Protein AF-0000000066909884 (afdb_homodimer)

Nearest PDB structures (foldseek):
  5tvf-assembly2_D  TM=8.881E-01  e=1.535E-19  Trypanosoma brucei brucei TREU927
  5tvm-assembly2_E  TM=8.238E-01  e=8.854E-16  Trypanosoma brucei brucei TREU927
  5tvf-assembly1_F  TM=8.239E-01  e=8.854E-16  Trypanosoma brucei brucei TREU927
  6bm7-assembly2_E  TM=8.282E-01  e=1.554E-15  Trypanosoma brucei brucei TREU927
  5tvf-assembly2_E  TM=8.281E-01  e=4.522E-15  Trypanosoma brucei brucei TREU927

pLDDT: mean 91.36, std 10.98, range [23.5, 98.69]

Sequence (668 aa):
MSHVNVNFFEGVEKLLEVWFESSRPTAESLRCIPIEEFERLTALANCQIVSRTSCEAMDAYVLSESSMFVSDRRFVLKTCGSTSLLRTIEPLLQIAGEYCNLDQVANVFYSHKNFLRPELQPEMHRHFEREVAQLDSIFENGAGYCLGRLNHDRWYLYTLNPANGPIPPNDQTMEILMSDLDANTMSCFARDVSCSASEARKLSGLDRLFQSDLIIDDKLFEPCGYSMNGIQRKSDAYVTVHITPEFGHSYVSFETNIHQTVCFEQLKNVVNCFKPKRFIFTAFVNKGSEEQRRIEYDLANTTVGGYRMLDCQYLRLPNHTLVYSYFVKSSASGMSHVNVNFFEGVEKLLEVWFESSRPTAESLRCIPIEEFERLTALANCQIVSRTSCEAMDAYVLSESSMFVSDRRFVLKTCGSTSLLRTIEPLLQIAGEYCNLDQVANVFYSHKNFLRPELQPEMHRHFEREVAQLDSIFENGAGYCLGRLNHDRWYLYTLNPANGPIPPNDQTMEILMSDLDANTMSCFARDVSCSASEARKLSGLDRLFQSDLIIDDKLFEPCGYSMNGIQRKSDAYVTVHITPEFGHSYVSFETNIHQTVCFEQLKNVVNCFKPKRFIFTAFVNKGSEEQRRIEYDLANTTVGGYRMLDCQYLRLPNHTLVYSYFVKSSASG

Organism: Trichuris trichiura (NCBI:txid36087)

InterPro domains:
  IPR001985 S-adenosylmethionine decarboxylase, eukaryotes [PIRSF001355] (4-330)
  IPR001985 S-adenosylmethionine decarboxylase, eukaryotes [TIGR00535] (9-330)
  IPR016067 S-adenosylmethionine decarboxylase, core [SSF56276] (8-328)
  IPR018166 S-adenosylmethionine decarboxylase, conserved site [PS01336] (60-70)
  IPR048283 S-adenosylmethionine decarboxylase-like [PF01536] (7-327)
  IPR048283 S-adenosylmethionine decarboxylase-like [PTHR11570] (8-329)

Radius of gyration: 27.35 Å; Cα contacts (8 Å, |Δi|>4): 1501; chains: 2; bounding box: 69×76×67 Å

Secondary structure (DSSP, 8-state):
------------EEEEEEEEE-SSTT---GGGS-HHHHHHHHHHTT--EEEEEE-SS-EEEEETTEEEEE-SSEEEEEEETTS-GGGGHHHHHHHHHHHH---EEEEEEEEEEPPS-GGGS-GGGS-HHHHHHHHHHHSSSEEEEEEE-TTS-EEEEEEESSPPSPPPTT-EEEEEEEES--HHHHHTTBTTT-SSHHHHHHHHTGGGGS-TT-EEEEEE-SSB-EEEEEE-TTSS-EEEEEEE--TTS-EEEEEE---SS-HHHHHHHHHHHH--SEEEEEEEEETT-HHHHHHHHHHHH---TTEEEEEEEEEE-SSEEEEEEEEEEPP---/------------EEEEEEEEE-SSTT---GGGS-HHHHHHHHHHTT--EEEEEE-SS-EEEEETTEEEEE-SSEEEEEEETTS-GGGGHHHHHHHHHHHH---EEEEEEEEEEPPS-GGGS-GGGS-HHHHHHHHHHHSSSEEEEEES-TTS--EEEEEESSPPSPPPTT-EEEEEEEES--HHHHHTTBTTT-SSHHHHHHHHTGGGGS-TT-EEEEEE-SSB-EEEEEE-TTSS-EEEEEEE--TTS-EEEEEE---SS-HHHHHHHHHHHH--SEEEEEEEEETT-HHHHHHHHHHHH---TTEEEEEEEEEE-SSEEEEEEEEEEPP---

Structure (mmCIF, N/CA/C/O backbone):
data_AF-0000000066909884-model_v1
#
loop_
_entity.id
_entity.type
_entity.pdbx_description
1 polymer 'S-adenosylmethionine decarboxylase proenzyme'
#
loop_
_atom_site.group_PDB
_atom_site.id
_atom_site.type_symbol
_atom_site.label_atom_id
_atom_site.label_alt_id
_atom_site.label_comp_id
_atom_site.label_asym_id
_atom_site.label_entity_id
_atom_site.label_seq_id
_atom_site.pdbx_PDB_ins_code
_atom_site.Cartn_x
_atom_site.Cartn_y
_atom_site.Cartn_z
_atom_site.occupancy
_atom_site.B_iso_or_equiv
_atom_site.auth_seq_id
_atom_site.auth_comp_id
_atom_site.auth_asym_id
_atom_site.auth_atom_id
_atom_site.pdbx_PDB_model_num
ATOM 1 N N . MET A 1 1 ? -34.781 28.875 -11.781 1 23.66 1 MET A N 1
ATOM 2 C CA . MET A 1 1 ? -33.969 28.672 -10.594 1 23.66 1 MET A CA 1
ATOM 3 C C . MET A 1 1 ? -32.469 28.719 -10.945 1 23.66 1 MET A C 1
ATOM 5 O O . MET A 1 1 ? -32 27.938 -11.773 1 23.66 1 MET A O 1
ATOM 9 N N . SER A 1 2 ? -31.875 29.859 -10.945 1 29.47 2 SER A N 1
ATOM 10 C CA . SER A 1 2 ? -30.531 30.203 -11.406 1 29.47 2 SER A CA 1
ATOM 11 C C . SER A 1 2 ? -29.5 29.234 -10.836 1 29.47 2 SER A C 1
ATOM 13 O O . SER A 1 2 ? -29.562 28.859 -9.664 1 29.47 2 SER A O 1
ATOM 15 N N . HIS A 1 3 ? -29.016 28.297 -11.57 1 34.56 3 HIS A N 1
ATOM 16 C CA . HIS A 1 3 ? -27.953 27.375 -11.219 1 34.56 3 HIS A CA 1
ATOM 17 C C . HIS A 1 3 ? -26.828 28.078 -10.469 1 34.56 3 HIS A C 1
ATOM 19 O O . HIS A 1 3 ? -26.094 28.891 -11.055 1 34.56 3 HIS A O 1
ATOM 25 N N . VAL A 1 4 ? -27.094 28.641 -9.328 1 36.88 4 VAL A N 1
ATOM 26 C CA . VAL A 1 4 ? -26 29.203 -8.539 1 36.88 4 VAL A CA 1
ATOM 27 C C . VAL A 1 4 ? -24.734 28.344 -8.711 1 36.88 4 VAL A C 1
ATOM 29 O O . VAL A 1 4 ? -24.766 27.141 -8.453 1 36.88 4 VAL A O 1
ATOM 32 N N . ASN A 1 5 ? -23.859 28.484 -9.633 1 42.28 5 ASN A N 1
ATOM 33 C CA . ASN A 1 5 ? -22.5 28 -9.867 1 42.28 5 ASN A CA 1
ATOM 34 C C . ASN A 1 5 ? -21.75 27.781 -8.555 1 42.28 5 ASN A C 1
ATOM 36 O O . ASN A 1 5 ? -21.156 28.719 -8.008 1 42.28 5 ASN A O 1
ATOM 40 N N . VAL A 1 6 ? -22.234 27.109 -7.578 1 52.31 6 VAL A N 1
ATOM 41 C CA . VAL A 1 6 ? -21.594 26.828 -6.297 1 52.31 6 VAL A CA 1
ATOM 42 C C . VAL A 1 6 ? -20.141 26.438 -6.512 1 52.31 6 VAL A C 1
ATOM 44 O O . VAL A 1 6 ? -19.844 25.484 -7.238 1 52.31 6 VAL A O 1
ATOM 47 N N . ASN A 1 7 ? -19.141 27.438 -6.488 1 72.56 7 ASN A N 1
ATOM 48 C CA . ASN A 1 7 ? -17.688 27.344 -6.629 1 72.56 7 ASN A CA 1
ATOM 49 C C . ASN A 1 7 ? -17.109 26.234 -5.75 1 72.56 7 ASN A C 1
ATOM 51 O O . ASN A 1 7 ? -17.281 26.25 -4.531 1 72.56 7 ASN A O 1
ATOM 55 N N . PHE A 1 8 ? -16.859 25.125 -6.246 1 84.31 8 PHE A N 1
ATOM 56 C CA . PHE A 1 8 ? -16.25 23.969 -5.578 1 84.31 8 PHE A CA 1
ATOM 57 C C . PHE A 1 8 ? -14.906 24.344 -4.984 1 84.31 8 PHE A C 1
ATOM 59 O O . PHE A 1 8 ? -14.078 24.969 -5.652 1 84.31 8 PHE A O 1
ATOM 66 N N . PHE A 1 9 ? -14.859 24.141 -3.635 1 86.5 9 PHE A N 1
ATOM 67 C CA . PHE A 1 9 ? -13.578 24.312 -2.967 1 86.5 9 PHE A CA 1
ATOM 68 C C . PHE A 1 9 ? -13 22.969 -2.547 1 86.5 9 PHE A C 1
ATOM 70 O O . PHE A 1 9 ? -13.633 22.219 -1.808 1 86.5 9 PHE A O 1
ATOM 77 N N . GLU A 1 10 ? -11.766 22.641 -3.066 1 88.19 10 GLU A N 1
ATOM 78 C CA . GLU A 1 10 ? -11.094 21.406 -2.676 1 88.19 10 GLU A CA 1
ATOM 79 C C . GLU A 1 10 ? -10.539 21.5 -1.261 1 88.19 10 GLU A C 1
ATOM 81 O O . GLU A 1 10 ? -9.508 22.141 -1.038 1 88.19 10 GLU A O 1
ATOM 86 N N . GLY A 1 11 ? -11.102 20.766 -0.344 1 89 11 GLY A N 1
ATOM 87 C CA . GLY A 1 11 ? -10.664 20.844 1.041 1 89 11 GLY A CA 1
ATOM 88 C C . GLY A 1 11 ? -9.461 19.969 1.337 1 89 11 GLY A C 1
ATOM 89 O O . GLY A 1 11 ? -8.758 20.188 2.32 1 89 11 GLY A O 1
ATOM 90 N N . VAL A 1 12 ? -9.188 18.953 0.489 1 92.38 12 VAL A N 1
ATOM 91 C CA . VAL A 1 12 ? -8.07 18.047 0.72 1 92.38 12 VAL A CA 1
ATOM 92 C C . VAL A 1 12 ? -6.75 18.812 0.642 1 92.38 12 VAL A C 1
ATOM 94 O O . VAL A 1 12 ? -6.535 19.594 -0.285 1 92.38 12 VAL A O 1
ATOM 97 N N . GLU A 1 13 ? -5.914 18.531 1.631 1 94.12 13 GLU A N 1
ATOM 98 C CA . GLU A 1 13 ? -4.672 19.297 1.729 1 94.12 13 GLU A CA 1
ATOM 99 C C . GLU A 1 13 ? -3.477 18.453 1.29 1 94.12 13 GLU A C 1
ATOM 101 O O . GLU A 1 13 ? -3.527 17.219 1.338 1 94.12 13 GLU A O 1
ATOM 106 N N . LYS A 1 14 ? -2.479 19.234 0.83 1 96.06 14 LYS A N 1
ATOM 107 C CA . LYS A 1 14 ? -1.139 18.672 0.662 1 96.06 14 LYS A CA 1
ATOM 108 C C . LYS A 1 14 ? -0.247 19.016 1.852 1 96.06 14 LYS A C 1
ATOM 110 O O . LYS A 1 14 ? -0.278 20.141 2.352 1 96.06 14 LYS A O 1
ATOM 115 N N . LEU A 1 15 ? 0.469 18.062 2.307 1 97.5 15 LEU A N 1
ATOM 116 C CA . LEU A 1 15 ? 1.386 18.281 3.418 1 97.5 15 LEU A CA 1
ATOM 117 C C . LEU A 1 15 ? 2.832 18.078 2.982 1 97.5 15 LEU A C 1
ATOM 119 O O . LEU A 1 15 ? 3.158 17.062 2.354 1 97.5 15 LEU A O 1
ATOM 123 N N . LEU A 1 16 ? 3.664 19.031 3.236 1 97.62 16 LEU A N 1
ATOM 124 C CA . LEU A 1 16 ? 5.109 18.938 3.053 1 97.62 16 LEU A CA 1
ATOM 125 C C . LEU A 1 16 ? 5.84 19.141 4.375 1 97.62 16 LEU A C 1
ATOM 127 O O . LEU A 1 16 ? 5.648 20.156 5.047 1 97.62 16 LEU A O 1
ATOM 131 N N . GLU A 1 17 ? 6.57 18.234 4.75 1 97.25 17 GLU A N 1
ATOM 132 C CA . GLU A 1 17 ? 7.441 18.312 5.918 1 97.25 17 GLU A CA 1
ATOM 133 C C . GLU A 1 17 ? 8.891 18.031 5.543 1 97.25 17 GLU A C 1
ATOM 135 O O . GLU A 1 17 ? 9.195 16.984 4.949 1 97.25 17 GLU A O 1
ATOM 140 N N . VAL A 1 18 ? 9.75 18.922 5.848 1 97 18 VAL A N 1
ATOM 141 C CA . VAL A 1 18 ? 11.164 18.766 5.516 1 97 18 VAL A CA 1
ATOM 142 C C . VAL A 1 18 ? 12.008 18.875 6.789 1 97 18 VAL A C 1
ATOM 144 O O . VAL A 1 18 ? 11.836 19.797 7.582 1 97 18 VAL A O 1
ATOM 147 N N . TRP A 1 19 ? 12.875 17.953 6.984 1 95.69 19 TRP A N 1
A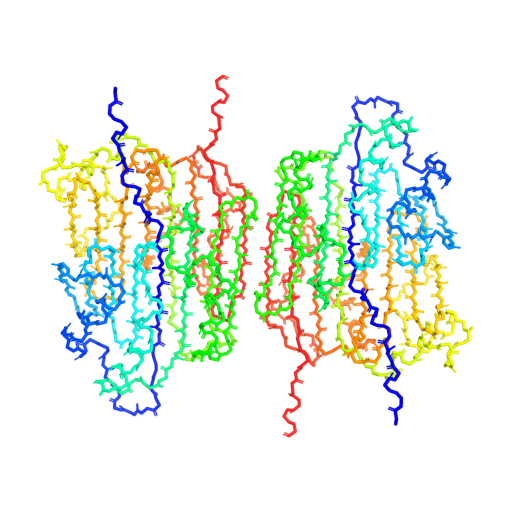TOM 148 C CA . TRP A 1 19 ? 13.852 17.953 8.07 1 95.69 19 TRP A CA 1
ATOM 149 C C . TRP A 1 19 ? 15.25 18.266 7.543 1 95.69 19 TRP A C 1
ATOM 151 O O . TRP A 1 19 ? 15.727 17.625 6.605 1 95.69 19 TRP A O 1
ATOM 161 N N . PHE A 1 20 ? 15.891 19.203 8.211 1 96 20 PHE A N 1
ATOM 162 C CA . PHE A 1 20 ? 17.172 19.688 7.73 1 96 20 PHE A CA 1
ATOM 163 C C . PHE A 1 20 ? 18.297 19.25 8.648 1 96 20 PHE A C 1
ATOM 165 O O . PHE A 1 20 ? 18.078 18.984 9.836 1 96 20 PHE A O 1
ATOM 172 N N . GLU A 1 21 ? 19.422 19.172 8.039 1 93.88 21 GLU A N 1
ATOM 173 C CA . GLU A 1 21 ? 20.688 18.984 8.719 1 93.88 21 GLU A CA 1
ATOM 174 C C . GLU A 1 21 ? 21.781 19.859 8.109 1 93.88 21 GLU A C 1
ATOM 176 O O . GLU A 1 21 ? 21.562 20.531 7.098 1 93.88 21 GLU A O 1
ATOM 181 N N . SER A 1 22 ? 22.891 19.891 8.859 1 93.69 22 SER A N 1
ATOM 182 C CA . SER A 1 22 ? 24.016 20.688 8.367 1 93.69 22 SER A CA 1
ATOM 183 C C . SER A 1 22 ? 25.297 19.875 8.32 1 93.69 22 SER A C 1
ATOM 185 O O . SER A 1 22 ? 25.562 19.078 9.219 1 93.69 22 SER A O 1
ATOM 187 N N . SER A 1 23 ? 25.969 20.141 7.266 1 88.62 23 SER A N 1
ATOM 188 C CA . SER A 1 23 ? 27.328 19.594 7.203 1 88.62 23 SER A CA 1
ATOM 189 C C . SER A 1 23 ? 28.328 20.531 7.879 1 88.62 23 SER A C 1
ATOM 191 O O . SER A 1 23 ? 29.484 20.172 8.055 1 88.62 23 SER A O 1
ATOM 193 N N . ARG A 1 24 ? 27.844 21.734 8.359 1 85.94 24 ARG A N 1
ATOM 194 C CA . ARG A 1 24 ? 28.719 22.781 8.906 1 85.94 24 ARG A CA 1
ATOM 195 C C . ARG A 1 24 ? 28.438 22.984 10.398 1 85.94 24 ARG A C 1
ATOM 197 O O . ARG A 1 24 ? 27.312 22.797 10.859 1 85.94 24 ARG A O 1
ATOM 204 N N . PRO A 1 25 ? 29.375 23.453 11.125 1 88.38 25 PRO A N 1
ATOM 205 C CA . PRO A 1 25 ? 29.203 23.719 12.555 1 88.38 25 PRO A CA 1
ATOM 206 C C . PRO A 1 25 ? 28.406 24.984 12.82 1 88.38 25 PRO A C 1
ATOM 208 O O . PRO A 1 25 ? 27.938 25.203 13.945 1 88.38 25 PRO A O 1
ATOM 211 N N . THR A 1 26 ? 28.188 25.719 11.914 1 91.94 26 THR A N 1
ATOM 212 C CA . THR A 1 26 ? 27.578 27.031 12.109 1 91.94 26 THR A CA 1
ATOM 213 C C . THR A 1 26 ? 26.078 26.984 11.766 1 91.94 26 THR A C 1
ATOM 215 O O . THR A 1 26 ? 25.5 28 11.391 1 91.94 26 THR A O 1
ATOM 218 N N . ALA A 1 27 ? 25.5 25.906 11.922 1 92.19 27 ALA A N 1
ATOM 219 C CA . ALA A 1 27 ? 24.078 25.766 11.586 1 92.19 27 ALA A CA 1
ATOM 220 C C . ALA A 1 27 ? 23.219 26.594 12.523 1 92.19 27 ALA A C 1
ATOM 222 O O . ALA A 1 27 ? 23.469 26.656 13.727 1 92.19 27 ALA A O 1
ATOM 223 N N . GLU A 1 28 ? 22.25 27.297 11.938 1 96.25 28 GLU A N 1
ATOM 224 C CA . GLU A 1 28 ? 21.297 28.094 12.703 1 96.25 28 GLU A CA 1
ATOM 225 C C . GLU A 1 28 ? 19.875 27.531 12.57 1 96.25 28 GLU A C 1
ATOM 227 O O . GLU A 1 28 ? 19.641 26.625 11.766 1 96.25 28 GLU A O 1
ATOM 232 N N . SER A 1 29 ? 19.047 28.062 13.438 1 97.25 29 SER A N 1
ATOM 233 C CA . SER A 1 29 ? 17.656 27.641 13.438 1 97.25 29 SER A CA 1
ATOM 234 C C . SER A 1 29 ? 16.938 28.125 12.172 1 97.25 29 SER A C 1
ATOM 236 O O . SER A 1 29 ? 17.188 29.234 11.688 1 97.25 29 SER A O 1
ATOM 238 N N . LEU A 1 30 ? 16 27.312 11.648 1 98.25 30 LEU A N 1
ATOM 239 C CA . LEU A 1 30 ? 15.172 27.75 10.531 1 98.25 30 LEU A CA 1
ATOM 240 C C . LEU A 1 30 ? 14.375 28.984 10.906 1 98.25 30 LEU A C 1
ATOM 242 O O . LEU A 1 30 ? 13.914 29.719 10.023 1 98.25 30 LEU A O 1
ATOM 246 N N . ARG A 1 31 ? 14.219 29.203 12.141 1 98.06 31 ARG A N 1
ATOM 247 C CA . ARG A 1 31 ? 13.422 30.328 12.625 1 98.06 31 ARG A CA 1
ATOM 248 C C . ARG A 1 31 ? 14.164 31.641 12.438 1 98.06 31 ARG A C 1
ATOM 250 O O . ARG A 1 31 ? 13.594 32.719 12.633 1 98.06 31 ARG A O 1
ATOM 257 N N . CYS A 1 32 ? 15.359 31.547 12.016 1 97.25 32 CYS A N 1
ATOM 258 C CA . CYS A 1 32 ? 16.156 32.75 11.727 1 97.25 32 CYS A CA 1
ATOM 259 C C . CYS A 1 32 ? 15.789 33.312 10.367 1 97.25 32 CYS A C 1
ATOM 261 O O . CYS A 1 32 ? 16.141 34.469 10.062 1 97.25 32 CYS A O 1
ATOM 263 N N . ILE A 1 33 ? 15.117 32.594 9.578 1 98.38 33 ILE A N 1
ATOM 264 C CA . ILE A 1 33 ? 14.719 33.062 8.258 1 98.38 33 ILE A CA 1
ATOM 265 C C . ILE A 1 33 ? 13.727 34.219 8.406 1 98.38 33 ILE A C 1
ATOM 267 O O . ILE A 1 33 ? 12.727 34.094 9.117 1 98.38 33 ILE A O 1
ATOM 271 N N . PRO A 1 34 ? 13.922 35.312 7.703 1 97.94 34 PRO A N 1
ATOM 272 C CA . PRO A 1 34 ? 13 36.438 7.801 1 97.94 34 PRO A CA 1
ATOM 273 C C . PRO A 1 34 ? 11.602 36.125 7.297 1 97.94 34 PRO A C 1
ATOM 275 O O . PRO A 1 34 ? 11.453 35.375 6.324 1 97.94 34 PRO A O 1
ATOM 278 N N . ILE A 1 35 ? 10.664 36.719 7.902 1 97.56 35 ILE A N 1
ATOM 279 C CA . ILE A 1 35 ? 9.273 36.438 7.586 1 97.56 35 ILE A CA 1
ATOM 280 C C . ILE A 1 35 ? 8.992 36.75 6.117 1 97.56 35 ILE A C 1
ATOM 282 O O . ILE A 1 35 ? 8.18 36.094 5.477 1 97.56 35 ILE A O 1
ATOM 286 N N . GLU A 1 36 ? 9.672 37.781 5.531 1 97.88 36 GLU A N 1
ATOM 287 C CA . GLU A 1 36 ? 9.492 38.156 4.133 1 97.88 36 GLU A CA 1
ATOM 288 C C . GLU A 1 36 ? 9.812 37 3.197 1 97.88 36 GLU A C 1
ATOM 290 O O . GLU A 1 36 ? 9.195 36.844 2.143 1 97.88 36 GLU A O 1
ATOM 295 N N . GLU A 1 37 ? 10.82 36.219 3.596 1 98.25 37 GLU A N 1
ATOM 296 C CA . GLU A 1 37 ? 11.172 35.031 2.797 1 98.25 37 GLU A CA 1
ATOM 297 C C . GLU A 1 37 ? 10.047 34 2.807 1 98.25 37 GLU A C 1
ATOM 299 O O . GLU A 1 37 ? 9.766 33.375 1.785 1 98.25 37 GLU A O 1
ATOM 304 N N . PHE A 1 38 ? 9.445 33.844 3.982 1 98.12 38 PHE A N 1
ATOM 305 C CA . PHE A 1 38 ? 8.336 32.906 4.078 1 98.12 38 PHE A CA 1
ATOM 306 C C . PHE A 1 38 ? 7.125 33.406 3.305 1 98.12 38 PHE A C 1
ATOM 308 O O . PHE A 1 38 ? 6.371 32.625 2.729 1 98.12 38 PHE A O 1
ATOM 315 N N . GLU A 1 39 ? 6.93 34.75 3.312 1 97.81 39 GLU A N 1
ATOM 316 C CA . GLU A 1 39 ? 5.855 35.344 2.52 1 97.81 39 GLU A CA 1
ATOM 317 C C . GLU A 1 39 ? 6.062 35.062 1.03 1 97.81 39 GLU A C 1
ATOM 319 O O . GLU A 1 39 ? 5.117 34.719 0.319 1 97.81 39 GLU A O 1
ATOM 324 N N . ARG A 1 40 ? 7.238 35.25 0.633 1 97.62 40 ARG A N 1
ATOM 325 C CA . ARG A 1 40 ? 7.555 34.969 -0.764 1 97.62 40 ARG A CA 1
ATOM 326 C C . ARG A 1 40 ? 7.363 33.5 -1.083 1 97.62 40 ARG A C 1
ATOM 328 O O . ARG A 1 40 ? 6.828 33.125 -2.139 1 97.62 40 ARG A O 1
ATOM 335 N N . LEU A 1 41 ? 7.848 32.688 -0.187 1 97.38 41 LEU A N 1
ATOM 336 C CA . LEU A 1 41 ? 7.742 31.234 -0.362 1 97.38 41 LEU A CA 1
ATOM 337 C C . LEU A 1 41 ? 6.285 30.812 -0.493 1 97.38 41 LEU A C 1
ATOM 339 O O . LEU A 1 41 ? 5.934 30.078 -1.413 1 97.38 41 LEU A O 1
ATOM 343 N N . THR A 1 42 ? 5.426 31.219 0.442 1 96.38 42 THR A N 1
ATOM 344 C CA . THR A 1 42 ? 4.02 30.828 0.441 1 96.38 42 THR A CA 1
ATOM 345 C C . THR A 1 42 ? 3.295 31.422 -0.763 1 96.38 42 THR A C 1
ATOM 347 O O . THR A 1 42 ? 2.359 30.812 -1.291 1 96.38 42 THR A O 1
ATOM 350 N N . ALA A 1 43 ? 3.744 32.594 -1.216 1 95.44 43 ALA A N 1
ATOM 351 C CA . ALA A 1 43 ? 3.164 33.188 -2.414 1 95.44 43 ALA A CA 1
ATOM 352 C C . ALA A 1 43 ? 3.381 32.312 -3.635 1 95.44 43 ALA A C 1
ATOM 354 O O . ALA A 1 43 ? 2.531 32.25 -4.527 1 95.44 43 ALA A O 1
ATOM 355 N N . LEU A 1 44 ? 4.48 31.609 -3.666 1 94.31 44 LEU A N 1
ATOM 356 C CA . LEU A 1 44 ? 4.762 30.688 -4.762 1 94.31 44 LEU A CA 1
ATOM 357 C C . LEU A 1 44 ? 3.707 29.594 -4.832 1 94.31 44 LEU A C 1
ATOM 359 O O . LEU A 1 44 ? 3.438 29.047 -5.906 1 94.31 44 LEU A O 1
ATOM 363 N N . ALA A 1 45 ? 3.125 29.234 -3.695 1 91.25 45 ALA A N 1
ATOM 364 C CA . ALA A 1 45 ? 2.088 28.219 -3.627 1 91.25 45 ALA A CA 1
ATOM 365 C C . ALA A 1 45 ? 0.696 28.828 -3.729 1 91.25 45 ALA A C 1
ATOM 367 O O . ALA A 1 45 ? -0.311 28.141 -3.545 1 91.25 45 ALA A O 1
ATOM 368 N N . ASN A 1 46 ? 0.608 30.125 -3.932 1 89.38 46 ASN A N 1
ATOM 369 C CA . ASN A 1 46 ? -0.645 30.859 -4.059 1 89.38 46 ASN A CA 1
ATOM 370 C C . ASN A 1 46 ? -1.391 30.938 -2.73 1 89.38 46 ASN A C 1
ATOM 372 O O . ASN A 1 46 ? -2.602 30.719 -2.68 1 89.38 46 ASN A O 1
ATOM 376 N N . CYS A 1 47 ? -0.63 31.078 -1.65 1 90.62 47 CYS A N 1
ATOM 377 C CA . CYS A 1 47 ? -1.222 31.297 -0.335 1 90.62 47 CYS A CA 1
ATOM 378 C C . CYS A 1 47 ? -0.571 32.469 0.365 1 90.62 47 CYS A C 1
ATOM 380 O O . CYS A 1 47 ? 0.459 32.969 -0.086 1 90.62 47 CYS A O 1
ATOM 382 N N . GLN A 1 48 ? -1.29 32.938 1.416 1 94 48 GLN A N 1
ATOM 383 C CA . GLN A 1 48 ? -0.822 34.125 2.146 1 94 48 GLN A CA 1
ATOM 384 C C . GLN A 1 48 ? -0.816 33.875 3.652 1 94 48 GLN A C 1
ATOM 386 O O . GLN A 1 48 ? -1.717 33.219 4.18 1 94 48 GLN A O 1
ATOM 391 N N . ILE A 1 49 ? 0.155 34.469 4.285 1 96.5 49 ILE A N 1
ATOM 392 C CA . ILE A 1 49 ? 0.205 34.375 5.742 1 96.5 49 ILE A CA 1
ATOM 393 C C . ILE A 1 49 ? -0.838 35.344 6.34 1 96.5 49 ILE A C 1
ATOM 395 O O . ILE A 1 49 ? -0.875 36.531 6.012 1 96.5 49 ILE A O 1
ATOM 399 N N . VAL A 1 50 ? -1.62 34.812 7.219 1 96.44 50 VAL A N 1
ATOM 400 C CA . VAL A 1 50 ? -2.717 35.562 7.828 1 96.44 50 VAL A CA 1
ATOM 401 C C . VAL A 1 50 ? -2.33 36 9.242 1 96.44 50 VAL A C 1
ATOM 403 O O . VAL A 1 50 ? -2.639 37.125 9.664 1 96.44 50 VAL A O 1
ATOM 406 N N . SER A 1 51 ? -1.733 35.094 9.961 1 97.31 51 SER A N 1
ATOM 407 C CA . SER A 1 51 ? -1.319 35.375 11.328 1 97.31 51 SER A CA 1
ATOM 408 C C . SER A 1 51 ? -0.149 34.5 11.75 1 97.31 51 SER A C 1
ATOM 410 O O . SER A 1 51 ? 0.172 33.531 11.07 1 97.31 51 SER A O 1
ATOM 412 N N . ARG A 1 52 ? 0.485 34.938 12.781 1 97.44 52 ARG A N 1
ATOM 413 C CA . ARG A 1 52 ? 1.646 34.219 13.305 1 97.44 52 ARG A CA 1
ATOM 414 C C . ARG A 1 52 ? 1.588 34.125 14.828 1 97.44 52 ARG A C 1
ATOM 416 O O . ARG A 1 52 ? 1.205 35.094 15.5 1 97.44 52 ARG A O 1
ATOM 423 N N . THR A 1 53 ? 1.876 33 15.305 1 97.44 53 THR A N 1
ATOM 424 C CA . THR A 1 53 ? 2.094 32.781 16.734 1 97.44 53 THR A CA 1
ATOM 425 C C . THR A 1 53 ? 3.396 32 16.969 1 97.44 53 THR A C 1
ATOM 427 O O . THR A 1 53 ? 3.807 31.203 16.141 1 97.44 53 THR A O 1
ATOM 430 N N . SER A 1 54 ? 4.047 32.312 18.094 1 97.31 54 SER A N 1
ATOM 431 C CA . SER A 1 54 ? 5.34 31.703 18.344 1 97.31 54 SER A CA 1
ATOM 432 C C . SER A 1 54 ? 5.449 31.234 19.797 1 97.31 54 SER A C 1
ATOM 434 O O . SER A 1 54 ? 4.766 31.766 20.672 1 97.31 54 SER A O 1
ATOM 436 N N . CYS A 1 55 ? 6.207 30.25 20.016 1 96.31 55 CYS A N 1
ATOM 437 C CA . CYS A 1 55 ? 6.691 29.859 21.328 1 96.31 55 CYS A CA 1
ATOM 438 C C . CYS A 1 55 ? 8.203 29.672 21.312 1 96.31 55 CYS A C 1
ATOM 440 O O . CYS A 1 55 ? 8.883 30.125 20.391 1 96.31 55 CYS A O 1
ATOM 442 N N . GLU A 1 56 ? 8.758 29.031 22.391 1 95.62 56 GLU A N 1
ATOM 443 C CA . GLU A 1 56 ? 10.203 28.922 22.531 1 95.62 56 GLU A CA 1
ATOM 444 C C . GLU A 1 56 ? 10.805 28.016 21.453 1 95.62 56 GLU A C 1
ATOM 446 O O . GLU A 1 56 ? 11.953 28.188 21.062 1 95.62 56 GLU A O 1
ATOM 451 N N . ALA A 1 57 ? 9.969 27.203 20.891 1 95.62 57 ALA A N 1
ATOM 452 C CA . ALA A 1 57 ? 10.562 26.141 20.094 1 95.62 57 ALA A CA 1
ATOM 453 C C . ALA A 1 57 ? 10.031 26.172 18.656 1 95.62 57 ALA A C 1
ATOM 455 O O . ALA A 1 57 ? 10.57 25.484 17.781 1 95.62 57 ALA A O 1
ATOM 456 N N . MET A 1 58 ? 9.016 27.047 18.391 1 96.75 58 MET A N 1
ATOM 457 C CA . MET A 1 58 ? 8.383 26.938 17.078 1 96.75 58 MET A CA 1
ATOM 458 C C . MET A 1 58 ? 7.648 28.219 16.719 1 96.75 58 MET A C 1
ATOM 460 O O . MET A 1 58 ? 7.168 28.938 17.594 1 96.75 58 MET A O 1
ATOM 464 N N . ASP A 1 59 ? 7.652 28.516 15.438 1 98.31 59 ASP A N 1
ATOM 465 C CA . ASP A 1 59 ? 6.773 29.531 14.852 1 98.31 59 ASP A CA 1
ATOM 466 C C . ASP A 1 59 ? 5.652 28.875 14.047 1 98.31 59 ASP A C 1
ATOM 468 O O . ASP A 1 59 ? 5.902 27.969 13.242 1 98.31 59 ASP A O 1
ATOM 472 N N . ALA A 1 60 ? 4.438 29.281 14.328 1 98.44 60 ALA A N 1
ATOM 473 C CA . ALA A 1 60 ? 3.268 28.766 13.617 1 98.44 60 ALA A CA 1
ATOM 474 C C . ALA A 1 60 ? 2.57 29.875 12.828 1 98.44 60 ALA A C 1
ATOM 476 O O . ALA A 1 60 ? 2.389 30.984 13.336 1 98.44 60 ALA A O 1
ATOM 477 N N . TYR A 1 61 ? 2.246 29.672 11.594 1 98.31 61 TYR A N 1
ATOM 478 C CA . TYR A 1 61 ? 1.6 30.641 10.719 1 98.31 61 TYR A CA 1
ATOM 479 C C . TYR A 1 61 ? 0.271 30.094 10.195 1 98.31 61 TYR A C 1
ATOM 481 O O . TYR A 1 61 ? 0.222 29.031 9.578 1 98.31 61 TYR A O 1
ATOM 489 N N . VAL A 1 62 ? -0.83 30.734 10.516 1 97.62 62 VAL A N 1
ATOM 490 C CA . VAL A 1 62 ? -2.096 30.469 9.836 1 97.62 62 VAL A CA 1
ATOM 491 C C . VAL A 1 62 ? -2.072 31.062 8.438 1 97.62 62 VAL A C 1
ATOM 493 O O . VAL A 1 62 ? -1.732 32.219 8.258 1 97.62 62 VAL A O 1
ATOM 496 N N . LEU A 1 63 ? -2.414 30.25 7.488 1 95.94 63 LEU A N 1
ATOM 497 C CA . LEU A 1 63 ? -2.408 30.703 6.102 1 95.94 63 LEU A CA 1
ATOM 498 C C . LEU A 1 63 ? -3.832 30.875 5.582 1 95.94 63 LEU A C 1
ATOM 500 O O . LEU A 1 63 ? -4.789 30.422 6.207 1 95.94 63 LEU A O 1
ATOM 504 N N . SER A 1 64 ? -4.035 31.547 4.438 1 89.75 64 SER A N 1
ATOM 505 C CA . SER A 1 64 ? -5.336 31.703 3.793 1 89.75 64 SER A CA 1
ATOM 506 C C . SER A 1 64 ? -5.93 30.344 3.41 1 89.75 64 SER A C 1
ATOM 508 O O . SER A 1 64 ? -7.152 30.188 3.352 1 89.75 64 SER A O 1
ATOM 510 N N . GLU A 1 65 ? -4.996 29.406 3.102 1 78.81 65 GLU A N 1
ATOM 511 C CA . GLU A 1 65 ? -5.395 28.047 2.721 1 78.81 65 GLU A CA 1
ATOM 512 C C . GLU A 1 65 ? -4.527 27 3.414 1 78.81 65 GLU A C 1
ATOM 514 O O . GLU A 1 65 ? -3.951 26.141 2.758 1 78.81 65 GLU A O 1
ATOM 519 N N . SER A 1 66 ? -4.547 27.219 4.754 1 86.75 66 SER A N 1
ATOM 520 C CA . SER A 1 66 ? -3.881 26.141 5.48 1 86.75 66 SER A CA 1
ATOM 521 C C . SER A 1 66 ? -2.857 26.688 6.465 1 86.75 66 SER A C 1
ATOM 523 O O . SER A 1 66 ? -3.127 27.656 7.172 1 86.75 66 SER A O 1
ATOM 525 N N . SER A 1 67 ? -1.794 25.812 6.91 1 97.31 67 SER A N 1
ATOM 526 C CA . SER A 1 67 ? -0.914 26.094 8.039 1 97.31 67 SER A CA 1
ATOM 527 C C . SER A 1 67 ? 0.55 25.891 7.664 1 97.31 67 SER A C 1
ATOM 529 O O . SER A 1 67 ? 0.859 25.125 6.742 1 97.31 67 SER A O 1
ATOM 531 N N . MET A 1 68 ? 1.416 26.625 8.344 1 98.19 68 MET A N 1
ATOM 532 C CA . MET A 1 68 ? 2.863 26.438 8.258 1 98.19 68 MET A CA 1
ATOM 533 C C . MET A 1 68 ? 3.494 26.453 9.648 1 98.19 68 MET A C 1
ATOM 535 O O . MET A 1 68 ? 3.117 27.25 10.5 1 98.19 68 MET A O 1
ATOM 539 N N . PHE A 1 69 ? 4.41 25.547 9.898 1 98.5 69 PHE A N 1
ATOM 540 C CA . PHE A 1 69 ? 5.145 25.453 11.156 1 98.5 69 PHE A CA 1
ATOM 541 C C . PHE A 1 69 ? 6.645 25.422 10.914 1 98.5 69 PHE A C 1
ATOM 543 O O . PHE A 1 69 ? 7.109 24.734 9.992 1 98.5 69 PHE A O 1
ATOM 550 N N . VAL A 1 70 ? 7.379 26.172 11.703 1 98.56 70 VAL A N 1
ATOM 551 C CA . VAL A 1 70 ? 8.828 26.234 11.555 1 98.56 70 VAL A CA 1
ATOM 552 C C . VAL A 1 70 ? 9.5 26.047 12.906 1 98.56 70 VAL A C 1
ATOM 554 O O . VAL A 1 70 ? 9.211 26.781 13.859 1 98.56 70 VAL A O 1
ATOM 557 N N . SER A 1 71 ? 10.328 25.094 13.023 1 97.25 71 SER A N 1
ATOM 558 C CA . SER A 1 71 ? 11.188 24.891 14.188 1 97.25 71 SER A CA 1
ATOM 559 C C . SER A 1 71 ? 12.664 24.922 13.805 1 97.25 71 SER A C 1
ATOM 561 O O . SER A 1 71 ? 13.023 25.453 12.75 1 97.25 71 SER A O 1
ATOM 563 N N . ASP A 1 72 ? 13.523 24.453 14.703 1 96 72 ASP A N 1
ATOM 564 C CA . ASP A 1 72 ? 14.953 24.625 14.484 1 96 72 ASP A CA 1
ATOM 565 C C . ASP A 1 72 ? 15.406 23.891 13.227 1 96 72 ASP A C 1
ATOM 567 O O . ASP A 1 72 ? 16.219 24.406 12.445 1 96 72 ASP A O 1
ATOM 571 N N . ARG A 1 73 ? 14.836 22.703 13.047 1 95.69 73 ARG A N 1
ATOM 572 C CA . ARG A 1 73 ? 15.344 21.875 11.953 1 95.69 73 ARG A CA 1
ATOM 573 C C . ARG A 1 73 ? 14.203 21.328 11.109 1 95.69 73 ARG A C 1
ATOM 575 O O . ARG A 1 73 ? 14.422 20.5 10.227 1 95.69 73 ARG A O 1
ATOM 582 N N . ARG A 1 74 ? 13.023 21.797 11.383 1 96.44 74 ARG A N 1
ATOM 583 C CA . ARG A 1 74 ? 11.852 21.203 10.742 1 96.44 74 ARG A CA 1
ATOM 584 C C . ARG A 1 74 ? 10.945 22.281 10.164 1 96.44 74 ARG A C 1
ATOM 586 O O . ARG A 1 74 ? 10.688 23.297 10.805 1 96.44 74 ARG A O 1
ATOM 593 N N . PHE A 1 75 ? 10.555 22.078 8.945 1 98 75 PHE A N 1
ATOM 594 C CA . PHE A 1 75 ? 9.609 22.922 8.227 1 98 75 PHE A CA 1
ATOM 595 C C . PHE A 1 75 ? 8.383 22.125 7.805 1 98 75 PHE A C 1
ATOM 597 O O . PHE A 1 75 ? 8.508 21.094 7.16 1 98 75 PHE A O 1
ATOM 604 N N . VAL A 1 76 ? 7.156 22.547 8.18 1 97.94 76 VAL A N 1
ATOM 605 C CA . VAL A 1 76 ? 5.914 21.891 7.797 1 97.94 76 VAL A CA 1
ATOM 606 C C . VAL A 1 76 ? 5.004 22.875 7.066 1 97.94 76 VAL A C 1
ATOM 608 O O . VAL A 1 76 ? 4.738 23.969 7.57 1 97.94 76 VAL A O 1
ATOM 611 N N . LEU A 1 77 ? 4.578 22.547 5.941 1 97.81 77 LEU A N 1
ATOM 612 C CA . LEU A 1 77 ? 3.646 23.344 5.152 1 97.81 77 LEU A CA 1
ATOM 613 C C . LEU A 1 77 ? 2.445 22.516 4.723 1 97.81 77 LEU A C 1
ATOM 615 O O . LEU A 1 77 ? 2.607 21.453 4.117 1 97.81 77 LEU A O 1
ATOM 619 N N . LYS A 1 78 ? 1.278 22.891 5.117 1 96.81 78 LYS A N 1
ATOM 620 C CA . LYS A 1 78 ? 0.018 22.25 4.746 1 96.81 78 LYS A CA 1
ATOM 621 C C . LYS A 1 78 ? -0.885 23.219 3.984 1 96.81 78 LYS A C 1
ATOM 623 O O . LYS A 1 78 ? -1.207 24.297 4.484 1 96.81 78 LYS A O 1
ATOM 628 N N . THR A 1 79 ? -1.245 22.875 2.768 1 94.25 79 THR A N 1
ATOM 629 C CA . THR A 1 79 ? -2.049 23.766 1.949 1 94.25 79 THR A CA 1
ATOM 630 C C . THR A 1 79 ? -3.195 23.016 1.28 1 94.25 79 THR A C 1
ATOM 632 O O . THR A 1 79 ? -3.129 21.797 1.118 1 94.25 79 THR A O 1
ATOM 635 N N . CYS A 1 80 ? -4.156 23.734 0.859 1 86.5 80 CYS A N 1
ATOM 636 C CA . CYS A 1 80 ? -5.301 23.109 0.21 1 86.5 80 CYS A CA 1
ATOM 637 C C . CYS A 1 80 ? -4.906 22.531 -1.143 1 86.5 80 CYS A C 1
ATOM 639 O O . CYS A 1 80 ? -3.773 22.703 -1.596 1 86.5 80 CYS A O 1
ATOM 641 N N . GLY A 1 81 ? -5.742 21.828 -1.78 1 74.69 81 GLY A N 1
ATOM 642 C CA . GLY A 1 81 ? -5.473 21.016 -2.955 1 74.69 81 GLY A CA 1
ATOM 643 C C . GLY A 1 81 ? -5.148 21.828 -4.188 1 74.69 81 GLY A C 1
ATOM 644 O O . GLY A 1 81 ? -4.391 21.391 -5.055 1 74.69 81 GLY A O 1
ATOM 645 N N . SER A 1 82 ? -5.586 23.094 -4.25 1 79.94 82 SER A N 1
ATOM 646 C CA . SER A 1 82 ? -5.426 23.875 -5.473 1 79.94 82 SER A CA 1
ATOM 647 C C . SER A 1 82 ? -4.117 24.656 -5.461 1 79.94 82 SER A C 1
ATOM 649 O O . SER A 1 82 ? -3.766 25.312 -6.449 1 79.94 82 SER A O 1
ATOM 651 N N . THR A 1 83 ? -3.449 24.469 -4.434 1 84.56 83 THR A N 1
ATOM 652 C CA . THR A 1 83 ? -2.182 25.172 -4.328 1 84.56 83 THR A CA 1
ATOM 653 C C . THR A 1 83 ? -1.062 24.391 -5.012 1 84.56 83 THR A C 1
ATOM 655 O O . THR A 1 83 ? -1.175 23.188 -5.211 1 84.56 83 THR A O 1
ATOM 658 N N . SER A 1 84 ? -0.001 25.125 -5.445 1 89.31 84 SER A N 1
ATOM 659 C CA . SER A 1 84 ? 1.181 24.531 -6.055 1 89.31 84 SER A CA 1
ATOM 660 C C . SER A 1 84 ? 2.297 24.344 -5.035 1 89.31 84 SER A C 1
ATOM 662 O O . SER A 1 84 ? 3.404 24.859 -5.215 1 89.31 84 SER A O 1
ATOM 664 N N . LEU A 1 85 ? 2.076 23.578 -4.156 1 93.62 85 LEU A N 1
ATOM 665 C CA . LEU A 1 85 ? 2.943 23.406 -2.992 1 93.62 85 LEU A CA 1
ATOM 666 C C . LEU A 1 85 ? 4.344 22.984 -3.416 1 93.62 85 LEU A C 1
ATOM 668 O O . LEU A 1 85 ? 5.336 23.422 -2.84 1 93.62 85 LEU A O 1
ATOM 672 N N . LEU A 1 86 ? 4.488 22.141 -4.48 1 95.12 86 LEU A N 1
ATOM 673 C CA . LEU A 1 86 ? 5.777 21.578 -4.852 1 95.12 86 LEU A CA 1
ATOM 674 C C . LEU A 1 86 ? 6.727 22.656 -5.359 1 95.12 86 LEU A C 1
ATOM 676 O O . LEU A 1 86 ? 7.945 22.469 -5.328 1 95.12 86 LEU A O 1
ATOM 680 N N . ARG A 1 87 ? 6.199 23.766 -5.754 1 94.81 87 ARG A N 1
ATOM 681 C CA . ARG A 1 87 ? 7.008 24.875 -6.246 1 94.81 87 ARG A CA 1
ATOM 682 C C . ARG A 1 87 ? 7.809 25.5 -5.113 1 94.81 87 ARG A C 1
ATOM 684 O O . ARG A 1 87 ? 8.766 26.25 -5.363 1 94.81 87 ARG A O 1
ATOM 691 N N . THR A 1 88 ? 7.438 25.266 -3.938 1 97 88 THR A N 1
ATOM 692 C CA . THR A 1 88 ? 8.07 25.922 -2.797 1 97 88 THR A CA 1
ATOM 693 C C . THR A 1 88 ? 9.328 25.172 -2.371 1 97 88 THR A C 1
ATOM 695 O O . THR A 1 88 ? 10.148 25.703 -1.615 1 97 88 THR A O 1
ATOM 698 N N . ILE A 1 89 ? 9.539 23.984 -2.848 1 97.94 89 ILE A N 1
ATOM 699 C CA . ILE A 1 89 ? 10.539 23.094 -2.26 1 97.94 89 ILE A CA 1
ATOM 700 C C . ILE A 1 89 ? 11.938 23.625 -2.551 1 97.94 89 ILE A C 1
ATOM 702 O O . ILE A 1 89 ? 12.727 23.844 -1.63 1 97.94 89 ILE A O 1
ATOM 706 N N . GLU A 1 90 ? 12.258 23.891 -3.773 1 97.88 90 GLU A N 1
ATOM 707 C CA . GLU A 1 90 ? 13.602 24.344 -4.121 1 97.88 90 GLU A CA 1
ATOM 708 C C . GLU A 1 90 ? 13.922 25.703 -3.494 1 97.88 90 GLU A C 1
ATOM 710 O O . GLU A 1 90 ? 14.984 25.891 -2.908 1 97.88 90 GLU A O 1
ATOM 715 N N . PRO A 1 91 ? 13 26.641 -3.58 1 98.38 91 PRO A N 1
ATOM 716 C CA . PRO A 1 91 ? 13.242 27.906 -2.883 1 98.38 91 PRO A CA 1
ATOM 717 C C . PRO A 1 91 ? 13.445 27.719 -1.381 1 98.38 91 PRO A C 1
ATOM 719 O O . PRO A 1 91 ? 14.281 28.406 -0.781 1 98.38 91 PRO A O 1
ATOM 722 N N . LEU A 1 92 ? 12.719 26.844 -0.74 1 98.69 92 LEU A N 1
ATOM 723 C CA . LEU A 1 92 ? 12.875 26.562 0.684 1 98.69 92 LEU A CA 1
ATOM 724 C C . LEU A 1 92 ? 14.281 26.062 0.993 1 98.69 92 LEU A C 1
ATOM 726 O O . LEU A 1 92 ? 14.906 26.5 1.958 1 98.69 92 LEU A O 1
ATOM 730 N N . LEU A 1 93 ? 14.719 25.094 0.169 1 98.38 93 LEU A N 1
ATOM 731 C CA . LEU A 1 93 ? 16.062 24.562 0.362 1 98.38 93 LEU A CA 1
ATOM 732 C C . LEU A 1 93 ? 17.109 25.656 0.226 1 98.38 93 LEU A C 1
ATOM 734 O O . LEU A 1 93 ? 18.094 25.688 0.979 1 98.38 93 LEU A O 1
ATOM 738 N N . GLN A 1 94 ? 16.875 26.531 -0.721 1 98.25 94 GLN A N 1
ATOM 739 C CA . GLN A 1 94 ? 17.812 27.625 -0.964 1 98.25 94 GLN A CA 1
ATOM 740 C C . GLN A 1 94 ? 17.891 28.562 0.236 1 98.25 94 GLN A C 1
ATOM 742 O O . GLN A 1 94 ? 18.969 28.891 0.713 1 98.25 94 GLN A O 1
ATOM 747 N N . ILE A 1 95 ? 16.766 29 0.741 1 98.44 95 ILE A N 1
ATOM 748 C CA . ILE A 1 95 ? 16.781 29.984 1.818 1 98.44 95 ILE A CA 1
ATOM 749 C C . ILE A 1 95 ? 17.266 29.328 3.107 1 98.44 95 ILE A C 1
ATOM 751 O O . ILE A 1 95 ? 17.891 29.984 3.947 1 98.44 95 ILE A O 1
ATOM 755 N N . ALA A 1 96 ? 16.984 28.047 3.367 1 98.25 96 ALA A N 1
ATOM 756 C CA . ALA A 1 96 ? 17.516 27.328 4.523 1 98.25 96 ALA A CA 1
ATOM 757 C C . ALA A 1 96 ? 19.047 27.312 4.504 1 98.25 96 ALA A C 1
ATOM 759 O O . ALA A 1 96 ? 19.688 27.469 5.547 1 98.25 96 ALA A O 1
ATOM 760 N N . GLY A 1 97 ? 19.594 27.078 3.332 1 97.31 97 GLY A N 1
ATOM 761 C CA . GLY A 1 97 ? 21.031 27.109 3.182 1 97.31 97 GLY A CA 1
ATOM 762 C C . GLY A 1 97 ? 21.609 28.5 3.373 1 97.31 97 GLY A C 1
ATOM 763 O O . GLY A 1 97 ? 22.609 28.672 4.082 1 97.31 97 GLY A O 1
ATOM 764 N N . GLU A 1 98 ? 20.984 29.469 2.773 1 97 98 GLU A N 1
ATOM 765 C CA . GLU A 1 98 ? 21.516 30.828 2.748 1 97 98 GLU A CA 1
ATOM 766 C C . GLU A 1 98 ? 21.422 31.484 4.125 1 97 98 GLU A C 1
ATOM 768 O O . GLU A 1 98 ? 22.375 32.125 4.582 1 97 98 GLU A O 1
ATOM 773 N N . TYR A 1 99 ? 20.297 31.297 4.832 1 97.62 99 TYR A N 1
ATOM 774 C CA . TYR A 1 99 ? 20.062 32.031 6.066 1 97.62 99 TYR A CA 1
ATOM 775 C C . TYR A 1 99 ? 20.5 31.219 7.281 1 97.62 99 TYR A C 1
ATOM 777 O O . TYR A 1 99 ? 20.828 31.781 8.328 1 97.62 99 TYR A O 1
ATOM 785 N N . CYS A 1 100 ? 20.484 29.859 7.137 1 97.88 100 CYS A N 1
ATOM 786 C CA . CYS A 1 100 ? 20.641 29.062 8.344 1 97.88 100 CYS A CA 1
ATOM 787 C C . CYS A 1 100 ? 21.797 28.078 8.211 1 97.88 100 CYS A C 1
ATOM 789 O O . CYS A 1 100 ? 22.078 27.312 9.141 1 97.88 100 CYS A O 1
ATOM 791 N N . ASN A 1 101 ? 22.484 28 7.121 1 97.31 101 ASN A N 1
ATOM 792 C CA . ASN A 1 101 ? 23.547 27.047 6.836 1 97.31 101 ASN A CA 1
ATOM 793 C C . ASN A 1 101 ? 23.062 25.609 6.941 1 97.31 101 ASN A C 1
ATOM 795 O O . ASN A 1 101 ? 23.781 24.734 7.461 1 97.31 101 ASN A O 1
ATOM 799 N N . LEU A 1 102 ? 21.859 25.391 6.605 1 96.75 102 LEU A N 1
ATOM 800 C CA . LEU A 1 102 ? 21.281 24.047 6.512 1 96.75 102 LEU A CA 1
ATOM 801 C C . LEU A 1 102 ? 21.297 23.547 5.07 1 96.75 102 LEU A C 1
ATOM 803 O O . LEU A 1 102 ? 20.344 23.781 4.32 1 96.75 102 LEU A O 1
ATOM 807 N N . ASP A 1 103 ? 22.312 22.766 4.781 1 94.75 103 ASP A N 1
ATOM 808 C CA . ASP A 1 103 ? 22.594 22.453 3.387 1 94.75 103 ASP A CA 1
ATOM 809 C C . ASP A 1 103 ? 22.25 21 3.076 1 94.75 103 ASP A C 1
ATOM 811 O O . ASP A 1 103 ? 22.469 20.531 1.961 1 94.75 103 ASP A O 1
ATOM 815 N N . GLN A 1 104 ? 21.734 20.281 4.059 1 94.88 104 GLN A N 1
ATOM 816 C CA . GLN A 1 104 ? 21.391 18.891 3.857 1 94.88 104 GLN A CA 1
ATOM 817 C C . GLN A 1 104 ? 19.953 18.609 4.293 1 94.88 104 GLN A C 1
ATOM 819 O O . GLN A 1 104 ? 19.438 19.25 5.223 1 94.88 104 GLN A O 1
ATOM 824 N N . VAL A 1 105 ? 19.312 17.734 3.557 1 95.62 105 VAL A N 1
ATOM 825 C CA . VAL A 1 105 ? 17.969 17.297 3.902 1 95.62 105 VAL A CA 1
ATOM 826 C C . VAL A 1 105 ? 18.031 15.922 4.57 1 95.62 105 VAL A C 1
ATOM 828 O O . VAL A 1 105 ? 18.547 14.969 3.99 1 95.62 105 VAL A O 1
ATOM 831 N N . ALA A 1 106 ? 17.562 15.898 5.793 1 94 106 ALA A N 1
ATOM 832 C CA . ALA A 1 106 ? 17.547 14.641 6.535 1 94 106 ALA A CA 1
ATOM 833 C C . ALA A 1 106 ? 16.391 13.75 6.098 1 94 106 ALA A C 1
ATOM 835 O O . ALA A 1 106 ? 16.531 12.523 6.023 1 94 106 ALA A O 1
ATOM 836 N N . ASN A 1 107 ? 15.281 14.336 5.895 1 94.44 107 ASN A N 1
ATOM 837 C CA . ASN A 1 107 ? 14.109 13.586 5.465 1 94.44 107 ASN A CA 1
ATOM 838 C C . ASN A 1 107 ? 13.039 14.508 4.883 1 94.44 107 ASN A C 1
ATOM 840 O O . ASN A 1 107 ? 13.047 15.719 5.145 1 94.44 107 ASN A O 1
ATOM 844 N N . VAL A 1 108 ? 12.203 13.945 4.102 1 96.31 108 VAL A N 1
ATOM 845 C CA . VAL A 1 108 ? 11.062 14.633 3.516 1 96.31 108 VAL A CA 1
ATOM 846 C C . VAL A 1 108 ? 9.812 13.766 3.641 1 96.31 108 VAL A C 1
ATOM 848 O O . VAL A 1 108 ? 9.867 12.547 3.441 1 96.31 108 VAL A O 1
ATOM 851 N N . PHE A 1 109 ? 8.734 14.367 4.059 1 96.62 109 PHE A N 1
ATOM 852 C CA . PHE A 1 109 ? 7.414 13.742 4 1 96.62 109 PHE A CA 1
ATOM 853 C C . PHE A 1 109 ? 6.445 14.602 3.199 1 96.62 109 PHE A C 1
ATOM 855 O O . PHE A 1 109 ? 6.199 15.758 3.547 1 96.62 109 PHE A O 1
ATOM 862 N N . TYR A 1 110 ? 6.062 14.133 2.125 1 97.75 110 TYR A N 1
ATOM 863 C CA . TYR A 1 110 ? 5.02 14.742 1.309 1 97.75 110 TYR A CA 1
ATOM 864 C C . TYR A 1 110 ? 3.826 13.805 1.161 1 97.75 110 TYR A C 1
ATOM 866 O O . TYR A 1 110 ? 3.977 12.656 0.737 1 97.75 110 TYR A O 1
ATOM 874 N N . SER A 1 111 ? 2.646 14.266 1.504 1 97.75 111 SER A N 1
ATOM 875 C CA . SER A 1 111 ? 1.508 13.352 1.493 1 97.75 111 SER A CA 1
ATOM 876 C C . SER A 1 111 ? 0.206 14.094 1.211 1 97.75 111 SER A C 1
ATOM 878 O O . SER A 1 111 ? 0.111 15.305 1.438 1 97.75 111 SER A O 1
ATOM 880 N N . HIS A 1 112 ? -0.703 13.391 0.666 1 96.88 112 HIS A N 1
ATOM 881 C CA . HIS A 1 112 ? -2.07 13.891 0.553 1 96.88 112 HIS A CA 1
ATOM 882 C C . HIS A 1 112 ? -3.045 12.758 0.242 1 96.88 112 HIS A C 1
ATOM 884 O O . HIS A 1 112 ? -2.641 11.703 -0.259 1 96.88 112 HIS A O 1
ATOM 890 N N . LYS A 1 113 ? -4.285 13.031 0.6 1 96.12 113 LYS A N 1
ATOM 891 C CA . LYS A 1 113 ? -5.387 12.18 0.168 1 96.12 113 LYS A CA 1
ATOM 892 C C . LYS A 1 113 ? -5.738 12.43 -1.296 1 96.12 113 LYS A C 1
ATOM 894 O O . LYS A 1 113 ? -5.414 13.492 -1.843 1 96.12 113 LYS A O 1
ATOM 899 N N . ASN A 1 114 ? -6.32 11.383 -1.95 1 93.75 114 ASN A N 1
ATOM 900 C CA . ASN A 1 114 ? -6.805 11.648 -3.299 1 93.75 114 ASN A CA 1
ATOM 901 C C . ASN A 1 114 ? -7.797 12.812 -3.318 1 93.75 114 ASN A C 1
ATOM 903 O O . ASN A 1 114 ? -8.586 12.969 -2.387 1 93.75 114 ASN A O 1
ATOM 907 N N . PHE A 1 115 ? -7.777 13.516 -4.375 1 92.5 115 PHE A N 1
ATOM 908 C CA . PHE A 1 115 ? -8.609 14.711 -4.488 1 92.5 115 PHE A CA 1
ATOM 909 C C . PHE A 1 115 ? -10.023 14.344 -4.926 1 92.5 115 PHE A C 1
ATOM 911 O O . PHE A 1 115 ? -10.219 13.367 -5.645 1 92.5 115 PHE A O 1
ATOM 918 N N . LEU A 1 116 ? -10.914 15.188 -4.508 1 89.06 116 LEU A N 1
ATOM 919 C CA . LEU A 1 116 ? -12.289 15.008 -4.961 1 89.06 116 LEU A CA 1
ATOM 920 C C . LEU A 1 116 ? -12.422 15.352 -6.441 1 89.06 116 LEU A C 1
ATOM 922 O O . LEU A 1 116 ? -13.133 14.664 -7.18 1 89.06 116 LEU A O 1
ATOM 926 N N . ARG A 1 117 ? -11.727 16.438 -6.797 1 90.25 117 ARG A N 1
ATOM 927 C CA . ARG A 1 117 ? -11.727 16.875 -8.188 1 90.25 117 ARG A CA 1
ATOM 928 C C . ARG A 1 117 ? -10.297 17.062 -8.703 1 90.25 117 ARG A C 1
ATOM 930 O O . ARG A 1 117 ? -9.852 18.203 -8.898 1 90.25 117 ARG A O 1
ATOM 937 N N . PRO A 1 118 ? -9.711 15.945 -9.102 1 88.5 118 PRO A N 1
ATOM 938 C CA . PRO A 1 118 ? -8.312 16.031 -9.539 1 88.5 118 PRO A CA 1
ATOM 939 C C . PRO A 1 118 ? -8.133 16.891 -10.789 1 88.5 118 PRO A C 1
ATOM 941 O O . PRO A 1 118 ? -7.086 17.5 -10.977 1 88.5 118 PRO A O 1
ATOM 944 N N . GLU A 1 119 ? -9.156 17.016 -11.57 1 88.38 119 GLU A N 1
ATOM 945 C CA . GLU A 1 119 ? -9.062 17.766 -12.82 1 88.38 119 GLU A CA 1
ATOM 946 C C . GLU A 1 119 ? -8.961 19.266 -12.562 1 88.38 119 GLU A C 1
ATOM 948 O O . GLU A 1 119 ? -8.555 20.016 -13.445 1 88.38 119 GLU A O 1
ATOM 953 N N . LEU A 1 120 ? -9.375 19.703 -11.305 1 86.94 120 LEU A N 1
ATOM 954 C CA . LEU A 1 120 ? -9.328 21.125 -10.969 1 86.94 120 LEU A CA 1
ATOM 955 C C . LEU A 1 120 ? -7.996 21.484 -10.32 1 86.94 120 LEU A C 1
ATOM 957 O O . LEU A 1 120 ? -7.723 22.656 -10.07 1 86.94 120 LEU A O 1
ATOM 961 N N . GLN A 1 121 ? -7.125 20.438 -10.109 1 87 121 GLN A N 1
ATOM 962 C CA . GLN A 1 121 ? -5.812 20.703 -9.531 1 87 121 GLN A CA 1
ATOM 963 C C . GLN A 1 121 ? -4.82 21.156 -10.594 1 87 121 GLN A C 1
ATOM 965 O O . GLN A 1 121 ? -5.004 20.875 -11.781 1 87 121 GLN A O 1
ATOM 970 N N . PRO A 1 122 ? -3.762 21.969 -10.148 1 87.06 122 PRO A N 1
ATOM 971 C CA . PRO A 1 122 ? -2.66 22.172 -11.094 1 87.06 122 PRO A CA 1
ATOM 972 C C . PRO A 1 122 ? -2.152 20.875 -11.703 1 87.06 122 PRO A C 1
ATOM 974 O O . PRO A 1 122 ? -2.158 19.828 -11.039 1 87.06 122 PRO A O 1
ATOM 977 N N . GLU A 1 123 ? -1.711 20.922 -12.93 1 86.19 123 GLU A N 1
ATOM 978 C CA . GLU A 1 123 ? -1.367 19.75 -13.719 1 86.19 123 GLU A CA 1
ATOM 979 C C . GLU A 1 123 ? -0.406 18.844 -12.961 1 86.19 123 GLU A C 1
ATOM 981 O O . GLU A 1 123 ? -0.589 17.625 -12.938 1 86.19 123 GLU A O 1
ATOM 986 N N . MET A 1 124 ? 0.498 19.484 -12.32 1 88.19 124 MET A N 1
ATOM 987 C CA . MET A 1 124 ? 1.538 18.734 -11.609 1 88.19 124 MET A CA 1
ATOM 988 C C . MET A 1 124 ? 0.935 17.859 -10.523 1 88.19 124 MET A C 1
ATOM 990 O O . MET A 1 124 ? 1.532 16.859 -10.125 1 88.19 124 MET A O 1
ATOM 994 N N . HIS A 1 125 ? -0.231 18.188 -10.023 1 88.38 125 HIS A N 1
ATOM 995 C CA . HIS A 1 125 ? -0.776 17.531 -8.844 1 88.38 125 HIS A CA 1
ATOM 996 C C . HIS A 1 125 ? -1.944 16.625 -9.211 1 88.38 125 HIS A C 1
ATOM 998 O O . HIS A 1 125 ? -2.59 16.047 -8.336 1 88.38 125 HIS A O 1
ATOM 1004 N N . ARG A 1 126 ? -2.195 16.453 -10.492 1 87.88 126 ARG A N 1
ATOM 1005 C CA . ARG A 1 126 ? -3.354 15.672 -10.914 1 87.88 126 ARG A CA 1
ATOM 1006 C C . ARG A 1 126 ? -3.096 14.18 -10.758 1 87.88 126 ARG A C 1
ATOM 1008 O O . ARG A 1 126 ? -4.035 13.391 -10.617 1 87.88 126 ARG A O 1
ATOM 1015 N N . HIS A 1 127 ? -1.772 13.867 -10.852 1 89.31 127 HIS A N 1
ATOM 1016 C CA . HIS A 1 127 ? -1.365 12.477 -10.672 1 89.31 127 HIS A CA 1
ATOM 1017 C C . HIS A 1 127 ? -0.182 12.367 -9.711 1 89.31 127 HIS A C 1
ATOM 1019 O O . HIS A 1 127 ? 0.847 13.016 -9.914 1 89.31 127 HIS A O 1
ATOM 1025 N N . PHE A 1 128 ? -0.392 11.453 -8.844 1 93.94 128 PHE A N 1
ATOM 1026 C CA . PHE A 1 128 ? 0.645 11.367 -7.824 1 93.94 128 PHE A CA 1
ATOM 1027 C C . PHE A 1 128 ? 1.962 10.891 -8.43 1 93.94 128 PHE A C 1
ATOM 1029 O O . PHE A 1 128 ? 3.037 11.289 -7.973 1 93.94 128 PHE A O 1
ATOM 1036 N N . GLU A 1 129 ? 1.939 10.141 -9.43 1 92.06 129 GLU A N 1
ATOM 1037 C CA . GLU A 1 129 ? 3.16 9.656 -10.07 1 92.06 129 GLU A CA 1
ATOM 1038 C C . GLU A 1 129 ? 3.996 10.812 -10.609 1 92.06 129 GLU A C 1
ATOM 1040 O O . GLU A 1 129 ? 5.227 10.758 -10.594 1 92.06 129 GLU A O 1
ATOM 1045 N N . ARG A 1 130 ? 3.346 11.758 -11.055 1 93.31 130 ARG A N 1
ATOM 1046 C CA . ARG A 1 130 ? 4.051 12.945 -11.531 1 93.31 130 ARG A CA 1
ATOM 1047 C C . ARG A 1 130 ? 4.707 13.695 -10.375 1 93.31 130 ARG A C 1
ATOM 1049 O O . ARG A 1 130 ? 5.816 14.211 -10.516 1 93.31 130 ARG A O 1
ATOM 1056 N N . GLU A 1 131 ? 4.004 13.781 -9.328 1 96.31 131 GLU A N 1
ATOM 1057 C CA . GLU A 1 131 ? 4.578 14.414 -8.141 1 96.31 131 GLU A CA 1
ATOM 1058 C C . GLU A 1 131 ? 5.836 13.68 -7.68 1 96.31 131 GLU A C 1
ATOM 1060 O O . GLU A 1 131 ? 6.844 14.312 -7.352 1 96.31 131 GLU A O 1
ATOM 1065 N N . VAL A 1 132 ? 5.746 12.398 -7.711 1 96.69 132 VAL A N 1
ATOM 1066 C CA . VAL A 1 132 ? 6.879 11.57 -7.309 1 96.69 132 VAL A CA 1
ATOM 1067 C C . VAL A 1 132 ? 8.07 11.844 -8.227 1 96.69 132 VAL A C 1
ATOM 1069 O O . VAL A 1 132 ? 9.203 12 -7.762 1 96.69 132 VAL A O 1
ATOM 1072 N N . ALA A 1 133 ? 7.801 11.891 -9.461 1 95.62 133 ALA A N 1
ATOM 1073 C CA . ALA A 1 133 ? 8.867 12.141 -10.43 1 95.62 133 ALA A CA 1
ATOM 1074 C C . ALA A 1 133 ? 9.539 13.484 -10.164 1 95.62 133 ALA A C 1
ATOM 1076 O O . ALA A 1 133 ? 10.766 13.602 -10.219 1 95.62 133 ALA A O 1
ATOM 1077 N N . GLN A 1 134 ? 8.727 14.438 -9.898 1 95.94 134 GLN A N 1
ATOM 1078 C CA . GLN A 1 134 ? 9.273 15.758 -9.594 1 95.94 134 GLN A CA 1
ATOM 1079 C C . GLN A 1 134 ? 10.109 15.719 -8.312 1 95.94 134 GLN A C 1
ATOM 1081 O O . GLN A 1 134 ? 11.203 16.281 -8.266 1 95.94 134 GLN A O 1
ATOM 1086 N N . LEU A 1 135 ? 9.617 15.141 -7.344 1 97.75 135 LEU A N 1
ATOM 1087 C CA . LEU A 1 135 ? 10.328 15.039 -6.07 1 97.75 135 LEU A CA 1
ATOM 1088 C C . LEU A 1 135 ? 11.633 14.258 -6.234 1 97.75 135 LEU A C 1
ATOM 1090 O O . LEU A 1 135 ? 12.656 14.625 -5.652 1 97.75 135 LEU A O 1
ATOM 1094 N N . ASP A 1 136 ? 11.625 13.266 -7.086 1 96.31 136 ASP A N 1
ATOM 1095 C CA . ASP A 1 136 ? 12.812 12.461 -7.363 1 96.31 136 ASP A CA 1
ATOM 1096 C C . ASP A 1 136 ? 13.891 13.297 -8.055 1 96.31 136 ASP A C 1
ATOM 1098 O O . ASP A 1 136 ? 15.078 12.977 -7.984 1 96.31 136 ASP A O 1
ATOM 1102 N N . SER A 1 137 ? 13.422 14.203 -8.773 1 97 137 SER A N 1
ATOM 1103 C CA . SER A 1 137 ? 14.383 15.07 -9.445 1 97 137 SER A CA 1
ATOM 1104 C C . SER A 1 137 ? 15.102 15.977 -8.453 1 97 137 SER A C 1
ATOM 1106 O O . SER A 1 137 ? 16.156 16.516 -8.758 1 97 137 SER A O 1
ATOM 1108 N N . ILE A 1 138 ? 14.57 16.172 -7.285 1 97.06 138 ILE A N 1
ATOM 1109 C CA . ILE A 1 138 ? 15.117 17.078 -6.277 1 97.06 138 ILE A CA 1
ATOM 1110 C C . ILE A 1 138 ? 15.859 16.266 -5.211 1 97.06 138 ILE A C 1
ATOM 1112 O O . ILE A 1 138 ? 16.922 16.672 -4.746 1 97.06 138 ILE A O 1
ATOM 1116 N N . PHE A 1 139 ? 15.258 15.125 -4.867 1 96.38 139 PHE A N 1
ATOM 1117 C CA . PHE A 1 139 ? 15.781 14.352 -3.75 1 96.38 139 PHE A CA 1
ATOM 1118 C C . PHE A 1 139 ? 16.281 12.992 -4.227 1 96.38 139 PHE A C 1
ATOM 1120 O O . PHE A 1 139 ? 15.68 12.367 -5.098 1 96.38 139 PHE A O 1
ATOM 1127 N N . GLU A 1 140 ? 17.312 12.547 -3.543 1 92.62 140 GLU A N 1
ATOM 1128 C CA . GLU A 1 140 ? 17.812 11.203 -3.797 1 92.62 140 GLU A CA 1
ATOM 1129 C C . GLU A 1 140 ? 17.156 10.18 -2.875 1 92.62 140 GLU A C 1
ATOM 1131 O O . GLU A 1 140 ? 16.703 10.523 -1.778 1 92.62 140 GLU A O 1
ATOM 1136 N N . ASN A 1 141 ? 17.031 8.969 -3.332 1 90.88 141 ASN A N 1
ATOM 1137 C CA . ASN A 1 141 ? 16.562 7.836 -2.539 1 90.88 141 ASN A CA 1
ATOM 1138 C C . ASN A 1 141 ? 15.109 8.016 -2.1 1 90.88 141 ASN A C 1
ATOM 1140 O O . ASN A 1 141 ? 14.758 7.707 -0.961 1 90.88 141 ASN A O 1
ATOM 1144 N N . GLY A 1 142 ? 14.398 8.617 -2.934 1 94.44 142 GLY A N 1
ATOM 1145 C CA . GLY A 1 142 ? 12.984 8.82 -2.645 1 94.44 142 GLY A CA 1
ATOM 1146 C C . GLY A 1 142 ? 12.148 7.574 -2.844 1 94.44 142 GLY A C 1
ATOM 1147 O O . GLY A 1 142 ? 12.523 6.684 -3.607 1 94.44 142 GLY A O 1
ATOM 1148 N N . ALA A 1 143 ? 11.055 7.508 -2.113 1 95.12 143 ALA A N 1
ATOM 1149 C CA . ALA A 1 143 ? 10.078 6.426 -2.232 1 95.12 143 ALA A CA 1
ATOM 1150 C C . ALA A 1 143 ? 8.656 6.965 -2.197 1 95.12 143 ALA A C 1
ATOM 1152 O O . ALA A 1 143 ? 8.281 7.688 -1.271 1 95.12 143 ALA A O 1
ATOM 1153 N N . GLY A 1 144 ? 7.902 6.648 -3.225 1 96.69 144 GLY A N 1
ATOM 1154 C CA . GLY A 1 144 ? 6.488 6.992 -3.271 1 96.69 144 GLY A CA 1
ATOM 1155 C C . GLY A 1 144 ? 5.578 5.809 -3.027 1 96.69 144 GLY A C 1
ATOM 1156 O O . GLY A 1 144 ? 5.828 4.711 -3.527 1 96.69 144 GLY A O 1
ATOM 1157 N N . TYR A 1 145 ? 4.508 6.031 -2.244 1 96.94 145 TYR A N 1
ATOM 1158 C CA . TYR A 1 145 ? 3.584 4.957 -1.892 1 96.94 145 TYR A CA 1
ATOM 1159 C C . TYR A 1 145 ? 2.139 5.391 -2.109 1 96.94 145 TYR A C 1
ATOM 1161 O O . TYR A 1 145 ? 1.808 6.566 -1.963 1 96.94 145 TYR A O 1
ATOM 1169 N N . CYS A 1 146 ? 1.35 4.473 -2.461 1 95.94 146 CYS A N 1
ATOM 1170 C CA . CYS A 1 146 ? -0.103 4.602 -2.451 1 95.94 146 CYS A CA 1
ATOM 1171 C C . CYS A 1 146 ? -0.729 3.627 -1.461 1 95.94 146 CYS A C 1
ATOM 1173 O O . CYS A 1 146 ? -0.586 2.41 -1.604 1 95.94 146 CYS A O 1
ATOM 1175 N N . LEU A 1 147 ? -1.377 4.168 -0.5 1 96.94 147 LEU A N 1
ATOM 1176 C CA . LEU A 1 147 ? -2.027 3.33 0.502 1 96.94 147 LEU A CA 1
ATOM 1177 C C . LEU A 1 147 ? -3.545 3.412 0.379 1 96.94 147 LEU A C 1
ATOM 1179 O O . LEU A 1 147 ? -4.09 4.473 0.061 1 96.94 147 LEU A O 1
ATOM 1183 N N . GLY A 1 148 ? -4.168 2.271 0.728 1 95.19 148 GLY A N 1
ATOM 1184 C CA . GLY A 1 148 ? -5.617 2.199 0.614 1 95.19 148 GLY A CA 1
ATOM 1185 C C . GLY A 1 148 ? -6.082 1.484 -0.64 1 95.19 148 GLY A C 1
ATOM 1186 O O . GLY A 1 148 ? -5.27 1.136 -1.499 1 95.19 148 GLY A O 1
ATOM 1187 N N . ARG A 1 149 ? -7.387 1.362 -0.739 1 92.25 149 ARG A N 1
ATOM 1188 C CA . ARG A 1 149 ? -7.984 0.677 -1.88 1 92.25 149 ARG A CA 1
ATOM 1189 C C . ARG A 1 149 ? -8.055 1.596 -3.096 1 92.25 149 ARG A C 1
ATOM 1191 O O . ARG A 1 149 ? -8.484 2.748 -2.984 1 92.25 149 ARG A O 1
ATOM 1198 N N . LEU A 1 150 ? -7.668 1.054 -4.176 1 90.19 150 LEU A N 1
ATOM 1199 C CA . LEU A 1 150 ? -7.641 1.826 -5.414 1 90.19 150 LEU A CA 1
ATOM 1200 C C . LEU A 1 150 ? -9.055 2.232 -5.828 1 90.19 150 LEU A C 1
ATOM 1202 O O . LEU A 1 150 ? -9.227 3.211 -6.559 1 90.19 150 LEU A O 1
ATOM 1206 N N . ASN A 1 151 ? -9.992 1.49 -5.41 1 88.94 151 ASN A N 1
ATOM 1207 C CA . ASN A 1 151 ? -11.359 1.808 -5.797 1 88.94 151 ASN A CA 1
ATOM 1208 C C . ASN A 1 151 ? -12.094 2.566 -4.695 1 88.94 151 ASN A C 1
ATOM 1210 O O . ASN A 1 151 ? -13.32 2.674 -4.719 1 88.94 151 ASN A O 1
ATOM 1214 N N . HIS A 1 152 ? -11.414 3.049 -3.639 1 86.69 152 HIS A N 1
ATOM 1215 C CA . HIS A 1 152 ? -11.914 3.93 -2.588 1 86.69 152 HIS A CA 1
ATOM 1216 C C . HIS A 1 152 ? -10.938 5.07 -2.316 1 86.69 152 HIS A C 1
ATOM 1218 O O . HIS A 1 152 ? -10.242 5.527 -3.227 1 86.69 152 HIS A O 1
ATOM 1224 N N . ASP A 1 153 ? -11.094 5.641 -1.053 1 89.88 153 ASP A N 1
ATOM 1225 C CA . ASP A 1 153 ? -10.18 6.715 -0.67 1 89.88 153 ASP A CA 1
ATOM 1226 C C . ASP A 1 153 ? -8.758 6.188 -0.491 1 89.88 153 ASP A C 1
ATOM 1228 O O . ASP A 1 153 ? -8.562 5.105 0.064 1 89.88 153 ASP A O 1
ATOM 1232 N N . ARG A 1 154 ? -7.863 6.988 -1.031 1 93.12 154 ARG A N 1
ATOM 1233 C CA . ARG A 1 154 ? -6.445 6.648 -0.999 1 93.12 154 ARG A CA 1
ATOM 1234 C C . ARG A 1 154 ? -5.637 7.75 -0.323 1 93.12 154 ARG A C 1
ATOM 1236 O O . ARG A 1 154 ? -6.102 8.883 -0.2 1 93.12 154 ARG A O 1
ATOM 1243 N N . TRP A 1 155 ? -4.543 7.301 0.134 1 97.75 155 TRP A N 1
ATOM 1244 C CA . TRP A 1 155 ? -3.59 8.203 0.765 1 97.75 155 TRP A CA 1
ATOM 1245 C C . TRP A 1 155 ? -2.189 8.008 0.195 1 97.75 155 TRP A C 1
ATOM 1247 O O . TRP A 1 155 ? -1.71 6.875 0.094 1 97.75 155 TRP A O 1
ATOM 1257 N N . TYR A 1 156 ? -1.559 9.117 -0.212 1 97.44 156 TYR A N 1
ATOM 1258 C CA . TYR A 1 156 ? -0.273 9.07 -0.899 1 97.44 156 TYR A CA 1
ATOM 1259 C C . TYR A 1 156 ? 0.844 9.594 -0.004 1 97.44 156 TYR A C 1
ATOM 1261 O O . TYR A 1 156 ? 0.655 10.562 0.729 1 97.44 156 TYR A O 1
ATOM 1269 N N . LEU A 1 157 ? 1.996 8.93 -0.109 1 98 157 LEU A N 1
ATOM 1270 C CA . LEU A 1 157 ? 3.15 9.344 0.679 1 98 157 LEU A CA 1
ATOM 1271 C C . LEU A 1 157 ? 4.422 9.312 -0.162 1 98 157 LEU A C 1
ATOM 1273 O O . LEU A 1 157 ? 4.656 8.359 -0.91 1 98 157 LEU A O 1
ATOM 1277 N N . TYR A 1 158 ? 5.156 10.367 -0.12 1 97.75 158 TYR A N 1
ATOM 1278 C CA . TYR A 1 158 ? 6.543 10.391 -0.579 1 97.75 158 TYR A CA 1
ATOM 1279 C C . TYR A 1 158 ? 7.496 10.641 0.582 1 97.75 158 TYR A C 1
ATOM 1281 O O . TYR A 1 158 ? 7.289 11.555 1.383 1 97.75 158 TYR A O 1
ATOM 1289 N N . THR A 1 159 ? 8.539 9.844 0.718 1 96.75 159 THR A N 1
ATOM 1290 C CA . THR A 1 159 ? 9.539 10.016 1.766 1 96.75 159 THR A CA 1
ATOM 1291 C C . THR A 1 159 ? 10.906 9.539 1.292 1 96.75 159 THR A C 1
ATOM 1293 O O . THR A 1 159 ? 11.031 8.977 0.202 1 96.75 159 THR A O 1
ATOM 1296 N N . LEU A 1 160 ? 11.883 9.891 2.057 1 94 160 LEU A N 1
ATOM 1297 C CA . LEU A 1 160 ? 13.219 9.422 1.704 1 94 160 LEU A CA 1
ATOM 1298 C C . LEU A 1 160 ? 13.523 8.078 2.365 1 94 160 LEU A C 1
ATOM 1300 O O . LEU A 1 160 ? 13.148 7.855 3.52 1 94 160 LEU A O 1
ATOM 1304 N N . ASN A 1 161 ? 14.141 7.176 1.658 1 86.38 161 ASN A N 1
ATOM 1305 C CA . ASN A 1 161 ? 14.516 5.848 2.127 1 86.38 161 ASN A CA 1
ATOM 1306 C C . ASN A 1 161 ? 15.852 5.402 1.532 1 86.38 161 ASN A C 1
ATOM 1308 O O . ASN A 1 161 ? 15.945 5.152 0.329 1 86.38 161 ASN A O 1
ATOM 1312 N N . PRO A 1 162 ? 16.969 5.195 2.311 1 80.38 162 PRO A N 1
ATOM 1313 C CA . PRO A 1 162 ? 16.984 5.543 3.734 1 80.38 162 PRO A CA 1
ATOM 1314 C C . PRO A 1 162 ? 17.016 7.051 3.971 1 80.38 162 PRO A C 1
ATOM 1316 O O . PRO A 1 162 ? 17.391 7.812 3.072 1 80.38 162 PRO A O 1
ATOM 1319 N N . ALA A 1 163 ? 16.484 7.449 5.09 1 79.38 163 ALA A N 1
ATOM 1320 C CA . ALA A 1 163 ? 16.609 8.836 5.543 1 79.38 163 ALA A CA 1
ATOM 1321 C C . ALA A 1 163 ? 17.938 9.047 6.285 1 79.38 163 ALA A C 1
ATOM 1323 O O . ALA A 1 163 ? 18.531 8.086 6.793 1 79.38 163 ALA A O 1
ATOM 1324 N N . ASN A 1 164 ? 18.312 10.25 6.145 1 77.81 164 ASN A N 1
ATOM 1325 C CA . ASN A 1 164 ? 19.547 10.625 6.836 1 77.81 164 ASN A CA 1
ATOM 1326 C C . ASN A 1 164 ? 19.25 11.273 8.188 1 77.81 164 ASN A C 1
ATOM 1328 O O . ASN A 1 164 ? 18.109 11.625 8.469 1 77.81 164 ASN A O 1
ATOM 1332 N N . GLY A 1 165 ? 20.281 11.234 9.039 1 71.56 165 GLY A N 1
ATOM 1333 C CA . GLY A 1 165 ? 20.25 12.055 10.242 1 71.56 165 GLY A CA 1
ATOM 1334 C C . GLY A 1 165 ? 19.641 11.344 11.43 1 71.56 165 GLY A C 1
ATOM 1335 O O . GLY A 1 165 ? 19.156 10.211 11.305 1 71.56 165 GLY A O 1
ATOM 1336 N N . PRO A 1 166 ? 19.719 12.07 12.508 1 72.25 166 PRO A N 1
ATOM 1337 C CA . PRO A 1 166 ? 19.188 11.477 13.742 1 72.25 166 PRO A CA 1
ATOM 1338 C C . PRO A 1 166 ? 17.656 11.414 13.766 1 72.25 166 PRO A C 1
ATOM 1340 O O . PRO A 1 166 ? 17 12.25 13.141 1 72.25 166 PRO A O 1
ATOM 1343 N N . ILE A 1 167 ? 17.141 10.43 14.383 1 71.88 167 ILE A N 1
ATOM 1344 C CA . ILE A 1 167 ? 15.703 10.234 14.57 1 71.88 167 ILE A CA 1
ATOM 1345 C C . ILE A 1 167 ? 15.281 10.789 15.93 1 71.88 167 ILE A C 1
ATOM 1347 O O . ILE A 1 167 ? 15.805 10.375 16.969 1 71.88 167 ILE A O 1
ATOM 1351 N N . PRO A 1 168 ? 14.336 11.805 15.875 1 77.06 168 PRO A N 1
ATOM 1352 C CA . PRO A 1 168 ? 13.852 12.227 17.188 1 77.06 168 PRO A CA 1
ATOM 1353 C C . PRO A 1 168 ? 13.211 11.086 17.969 1 77.06 168 PRO A C 1
ATOM 1355 O O . PRO A 1 168 ? 12.5 10.258 17.406 1 77.06 168 PRO A O 1
ATOM 1358 N N . PRO A 1 169 ? 13.602 11.023 19.266 1 77.06 169 PRO A N 1
ATOM 1359 C CA . PRO A 1 169 ? 12.969 9.984 20.078 1 77.06 169 PRO A CA 1
ATOM 1360 C C . PRO A 1 169 ? 11.453 10.172 20.203 1 77.06 169 PRO A C 1
ATOM 1362 O O . PRO A 1 169 ? 10.969 11.305 20.234 1 77.06 169 PRO A O 1
ATOM 1365 N N . ASN A 1 170 ? 10.664 9.25 20.156 1 80.06 170 ASN A N 1
ATOM 1366 C CA . ASN A 1 170 ? 9.219 9.219 20.344 1 80.06 170 ASN A CA 1
ATOM 1367 C C . ASN A 1 170 ? 8.492 10.062 19.297 1 80.06 170 ASN A C 1
ATOM 1369 O O . ASN A 1 170 ? 7.492 10.719 19.609 1 80.06 170 ASN A O 1
ATOM 1373 N N . ASP A 1 171 ? 9.148 10.25 18.266 1 86.38 171 ASP A N 1
ATOM 1374 C CA . ASP A 1 171 ? 8.5 10.977 17.172 1 86.38 171 ASP A CA 1
ATOM 1375 C C . ASP A 1 171 ? 7.199 10.297 16.75 1 86.38 171 ASP A C 1
ATOM 1377 O O . ASP A 1 171 ? 7.16 9.078 16.562 1 86.38 171 ASP A O 1
ATOM 1381 N N . GLN A 1 172 ? 6.148 11.094 16.781 1 91.31 172 GLN A N 1
ATOM 1382 C CA . GLN A 1 172 ? 4.84 10.594 16.375 1 91.31 172 GLN A CA 1
ATOM 1383 C C . GLN A 1 172 ? 4.016 11.695 15.719 1 91.31 172 GLN A C 1
ATOM 1385 O O . GLN A 1 172 ? 4.074 12.852 16.125 1 91.31 172 GLN A O 1
ATOM 1390 N N . THR A 1 173 ? 3.342 11.438 14.719 1 94.5 173 THR A N 1
ATOM 1391 C CA . THR A 1 173 ? 2.381 12.336 14.086 1 94.5 173 THR A CA 1
ATOM 1392 C C . THR A 1 173 ? 1.144 11.57 13.633 1 94.5 173 THR A C 1
ATOM 1394 O O . THR A 1 173 ? 1.257 10.547 12.953 1 94.5 173 THR A O 1
ATOM 1397 N N . MET A 1 174 ? 0.011 11.992 14.055 1 95.75 174 MET A N 1
ATOM 1398 C CA . MET A 1 174 ? -1.223 11.367 13.594 1 95.75 174 MET A CA 1
ATOM 1399 C C . MET A 1 174 ? -2.053 12.344 12.766 1 95.75 174 MET A C 1
ATOM 1401 O O . MET A 1 174 ? -1.998 13.555 12.992 1 95.75 174 MET A O 1
ATOM 1405 N N . GLU A 1 175 ? -2.756 11.867 11.906 1 97.25 175 GLU A N 1
ATOM 1406 C CA . GLU A 1 175 ? -3.646 12.641 11.047 1 97.25 175 GLU A CA 1
ATOM 1407 C C . GLU A 1 175 ? -4.98 11.922 10.844 1 97.25 175 GLU A C 1
ATOM 1409 O O . GLU A 1 175 ? -5.02 10.695 10.719 1 97.25 175 GLU A O 1
ATOM 1414 N N . ILE A 1 176 ? -6.047 12.672 10.922 1 97.81 176 ILE A N 1
ATOM 1415 C CA . ILE A 1 176 ? -7.391 12.188 10.625 1 97.81 176 ILE A CA 1
ATOM 1416 C C . ILE A 1 176 ? -8.008 13.0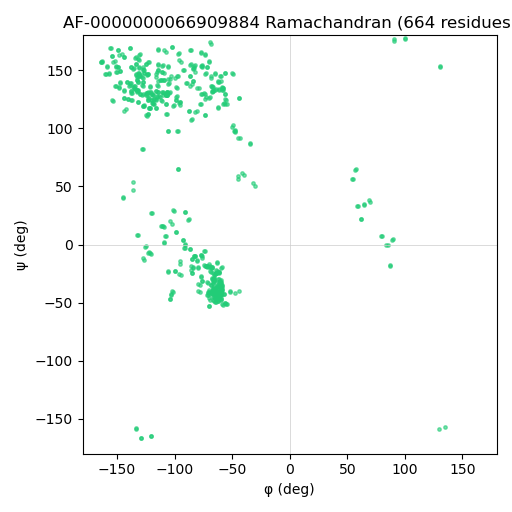39 9.516 1 97.81 176 ILE A C 1
ATOM 1418 O O . ILE A 1 176 ? -8.188 14.25 9.672 1 97.81 176 ILE A O 1
ATOM 1422 N N . LEU A 1 177 ? -8.305 12.422 8.422 1 98.19 177 LEU A N 1
ATOM 1423 C CA . LEU A 1 177 ? -8.938 13.078 7.277 1 98.19 177 LEU A CA 1
ATOM 1424 C C . LEU A 1 177 ? -10.391 12.656 7.148 1 98.19 177 LEU A C 1
ATOM 1426 O O . LEU A 1 177 ? -10.688 11.508 6.816 1 98.19 177 LEU A O 1
ATOM 1430 N N . MET A 1 178 ? -11.289 13.562 7.375 1 97.94 178 MET A N 1
ATOM 1431 C CA . MET A 1 178 ? -12.703 13.227 7.543 1 97.94 178 MET A CA 1
ATOM 1432 C C . MET A 1 178 ? -13.539 13.812 6.41 1 97.94 178 MET A C 1
ATOM 1434 O O . MET A 1 178 ? -13.328 14.961 6.008 1 97.94 178 MET A O 1
ATOM 1438 N N . SER A 1 179 ? -14.445 13.008 5.91 1 96.69 179 SER A N 1
ATOM 1439 C CA . SER A 1 179 ? -15.32 13.453 4.828 1 96.69 179 SER A CA 1
ATOM 1440 C C . SER A 1 179 ? -16.797 13.227 5.18 1 96.69 179 SER A C 1
ATOM 1442 O O . SER A 1 179 ? -17.125 12.289 5.902 1 96.69 179 SER A O 1
ATOM 1444 N N . ASP A 1 180 ? -17.641 14.102 4.59 1 96.06 180 ASP A N 1
ATOM 1445 C CA . ASP A 1 180 ? -19.094 13.992 4.762 1 96.06 180 ASP A CA 1
ATOM 1446 C C . ASP A 1 180 ? -19.469 14.055 6.238 1 96.06 180 ASP A C 1
ATOM 1448 O O . ASP A 1 180 ? -20.094 13.125 6.762 1 96.06 180 ASP A O 1
ATOM 1452 N N . LEU A 1 181 ? -19.172 15.234 6.766 1 97.06 181 LEU A N 1
ATOM 1453 C CA . LEU A 1 181 ? -19.312 15.422 8.203 1 97.06 181 LEU A CA 1
ATOM 1454 C C . LEU A 1 181 ? -20.734 15.836 8.555 1 97.06 181 LEU A C 1
ATOM 1456 O O . LEU A 1 181 ? -21.562 16.094 7.668 1 97.06 181 LEU A O 1
ATOM 1460 N N . ASP A 1 182 ? -21.031 15.781 9.797 1 96 182 ASP A N 1
ATOM 1461 C CA . ASP A 1 182 ? -22.344 16.141 10.328 1 96 182 ASP A CA 1
ATOM 1462 C C . ASP A 1 182 ? -22.703 17.578 9.977 1 96 182 ASP A C 1
ATOM 1464 O O . ASP A 1 182 ? -21.938 18.5 10.242 1 96 182 ASP A O 1
ATOM 1468 N N . ALA A 1 183 ? -23.859 17.766 9.547 1 95.38 183 ALA A N 1
ATOM 1469 C CA . ALA A 1 183 ? -24.297 19.062 9.031 1 95.38 183 ALA A CA 1
ATOM 1470 C C . ALA A 1 183 ? -24.391 20.094 10.156 1 95.38 183 ALA A C 1
ATOM 1472 O O . ALA A 1 183 ? -24.047 21.266 9.969 1 95.38 183 ALA A O 1
ATOM 1473 N N . ASN A 1 184 ? -24.891 19.641 11.273 1 95.25 184 ASN A N 1
ATOM 1474 C CA . ASN A 1 184 ? -25.031 20.562 12.398 1 95.25 184 ASN A CA 1
ATOM 1475 C C . ASN A 1 184 ? -23.672 21.047 12.891 1 95.25 184 ASN A C 1
ATOM 1477 O O . ASN A 1 184 ? -23.484 22.234 13.172 1 95.25 184 ASN A O 1
ATOM 1481 N N . THR A 1 185 ? -22.75 20.219 12.945 1 96.25 185 THR A N 1
ATOM 1482 C CA . THR A 1 185 ? -21.406 20.594 13.367 1 96.25 185 THR A CA 1
ATOM 1483 C C . THR A 1 185 ? -20.766 21.516 12.344 1 96.25 185 THR A C 1
ATOM 1485 O O . THR A 1 185 ? -20.141 22.516 12.711 1 96.25 185 THR A O 1
ATOM 1488 N N . MET A 1 186 ? -20.969 21.25 11.07 1 96.5 186 MET A N 1
ATOM 1489 C CA . MET A 1 186 ? -20.375 22.047 10.008 1 96.5 186 MET A CA 1
ATOM 1490 C C . MET A 1 186 ? -20.953 23.453 10 1 96.5 186 MET A C 1
ATOM 1492 O O . MET A 1 186 ? -20.234 24.422 9.719 1 96.5 186 MET A O 1
ATOM 1496 N N . SER A 1 187 ? -22.203 23.531 10.367 1 95.94 187 SER A N 1
ATOM 1497 C CA . SER A 1 187 ? -22.859 24.828 10.344 1 95.94 187 SER A CA 1
ATOM 1498 C C . SER A 1 187 ? -22.203 25.797 11.328 1 95.94 187 SER A C 1
ATOM 1500 O O . SER A 1 187 ? -22.25 27.016 11.133 1 95.94 187 SER A O 1
ATOM 1502 N N . CYS A 1 188 ? -21.547 25.281 12.359 1 96.56 188 CYS A N 1
ATOM 1503 C CA . CYS A 1 188 ? -20.875 26.109 13.367 1 96.56 188 CYS A CA 1
ATOM 1504 C C . CYS A 1 188 ? -19.75 26.922 12.75 1 96.56 188 CYS A C 1
ATOM 1506 O O . CYS A 1 188 ? -19.297 27.906 13.344 1 96.56 188 CYS A O 1
ATOM 1508 N N . PHE A 1 189 ? -19.312 26.594 11.547 1 96.69 189 PHE A N 1
ATOM 1509 C CA . PHE A 1 189 ? -18.141 27.219 10.969 1 96.69 189 PHE A CA 1
ATOM 1510 C C . PHE A 1 189 ? -18.531 28.125 9.805 1 96.69 189 PHE A C 1
ATOM 1512 O O . PHE A 1 189 ? -17.703 28.438 8.945 1 96.69 189 PHE A O 1
ATOM 1519 N N . ALA A 1 190 ? -19.781 28.406 9.789 1 94 190 ALA A N 1
ATOM 1520 C CA . ALA A 1 190 ? -20.297 29.438 8.891 1 94 190 ALA A CA 1
ATOM 1521 C C . ALA A 1 190 ? -20.453 30.766 9.617 1 94 190 ALA A C 1
ATOM 1523 O O . ALA A 1 190 ? -20.859 30.812 10.773 1 94 190 ALA A O 1
ATOM 1524 N N . ARG A 1 191 ? -20.203 31.859 8.891 1 92.62 191 ARG A N 1
ATOM 1525 C CA . ARG A 1 191 ? -20.219 33.188 9.5 1 92.62 191 ARG A CA 1
ATOM 1526 C C . ARG A 1 191 ? -21.641 33.562 9.945 1 92.62 191 ARG A C 1
ATOM 1528 O O . ARG A 1 191 ? -21.812 34.344 10.875 1 92.62 191 ARG A O 1
ATOM 1535 N N . ASP A 1 192 ? -22.547 32.969 9.312 1 92.25 192 ASP A N 1
ATOM 1536 C CA . ASP A 1 192 ? -23.922 33.281 9.68 1 92.25 192 ASP A CA 1
ATOM 1537 C C . ASP A 1 192 ? -24.281 32.656 11.031 1 92.25 192 ASP A C 1
ATOM 1539 O O . ASP A 1 192 ? -25.25 33.062 11.672 1 92.25 192 ASP A O 1
ATOM 1543 N N . VAL A 1 193 ? -23.516 31.703 11.414 1 93.81 193 VAL A N 1
ATOM 1544 C CA . VAL A 1 193 ? -23.797 31 12.664 1 93.81 193 VAL A CA 1
ATOM 1545 C C . VAL A 1 193 ? -22.828 31.469 13.75 1 93.81 193 VAL A C 1
ATOM 1547 O O . VAL A 1 193 ? -23.25 31.766 14.875 1 93.81 193 VAL A O 1
ATOM 1550 N N . SER A 1 194 ? -21.578 31.531 13.422 1 94.81 194 SER A N 1
ATOM 1551 C CA . SER A 1 194 ? -20.562 32 14.367 1 94.81 194 SER A CA 1
ATOM 1552 C C . SER A 1 194 ? -19.984 33.344 13.938 1 94.81 194 SER A C 1
ATOM 1554 O O . SER A 1 194 ? -19.625 33.531 12.773 1 94.81 194 SER A O 1
ATOM 1556 N N . CYS A 1 195 ? -19.734 34.219 14.914 1 93.06 195 CYS A N 1
ATOM 1557 C CA . CYS A 1 195 ? -19.234 35.531 14.602 1 93.06 195 CYS A CA 1
ATOM 1558 C C . CYS A 1 195 ? -17.703 35.594 14.703 1 93.06 195 CYS A C 1
ATOM 1560 O O . CYS A 1 195 ? -17.078 36.531 14.234 1 93.06 195 CYS A O 1
ATOM 1562 N N . SER A 1 196 ? -17.203 34.594 15.359 1 95.5 196 SER A N 1
ATOM 1563 C CA . SER A 1 196 ? -15.75 34.531 15.523 1 95.5 196 SER A CA 1
ATOM 1564 C C . SER A 1 196 ? -15.227 33.125 15.516 1 95.5 196 SER A C 1
ATOM 1566 O O . SER A 1 196 ? -16 32.156 15.672 1 95.5 196 SER A O 1
ATOM 1568 N N . ALA A 1 197 ? -13.953 33.031 15.328 1 96.31 197 ALA A N 1
ATOM 1569 C CA . ALA A 1 197 ? -13.312 31.703 15.359 1 96.31 197 ALA A CA 1
ATOM 1570 C C . ALA A 1 197 ? -13.469 31.062 16.734 1 96.31 197 ALA A C 1
ATOM 1572 O O . ALA A 1 197 ? -13.711 29.859 16.828 1 96.31 197 ALA A O 1
ATOM 1573 N N . SER A 1 198 ? -13.305 31.844 17.75 1 95.62 198 SER A N 1
ATOM 1574 C CA . SER A 1 198 ? -13.445 31.344 19.109 1 95.62 198 SER A CA 1
ATOM 1575 C C . SER A 1 198 ? -14.852 30.812 19.359 1 95.62 198 SER A C 1
ATOM 1577 O O . SER A 1 198 ? -15.023 29.766 20 1 95.62 198 SER A O 1
ATOM 1579 N N . GLU A 1 199 ? -15.789 31.5 18.891 1 96.75 199 GLU A N 1
ATOM 1580 C CA . GLU A 1 199 ? -17.172 31.062 19.047 1 96.75 199 GLU A CA 1
ATOM 1581 C C . GLU A 1 199 ? -17.422 29.766 18.281 1 96.75 199 GLU A C 1
ATOM 1583 O O . GLU A 1 199 ? -18.094 28.859 18.797 1 96.75 199 GLU A O 1
ATOM 1588 N N . ALA A 1 200 ? -16.922 29.688 17.109 1 96.88 200 ALA A N 1
ATOM 1589 C CA . ALA A 1 200 ? -17.078 28.469 16.312 1 96.88 200 ALA A CA 1
ATOM 1590 C C . ALA A 1 200 ? -16.453 27.266 17.031 1 96.88 200 ALA A C 1
ATOM 1592 O O . ALA A 1 200 ? -17.031 26.188 17.047 1 96.88 200 ALA A O 1
ATOM 1593 N N . ARG A 1 201 ? -15.281 27.484 17.609 1 95.56 201 ARG A N 1
ATOM 1594 C CA . ARG A 1 201 ? -14.609 26.422 18.359 1 95.56 201 ARG A CA 1
ATOM 1595 C C . ARG A 1 201 ? -15.469 25.938 19.531 1 95.56 201 ARG A C 1
ATOM 1597 O O . ARG A 1 201 ? -15.586 24.734 19.75 1 95.56 201 ARG A O 1
ATOM 1604 N N . LYS A 1 202 ? -16.047 26.828 20.172 1 95.25 202 LYS A N 1
ATOM 1605 C CA . LYS A 1 202 ? -16.875 26.5 21.328 1 95.25 202 LYS A CA 1
ATOM 1606 C C . LYS A 1 202 ? -18.156 25.781 20.906 1 95.25 202 LYS A C 1
ATOM 1608 O O . LYS A 1 202 ? -18.516 24.75 21.484 1 95.25 202 LYS A O 1
ATOM 1613 N N . LEU A 1 203 ? -18.812 26.297 19.891 1 96.12 203 LEU A N 1
ATOM 1614 C CA . LEU A 1 203 ? -20.094 25.766 19.453 1 96.12 203 LEU A CA 1
ATOM 1615 C C . LEU A 1 203 ? -19.938 24.359 18.891 1 96.12 203 LEU A C 1
ATOM 1617 O O . LEU A 1 203 ? -20.812 23.516 19.047 1 96.12 203 LEU A O 1
ATOM 1621 N N . SER A 1 204 ? -18.875 24.109 18.203 1 96 204 SER A N 1
ATOM 1622 C CA . SER A 1 204 ? -18.656 22.828 17.547 1 96 204 SER A CA 1
ATOM 1623 C C . SER A 1 204 ? -18.156 21.781 18.531 1 96 204 SER A C 1
ATOM 1625 O O . SER A 1 204 ? -18.172 20.578 18.234 1 96 204 SER A O 1
ATOM 1627 N N . GLY A 1 205 ? -17.609 22.234 19.703 1 94.94 205 GLY A N 1
ATOM 1628 C CA . GLY A 1 205 ? -17 21.312 20.656 1 94.94 205 GLY A CA 1
ATOM 1629 C C . GLY A 1 205 ? -15.523 21.078 20.391 1 94.94 205 GLY A C 1
ATOM 1630 O O . GLY A 1 205 ? -14.883 20.312 21.109 1 94.94 205 GLY A O 1
ATOM 1631 N N . LEU A 1 206 ? -14.984 21.734 19.469 1 94.5 206 LEU A N 1
ATOM 1632 C CA . LEU A 1 206 ? -13.57 21.594 19.109 1 94.5 206 LEU A CA 1
ATOM 1633 C C . LEU A 1 206 ? -12.68 21.953 20.297 1 94.5 206 LEU A C 1
ATOM 1635 O O . LEU A 1 206 ? -11.602 21.375 20.469 1 94.5 206 LEU A O 1
ATOM 1639 N N . ASP A 1 207 ? -13.109 22.844 21.094 1 91.31 207 ASP A N 1
ATOM 1640 C CA . ASP A 1 207 ? -12.344 23.297 22.25 1 91.31 207 ASP A CA 1
ATOM 1641 C C . ASP A 1 207 ? -12.086 22.172 23.234 1 91.31 207 ASP A C 1
ATOM 1643 O O . ASP A 1 207 ? -11.117 22.203 24 1 91.31 207 ASP A O 1
ATOM 1647 N N . ARG A 1 208 ? -12.875 21.188 23.219 1 91.38 208 ARG A N 1
ATOM 1648 C CA . ARG A 1 208 ? -12.781 20.094 24.172 1 91.38 208 ARG A CA 1
ATOM 1649 C C . ARG A 1 208 ? -11.727 19.078 23.75 1 91.38 208 ARG A C 1
ATOM 1651 O O . ARG A 1 208 ? -11.336 18.219 24.547 1 91.38 208 ARG A O 1
ATOM 1658 N N . LEU A 1 209 ? -11.219 19.219 22.547 1 91.25 209 LEU A N 1
ATOM 1659 C CA . LEU A 1 209 ? -10.281 18.234 22.016 1 91.25 209 LEU A CA 1
ATOM 1660 C C . LEU A 1 209 ? -8.867 18.516 22.5 1 91.25 209 LEU A C 1
ATOM 1662 O O . LEU A 1 209 ? -7.977 17.672 22.359 1 91.25 209 LEU A O 1
ATOM 1666 N N . PHE A 1 210 ? -8.617 19.609 23.109 1 85.94 210 PHE A N 1
ATOM 1667 C CA . PHE A 1 210 ? -7.25 20.031 23.375 1 85.94 210 PHE A CA 1
ATOM 1668 C C . PHE A 1 210 ? -7.047 20.297 24.859 1 85.94 210 PHE A C 1
ATOM 1670 O O . PHE A 1 210 ? -8.008 20.578 25.578 1 85.94 210 PHE A O 1
ATOM 1677 N N . GLN A 1 211 ? -5.766 20.156 25.125 1 78.62 211 GLN A N 1
ATOM 1678 C CA . GLN A 1 211 ? -5.406 20.516 26.5 1 78.62 211 GLN A CA 1
ATOM 1679 C C . GLN A 1 211 ? -5.43 22.031 26.688 1 78.62 211 GLN A C 1
ATOM 1681 O O . GLN A 1 211 ? -5.289 22.781 25.719 1 78.62 211 GLN A O 1
ATOM 1686 N N . SER A 1 212 ? -5.457 22.359 27.906 1 76.44 212 SER A N 1
ATOM 1687 C CA . SER A 1 212 ? -5.641 23.766 28.219 1 76.44 212 SER A CA 1
ATOM 1688 C C . SER A 1 212 ? -4.355 24.562 28.016 1 76.44 212 SER A C 1
ATOM 1690 O O . SER A 1 212 ? -4.383 25.781 27.891 1 76.44 212 SER A O 1
ATOM 1692 N N . ASP A 1 213 ? -3.299 23.969 27.797 1 83 213 ASP A N 1
ATOM 1693 C CA . ASP A 1 213 ? -2.051 24.719 27.781 1 83 213 ASP A CA 1
ATOM 1694 C C . ASP A 1 213 ? -1.582 24.969 26.359 1 83 213 ASP A C 1
ATOM 1696 O O . ASP A 1 213 ? -0.464 25.453 26.141 1 83 213 ASP A O 1
ATOM 1700 N N . LEU A 1 214 ? -2.395 24.844 25.375 1 91.62 214 LEU A N 1
ATOM 1701 C CA . LEU A 1 214 ? -2.023 25.125 24 1 91.62 214 LEU A CA 1
ATOM 1702 C C . LEU A 1 214 ? -2.174 26.609 23.688 1 91.62 214 LEU A C 1
ATOM 1704 O O . LEU A 1 214 ? -3.121 27.25 24.141 1 91.62 214 LEU A O 1
ATOM 1708 N N . ILE A 1 215 ? -1.216 27.156 22.984 1 95.62 215 ILE A N 1
ATOM 1709 C CA . ILE A 1 215 ? -1.379 28.469 22.359 1 95.62 215 ILE A CA 1
ATOM 1710 C C . ILE A 1 215 ? -2.123 28.328 21.031 1 95.62 215 ILE A C 1
ATOM 1712 O O . ILE A 1 215 ? -1.604 27.719 20.078 1 95.62 215 ILE A O 1
ATOM 1716 N N . ILE A 1 216 ? -3.334 28.906 21.016 1 95.88 216 ILE A N 1
ATOM 1717 C CA . ILE A 1 216 ? -4.191 28.688 19.859 1 95.88 216 ILE A CA 1
ATOM 1718 C C . ILE A 1 216 ? -4.246 29.953 19 1 95.88 216 ILE A C 1
ATOM 1720 O O . ILE A 1 216 ? -4.363 31.062 19.531 1 95.88 216 ILE A O 1
ATOM 1724 N N . ASP A 1 217 ? -4.062 29.844 17.75 1 97.25 217 ASP A N 1
ATOM 1725 C CA . ASP A 1 217 ? -4.312 30.844 16.703 1 97.25 217 ASP A CA 1
ATOM 1726 C C . ASP A 1 217 ? -5.254 30.297 15.633 1 97.25 217 ASP A C 1
ATOM 1728 O O . ASP A 1 217 ? -4.906 29.359 14.914 1 97.25 217 ASP A O 1
ATOM 1732 N N . ASP A 1 218 ? -6.492 30.859 15.617 1 96.31 218 ASP A N 1
ATOM 1733 C CA . ASP A 1 218 ? -7.453 30.328 14.656 1 96.31 218 ASP A CA 1
ATOM 1734 C C . ASP A 1 218 ? -8.125 31.453 13.867 1 96.31 218 ASP A C 1
ATOM 1736 O O . ASP A 1 218 ? -8.039 32.625 14.25 1 96.31 218 ASP A O 1
ATOM 1740 N N . LYS A 1 219 ? -8.648 31.094 12.75 1 96.19 219 LYS A N 1
ATOM 1741 C CA . LYS A 1 219 ? -9.32 32.031 11.844 1 96.19 219 LYS A CA 1
ATOM 1742 C C . LYS A 1 219 ? -10.594 31.406 11.281 1 96.19 219 LYS A C 1
ATOM 1744 O O . LYS A 1 219 ? -10.609 30.25 10.891 1 96.19 219 LYS A O 1
ATOM 1749 N N . LEU A 1 220 ? -11.664 32.156 11.328 1 95.94 220 LEU A N 1
ATOM 1750 C CA . LEU A 1 220 ? -12.914 31.828 10.656 1 95.94 220 LEU A CA 1
ATOM 1751 C C . LEU A 1 220 ? -13.031 32.594 9.336 1 95.94 220 LEU A C 1
ATOM 1753 O O . LEU A 1 220 ? -13.016 33.812 9.32 1 95.94 220 LEU A O 1
ATOM 1757 N N . PHE A 1 221 ? -13.211 31.922 8.281 1 92.12 221 PHE A N 1
ATOM 1758 C CA . PHE A 1 221 ? -13.188 32.531 6.953 1 92.12 221 PHE A CA 1
ATOM 1759 C C . PHE A 1 221 ? -14.602 32.844 6.48 1 92.12 221 PHE A C 1
ATOM 1761 O O . PHE A 1 221 ? -15.578 32.375 7.066 1 92.12 221 PHE A O 1
ATOM 1768 N N . GLU A 1 222 ? -14.617 33.688 5.465 1 88.5 222 GLU A N 1
ATOM 1769 C CA . GLU A 1 222 ? -15.875 34.062 4.832 1 88.5 222 GLU A CA 1
ATOM 1770 C C . GLU A 1 222 ? -16.047 33.344 3.48 1 88.5 222 GLU A C 1
ATOM 1772 O O . GLU A 1 222 ? -15.086 33.281 2.701 1 88.5 222 GLU A O 1
ATOM 1777 N N . PRO A 1 223 ? -17.297 32.938 3.174 1 87.56 223 PRO A N 1
ATOM 1778 C CA . PRO A 1 223 ? -18.5 32.875 3.996 1 87.56 223 PRO A CA 1
ATOM 1779 C C . PRO A 1 223 ? -18.469 31.734 5.012 1 87.56 223 PRO A C 1
ATOM 1781 O O . PRO A 1 223 ? -19.266 31.719 5.949 1 87.56 223 PRO A O 1
ATOM 1784 N N . CYS A 1 224 ? -17.531 30.766 4.695 1 89.38 224 CYS A N 1
ATOM 1785 C CA . CYS A 1 224 ? -17.359 29.641 5.609 1 89.38 224 CYS A CA 1
ATOM 1786 C C . CYS A 1 224 ? -15.938 29.094 5.52 1 89.38 224 CYS A C 1
ATOM 1788 O O . CYS A 1 224 ? -15.227 29.359 4.551 1 89.38 224 CYS A O 1
ATOM 1790 N N . GLY A 1 225 ? -15.516 28.391 6.59 1 93.19 225 GLY A N 1
ATOM 1791 C CA . GLY A 1 225 ? -14.195 27.797 6.672 1 93.19 225 GLY A CA 1
ATOM 1792 C C . GLY A 1 225 ? -13.469 28.125 7.961 1 93.19 225 GLY A C 1
ATOM 1793 O O . GLY A 1 225 ? -13.727 29.172 8.57 1 93.19 225 GLY A O 1
ATOM 1794 N N . TYR A 1 226 ? -12.648 27.312 8.312 1 95.38 226 TYR A N 1
ATOM 1795 C CA . TYR A 1 226 ? -11.977 27.484 9.602 1 95.38 226 TYR A CA 1
ATOM 1796 C C . TYR A 1 226 ? -10.594 26.859 9.578 1 95.38 226 TYR A C 1
ATOM 1798 O O . TYR A 1 226 ? -10.398 25.766 9.016 1 95.38 226 TYR A O 1
ATOM 1806 N N . SER A 1 227 ? -9.578 27.516 10.102 1 96.19 227 SER A N 1
ATOM 1807 C CA . SER A 1 227 ? -8.227 27.016 10.289 1 96.19 227 SER A CA 1
ATOM 1808 C C . SER A 1 227 ? -7.711 27.312 11.695 1 96.19 227 SER A C 1
ATOM 1810 O O . SER A 1 227 ? -7.957 28.406 12.227 1 96.19 227 SER A O 1
ATOM 1812 N N . MET A 1 228 ? -7.004 26.344 12.203 1 96.62 228 MET A N 1
ATOM 1813 C CA . MET A 1 228 ? -6.512 26.531 13.57 1 96.62 228 MET A CA 1
ATOM 1814 C C . MET A 1 228 ? -5.125 25.922 13.734 1 96.62 228 MET A C 1
ATOM 1816 O O . MET A 1 228 ? -4.891 24.781 13.32 1 96.62 228 MET A O 1
ATOM 1820 N N . ASN A 1 229 ? -4.258 26.656 14.328 1 97.38 229 ASN A N 1
ATOM 1821 C CA . ASN A 1 229 ? -2.986 26.156 14.836 1 97.38 229 ASN A CA 1
ATOM 1822 C C . ASN A 1 229 ? -2.947 26.156 16.359 1 97.38 229 ASN A C 1
ATOM 1824 O O . ASN A 1 229 ? -3.395 27.125 16.984 1 97.38 229 ASN A O 1
ATOM 1828 N N . GLY A 1 230 ? -2.562 25.094 16.922 1 96.5 230 GLY A N 1
ATOM 1829 C CA . GLY A 1 230 ? -2.203 25.016 18.328 1 96.5 230 GLY A CA 1
ATOM 1830 C C . GLY A 1 230 ? -0.77 24.578 18.547 1 96.5 230 GLY A C 1
ATOM 1831 O O . GLY A 1 230 ? -0.315 23.594 17.953 1 96.5 230 GLY A O 1
ATOM 1832 N N . ILE A 1 231 ? -0.002 25.328 19.375 1 96.5 231 ILE A N 1
ATOM 1833 C CA . ILE A 1 231 ? 1.373 24.938 19.656 1 96.5 231 ILE A CA 1
ATOM 1834 C C . ILE A 1 231 ? 1.594 24.859 21.156 1 96.5 231 ILE A C 1
ATOM 1836 O O . ILE A 1 231 ? 0.977 25.594 21.922 1 96.5 231 ILE A O 1
ATOM 1840 N N . GLN A 1 232 ? 2.459 23.938 21.547 1 92.69 232 GLN A N 1
ATOM 1841 C CA . GLN A 1 232 ? 2.826 23.797 22.953 1 92.69 232 GLN A CA 1
ATOM 1842 C C . GLN A 1 232 ? 3.98 24.734 23.312 1 92.69 232 GLN A C 1
ATOM 1844 O O . GLN A 1 232 ? 4.914 24.906 22.516 1 92.69 232 GLN A O 1
ATOM 1849 N N . ARG A 1 233 ? 4.074 25.297 24.469 1 90 233 ARG A N 1
ATOM 1850 C CA . ARG A 1 233 ? 4.977 26.359 24.875 1 90 233 ARG A CA 1
ATOM 1851 C C . ARG A 1 233 ? 6.426 25.891 24.844 1 90 233 ARG A C 1
ATOM 1853 O O . ARG A 1 233 ? 7.328 26.656 24.484 1 90 233 ARG A O 1
ATOM 1860 N N . LYS A 1 234 ? 6.719 24.672 25.234 1 88.94 234 LYS A N 1
ATOM 1861 C CA . LYS A 1 234 ? 8.117 24.312 25.453 1 88.94 234 LYS A CA 1
ATOM 1862 C C . LYS A 1 234 ? 8.523 23.156 24.547 1 88.94 234 LYS A C 1
ATOM 1864 O O . LYS A 1 234 ? 9.406 22.359 24.891 1 88.94 234 LYS A O 1
ATOM 1869 N N . SER A 1 235 ? 7.844 23.062 23.422 1 90.19 235 SER A N 1
ATOM 1870 C CA . SER A 1 235 ? 8.188 21.984 22.5 1 90.19 235 SER A CA 1
ATOM 1871 C C . SER A 1 235 ? 7.797 22.344 21.078 1 90.19 235 SER A C 1
ATOM 1873 O O . SER A 1 235 ? 7.18 23.375 20.828 1 90.19 235 SER A O 1
ATOM 1875 N N . ASP A 1 236 ? 8.258 21.547 20.188 1 92.56 236 ASP A N 1
ATOM 1876 C CA . ASP A 1 236 ? 7.871 21.734 18.797 1 92.56 236 ASP A CA 1
ATOM 1877 C C . ASP A 1 236 ? 6.621 20.922 18.453 1 92.56 236 ASP A C 1
ATOM 1879 O O . ASP A 1 236 ? 6.449 20.5 17.312 1 92.56 236 ASP A O 1
ATOM 1883 N N . ALA A 1 237 ? 5.82 20.703 19.453 1 92.81 237 ALA A N 1
ATOM 1884 C CA . ALA A 1 237 ? 4.559 19.984 19.266 1 92.81 237 ALA A CA 1
ATOM 1885 C C . ALA A 1 237 ? 3.457 20.938 18.797 1 92.81 237 ALA A C 1
ATOM 1887 O O . ALA A 1 237 ? 3.391 22.078 19.25 1 92.81 237 ALA A O 1
ATOM 1888 N N . TYR A 1 238 ? 2.676 20.469 17.922 1 95.62 238 TYR A N 1
ATOM 1889 C CA . TYR A 1 238 ? 1.604 21.297 17.375 1 95.62 238 TYR A CA 1
ATOM 1890 C C . TYR A 1 238 ? 0.358 20.453 17.094 1 95.62 238 TYR A C 1
ATOM 1892 O O . TYR A 1 238 ? 0.409 19.234 17.125 1 95.62 238 TYR A O 1
ATOM 1900 N N . VAL A 1 239 ? -0.747 21.094 16.969 1 95.75 239 VAL A N 1
ATOM 1901 C CA . VAL A 1 239 ? -1.991 20.562 16.438 1 95.75 239 VAL A CA 1
ATOM 1902 C C . VAL A 1 239 ? -2.574 21.531 15.406 1 95.75 239 VAL A C 1
ATOM 1904 O O . VAL A 1 239 ? -2.451 22.75 15.562 1 95.75 239 VAL A O 1
ATOM 1907 N N . THR A 1 240 ? -3.102 21.062 14.336 1 97.19 240 THR A N 1
ATOM 1908 C CA . THR A 1 240 ? -3.758 21.922 13.352 1 97.19 240 THR A CA 1
ATOM 1909 C C . THR A 1 240 ? -5.043 21.266 12.844 1 97.19 240 THR A C 1
ATOM 1911 O O . THR A 1 240 ? -5.117 20.047 12.711 1 97.19 240 THR A O 1
ATOM 1914 N N . VAL A 1 241 ? -6.043 22.062 12.695 1 97.31 241 VAL A N 1
ATOM 1915 C CA . VAL A 1 241 ? -7.352 21.641 12.203 1 97.31 241 VAL A CA 1
ATOM 1916 C C . VAL A 1 241 ? -7.785 22.531 11.047 1 97.31 241 VAL A C 1
ATOM 1918 O O . VAL A 1 241 ? -7.73 23.766 11.148 1 97.31 241 VAL A O 1
ATOM 1921 N N . HIS A 1 242 ? -8.164 22 9.992 1 97.06 242 HIS A N 1
ATOM 1922 C CA . HIS A 1 242 ? -8.719 22.719 8.852 1 97.06 242 HIS A CA 1
ATOM 1923 C C . HIS A 1 242 ? -10.094 22.188 8.477 1 97.06 242 HIS A C 1
ATOM 1925 O O . HIS A 1 242 ? -10.289 20.969 8.359 1 97.06 242 HIS A O 1
ATOM 1931 N N . ILE A 1 243 ? -11.078 23.109 8.32 1 96.62 243 ILE A N 1
ATOM 1932 C CA . ILE A 1 243 ? -12.461 22.703 8.117 1 96.62 243 ILE A CA 1
ATOM 1933 C C . ILE A 1 243 ? -13.016 23.375 6.867 1 96.62 243 ILE A C 1
ATOM 1935 O O . ILE A 1 243 ? -13.016 24.594 6.758 1 96.62 243 ILE A O 1
ATOM 1939 N N . THR A 1 244 ? -13.422 22.594 5.934 1 94.69 244 THR A N 1
ATOM 1940 C CA . THR A 1 244 ? -14.227 22.984 4.785 1 94.69 244 THR A CA 1
ATOM 1941 C C . THR A 1 244 ? -15.664 22.5 4.941 1 94.69 244 THR A C 1
ATOM 1943 O O . THR A 1 244 ? -15.984 21.375 4.562 1 94.69 244 THR A O 1
ATOM 1946 N N . PRO A 1 245 ? -16.547 23.375 5.402 1 93.81 245 PRO A N 1
ATOM 1947 C CA . PRO A 1 245 ? -17.891 22.938 5.777 1 93.81 245 PRO A CA 1
ATOM 1948 C C . PRO A 1 245 ? -18.875 22.969 4.602 1 93.81 245 PRO A C 1
ATOM 1950 O O . PRO A 1 245 ? -20.078 22.953 4.809 1 93.81 245 PRO A O 1
ATOM 1953 N N . GLU A 1 246 ? -18.422 22.953 3.389 1 87.31 246 GLU A N 1
ATOM 1954 C CA . GLU A 1 246 ? -19.281 23.047 2.217 1 87.31 246 GLU A CA 1
ATOM 1955 C C . GLU A 1 246 ? -20.281 21.906 2.166 1 87.31 246 GLU A C 1
ATOM 1957 O O . GLU A 1 246 ? -19.922 20.75 2.418 1 87.31 246 GLU A O 1
ATOM 1962 N N . PHE A 1 247 ? -21.422 22.281 1.767 1 80.75 247 PHE A N 1
ATOM 1963 C CA . PHE A 1 247 ? -22.516 21.312 1.694 1 80.75 247 PHE A CA 1
ATOM 1964 C C . PHE A 1 247 ? -22.234 20.281 0.602 1 80.75 247 PHE A C 1
ATOM 1966 O O . PHE A 1 247 ? -21.875 20.641 -0.519 1 80.75 247 PHE A O 1
ATOM 1973 N N . GLY A 1 248 ? -22.375 19.094 0.932 1 84.06 248 GLY A N 1
ATOM 1974 C CA . GLY A 1 248 ? -22.219 18 -0.015 1 84.06 248 GLY A CA 1
ATOM 1975 C C . GLY A 1 248 ? -20.797 17.516 -0.147 1 84.06 248 GLY A C 1
ATOM 1976 O O . GLY A 1 248 ? -20.547 16.438 -0.701 1 84.06 248 GLY A O 1
ATOM 1977 N N . HIS A 1 249 ? -19.812 18.359 0.285 1 90.06 249 HIS A N 1
ATOM 1978 C CA . HIS A 1 249 ? -18.438 17.906 0.202 1 90.06 249 HIS A CA 1
ATOM 1979 C C . HIS A 1 249 ? -17.609 18.422 1.379 1 90.06 249 HIS A C 1
ATOM 1981 O O . HIS A 1 249 ? -16.516 18.953 1.19 1 90.06 249 HIS A O 1
ATOM 1987 N N . SER A 1 250 ? -18.219 18.391 2.551 1 94.88 250 SER A N 1
ATOM 1988 C CA . SER A 1 250 ? -17.531 18.828 3.756 1 94.88 250 SER A CA 1
ATOM 1989 C C . SER A 1 250 ? -16.281 17.984 4.016 1 94.88 250 SER A C 1
ATOM 1991 O O . SER A 1 250 ? -16.281 16.781 3.738 1 94.88 250 SER A O 1
ATOM 1993 N N . TYR A 1 251 ? -15.273 18.625 4.531 1 95.94 251 TYR A N 1
ATOM 1994 C CA . TYR A 1 251 ? -13.984 18 4.781 1 95.94 251 TYR A CA 1
ATOM 1995 C C . TYR A 1 251 ? -13.305 18.609 5.996 1 95.94 251 TYR A C 1
ATOM 1997 O O . TYR A 1 251 ? -13.336 19.828 6.188 1 95.94 251 TYR A O 1
ATOM 2005 N N . VAL A 1 252 ? -12.758 17.781 6.855 1 97.31 252 VAL A N 1
ATOM 2006 C CA . VAL A 1 252 ? -11.984 18.234 8 1 97.31 252 VAL A CA 1
ATOM 2007 C C . VAL A 1 252 ? -10.68 17.453 8.094 1 97.31 252 VAL A C 1
ATOM 2009 O O . VAL A 1 252 ? -10.688 16.219 7.988 1 97.31 252 VAL A O 1
ATOM 2012 N N . SER A 1 253 ? -9.617 18.156 8.25 1 97.69 253 SER A N 1
ATOM 2013 C CA . SER A 1 253 ? -8.328 17.531 8.539 1 97.69 253 SER A CA 1
ATOM 2014 C C . SER A 1 253 ? -7.848 17.891 9.945 1 97.69 253 SER A C 1
ATOM 2016 O O . SER A 1 253 ? -7.914 19.047 10.359 1 97.69 253 SER A O 1
ATOM 2018 N N . PHE A 1 254 ? -7.516 16.938 10.703 1 97.25 254 PHE A N 1
ATOM 2019 C CA . PHE A 1 254 ? -6.922 17.062 12.031 1 97.25 254 PHE A CA 1
ATOM 2020 C C . PHE A 1 254 ? -5.535 16.422 12.062 1 97.25 254 PHE A C 1
ATOM 2022 O O . PHE A 1 254 ? -5.367 15.266 11.664 1 97.25 254 PHE A O 1
ATOM 2029 N N . GLU A 1 255 ? -4.523 17.109 12.531 1 96.81 255 GLU A N 1
ATOM 2030 C CA . GLU A 1 255 ? -3.158 16.594 12.594 1 96.81 255 GLU A CA 1
ATOM 2031 C C . GLU A 1 255 ? -2.459 17.047 13.875 1 96.81 255 GLU A C 1
ATOM 2033 O O . GLU A 1 255 ? -2.596 18.203 14.281 1 96.81 255 GLU A O 1
ATOM 2038 N N . THR A 1 256 ? -1.698 16.188 14.484 1 95.81 256 THR A N 1
ATOM 2039 C CA . THR A 1 256 ? -0.962 16.594 15.68 1 95.81 256 THR A CA 1
ATOM 2040 C C . THR A 1 256 ? 0.242 15.68 15.898 1 95.81 256 THR A C 1
ATOM 2042 O O . THR A 1 256 ? 0.229 14.516 15.5 1 95.81 256 THR A O 1
ATOM 2045 N N . ASN A 1 257 ? 1.299 16.25 16.453 1 93.12 257 ASN A N 1
ATOM 2046 C CA . ASN A 1 257 ? 2.412 15.438 16.938 1 93.12 257 ASN A CA 1
ATOM 2047 C C . ASN A 1 257 ? 2.506 15.477 18.453 1 93.12 257 ASN A C 1
ATOM 2049 O O . ASN A 1 257 ? 3.535 15.117 19.031 1 93.12 257 ASN A O 1
ATOM 2053 N N . ILE A 1 258 ? 1.446 15.922 19.078 1 88 258 ILE A N 1
ATOM 2054 C CA . ILE A 1 258 ? 1.421 16 20.531 1 88 258 ILE A CA 1
ATOM 2055 C C . ILE A 1 258 ? 1.282 14.602 21.125 1 88 258 ILE A C 1
ATOM 2057 O O . ILE A 1 258 ? 0.391 13.844 20.734 1 88 258 ILE A O 1
ATOM 2061 N N . HIS A 1 259 ? 2.17 14.117 22.047 1 73.12 259 HIS A N 1
ATOM 2062 C CA . HIS A 1 259 ? 2.295 12.766 22.578 1 73.12 259 HIS A CA 1
ATOM 2063 C C . HIS A 1 259 ? 1.353 12.555 23.766 1 73.12 259 HIS A C 1
ATOM 2065 O O . HIS A 1 259 ? 1.067 11.422 24.141 1 73.12 259 HIS A O 1
ATOM 2071 N N . GLN A 1 260 ? 0.859 13.469 24.391 1 59.62 260 GLN A N 1
ATOM 2072 C CA . GLN A 1 260 ? 0.329 13.297 25.734 1 59.62 260 GLN A CA 1
ATOM 2073 C C . GLN A 1 260 ? -0.825 12.297 25.75 1 59.62 260 GLN A C 1
ATOM 2075 O O . GLN A 1 260 ? -1.031 11.602 26.75 1 59.62 260 GLN A O 1
ATOM 2080 N N . THR A 1 261 ? -1.553 12.289 24.641 1 58.06 261 THR A N 1
ATOM 2081 C CA . THR A 1 261 ? -2.678 11.359 24.688 1 58.06 261 THR A CA 1
ATOM 2082 C C . THR A 1 261 ? -2.434 10.172 23.766 1 58.06 261 THR A C 1
ATOM 2084 O O . THR A 1 261 ? -1.683 10.273 22.797 1 58.06 261 THR A O 1
ATOM 2087 N N . VAL A 1 262 ? -3.004 9.031 24.25 1 68.94 262 VAL A N 1
ATOM 2088 C CA . VAL A 1 262 ? -3.031 7.812 23.453 1 68.94 262 VAL A CA 1
ATOM 2089 C C . VAL A 1 262 ? -3.67 8.102 22.094 1 68.94 262 VAL A C 1
ATOM 2091 O O . VAL A 1 262 ? -4.758 8.68 22.031 1 68.94 262 VAL A O 1
ATOM 2094 N N . CYS A 1 263 ? -2.969 7.883 21.031 1 82.56 263 CYS A N 1
ATOM 2095 C CA . CYS A 1 263 ? -3.354 8.172 19.656 1 82.56 263 CYS A CA 1
ATOM 2096 C C . CYS A 1 263 ? -4.789 7.742 19.391 1 82.56 263 CYS A C 1
ATOM 2098 O O . CYS A 1 263 ? -5.59 8.516 18.875 1 82.56 263 CYS A O 1
ATOM 2100 N N . PHE A 1 264 ? -5.188 6.68 19.875 1 86.44 264 PHE A N 1
ATOM 2101 C CA . PHE A 1 264 ? -6.488 6.113 19.531 1 86.44 264 PHE A CA 1
ATOM 2102 C C . PHE A 1 264 ? -7.602 6.812 20.312 1 86.44 264 PHE A C 1
ATOM 2104 O O . PHE A 1 264 ? -8.711 6.977 19.797 1 86.44 264 PHE A O 1
ATOM 2111 N N . GLU A 1 265 ? -7.305 7.211 21.516 1 87.81 265 GLU A N 1
ATOM 2112 C CA . GLU A 1 265 ? -8.281 7.992 22.266 1 87.81 265 GLU A CA 1
ATOM 2113 C C . GLU A 1 265 ? -8.562 9.328 21.594 1 87.81 265 GLU A C 1
ATOM 2115 O O . GLU A 1 265 ? -9.711 9.773 21.531 1 87.81 265 GLU A O 1
ATOM 2120 N N . GLN A 1 266 ? -7.5 9.953 21.203 1 91.75 266 GLN A N 1
ATOM 2121 C CA . GLN A 1 266 ? -7.66 11.211 20.484 1 91.75 266 GLN A CA 1
ATOM 2122 C C . GLN A 1 266 ? -8.469 11.008 19.203 1 91.75 266 GLN A C 1
ATOM 2124 O O . GLN A 1 266 ? -9.273 11.859 18.828 1 91.75 266 GLN A O 1
ATOM 2129 N N . LEU A 1 267 ? -8.211 9.914 18.562 1 94.56 267 LEU A N 1
ATOM 2130 C CA . LEU A 1 267 ? -8.977 9.57 17.359 1 94.56 267 LEU A CA 1
ATOM 2131 C C . LEU A 1 267 ? -10.469 9.523 17.672 1 94.56 267 LEU A C 1
ATOM 2133 O O . LEU A 1 267 ? -11.273 10.148 16.969 1 94.56 267 LEU A O 1
ATOM 2137 N N . LYS A 1 268 ? -10.852 8.844 18.672 1 94 268 LYS A N 1
ATOM 2138 C CA . LYS A 1 268 ? -12.258 8.711 19.047 1 94 268 LYS A CA 1
ATOM 2139 C C . LYS A 1 268 ? -12.875 10.062 19.359 1 94 268 LYS A C 1
ATOM 2141 O O . LYS A 1 268 ? -14 10.352 18.969 1 94 268 LYS A O 1
ATOM 2146 N N . ASN A 1 269 ? -12.141 10.852 20.078 1 94.5 269 ASN A N 1
ATOM 2147 C CA . ASN A 1 269 ? -12.625 12.172 20.453 1 94.5 269 ASN A CA 1
ATOM 2148 C C . ASN A 1 269 ? -12.898 13.039 19.219 1 94.5 269 ASN A C 1
ATOM 2150 O O . ASN A 1 269 ? -13.93 13.703 19.141 1 94.5 269 ASN A O 1
ATOM 2154 N N . VAL A 1 270 ? -11.977 13.031 18.344 1 96.69 270 VAL A N 1
ATOM 2155 C CA . VAL A 1 270 ? -12.094 13.852 17.141 1 96.69 270 VAL A CA 1
ATOM 2156 C C . VAL A 1 270 ? -13.281 13.375 16.297 1 96.69 270 VAL A C 1
ATOM 2158 O O . VAL A 1 270 ? -14.086 14.18 15.844 1 96.69 270 VAL A O 1
ATOM 2161 N N . VAL A 1 271 ? -13.391 12.086 16.156 1 97.12 271 VAL A N 1
ATOM 2162 C CA . VAL A 1 271 ? -14.461 11.508 15.336 1 97.12 271 VAL A CA 1
ATOM 2163 C C . VAL A 1 271 ? -15.812 11.781 15.992 1 97.12 271 VAL A C 1
ATOM 2165 O O . VAL A 1 271 ? -16.812 12 15.305 1 97.12 271 VAL A O 1
ATOM 2168 N N . ASN A 1 272 ? -15.844 11.711 17.266 1 96.06 272 ASN A N 1
ATOM 2169 C CA . ASN A 1 272 ? -17.078 12 17.984 1 96.06 272 ASN A CA 1
ATOM 2170 C C . ASN A 1 272 ? -17.484 13.461 17.828 1 96.06 272 ASN A C 1
ATOM 2172 O O . ASN A 1 272 ? -18.672 13.773 17.844 1 96.06 272 ASN A O 1
ATOM 2176 N N . CYS A 1 273 ? -16.578 14.289 17.703 1 96.88 273 CYS A N 1
ATOM 2177 C CA . CYS A 1 273 ? -16.828 15.711 17.547 1 96.88 273 CYS A CA 1
ATOM 2178 C C . CYS A 1 273 ? -17.422 16.016 16.188 1 96.88 273 CYS A C 1
ATOM 2180 O O . CYS A 1 273 ? -18.406 16.75 16.078 1 96.88 273 CYS A O 1
ATOM 2182 N N . PHE A 1 274 ? -16.906 15.414 15.133 1 97.69 274 PHE A N 1
ATOM 2183 C CA . PHE A 1 274 ? -17.25 15.844 13.781 1 97.69 274 PHE A CA 1
ATOM 2184 C C . PHE A 1 274 ? -18.188 14.852 13.117 1 97.69 274 PHE A C 1
ATOM 2186 O O . PHE A 1 274 ? 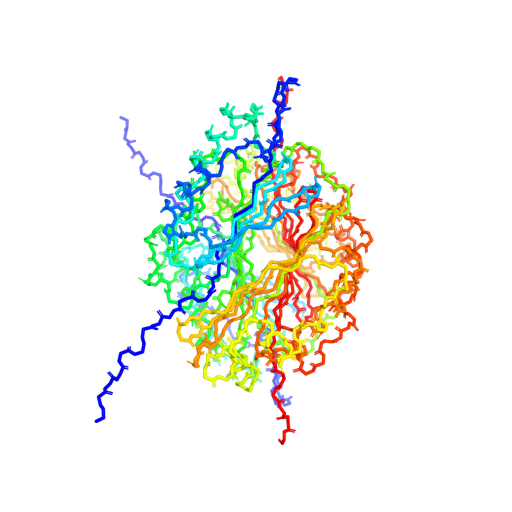-18.859 15.18 12.133 1 97.69 274 PHE A O 1
ATOM 2193 N N . LYS A 1 275 ? -18.219 13.617 13.555 1 97.19 275 LYS A N 1
ATOM 2194 C CA . LYS A 1 275 ? -19.141 12.562 13.141 1 97.19 275 LYS A CA 1
ATOM 2195 C C . LYS A 1 275 ? -19.125 12.375 11.625 1 97.19 275 LYS A C 1
ATOM 2197 O O . LYS A 1 275 ? -20.172 12.414 10.984 1 97.19 275 LYS A O 1
ATOM 2202 N N . PRO A 1 276 ? -17.953 12.117 11.055 1 97.88 276 PRO A N 1
ATOM 2203 C CA . PRO A 1 276 ? -17.859 11.938 9.609 1 97.88 276 PRO A CA 1
ATOM 2204 C C . PRO A 1 276 ? -18.516 10.641 9.133 1 97.88 276 PRO A C 1
ATOM 2206 O O . PRO A 1 276 ? -18.672 9.703 9.914 1 97.88 276 PRO A O 1
ATOM 2209 N N . LYS A 1 277 ? -18.906 10.562 7.875 1 97 277 LYS A N 1
ATOM 2210 C CA . LYS A 1 277 ? -19.375 9.297 7.309 1 97 277 LYS A CA 1
ATOM 2211 C C . LYS A 1 277 ? -18.203 8.359 7.008 1 97 277 LYS A C 1
ATOM 2213 O O . LYS A 1 277 ? -18.359 7.141 7.016 1 97 277 LYS A O 1
ATOM 2218 N N . ARG A 1 278 ? -17.125 8.93 6.691 1 96.44 278 ARG A N 1
ATOM 2219 C CA . ARG A 1 278 ? -15.914 8.156 6.449 1 96.44 278 ARG A CA 1
ATOM 2220 C C . ARG A 1 278 ? -14.664 8.953 6.82 1 96.44 278 ARG A C 1
ATOM 2222 O O . ARG A 1 278 ? -14.672 10.18 6.773 1 96.44 278 ARG A O 1
ATOM 2229 N N . PHE A 1 279 ? -13.617 8.242 7.172 1 97.81 279 PHE A N 1
ATOM 2230 C CA . PHE A 1 279 ? -12.383 8.945 7.484 1 97.81 279 PHE A CA 1
ATOM 2231 C C . PHE A 1 279 ? -11.18 8.023 7.355 1 97.81 279 PHE A C 1
ATOM 2233 O O . PHE A 1 279 ? -11.32 6.797 7.422 1 97.81 279 PHE A O 1
ATOM 2240 N N . ILE A 1 280 ? -10.047 8.641 7.074 1 97.94 280 ILE A N 1
ATOM 2241 C CA . ILE A 1 280 ? -8.742 7.992 7.051 1 97.94 280 ILE A CA 1
ATOM 2242 C C . ILE A 1 280 ? -7.953 8.375 8.305 1 97.94 280 ILE A C 1
ATOM 2244 O O . ILE A 1 280 ? -7.941 9.539 8.703 1 97.94 280 ILE A O 1
ATOM 2248 N N . PHE A 1 281 ? -7.422 7.363 8.945 1 97.69 281 PHE A N 1
ATOM 2249 C CA . PHE A 1 281 ? -6.5 7.57 10.055 1 97.69 281 PHE A CA 1
ATOM 2250 C C . PHE A 1 281 ? -5.09 7.137 9.68 1 97.69 281 PHE A C 1
ATOM 2252 O O . PHE A 1 281 ? -4.883 6.008 9.227 1 97.69 281 PHE A O 1
ATOM 2259 N N . THR A 1 282 ? -4.102 8.039 9.797 1 97.56 282 THR A N 1
ATOM 2260 C CA . THR A 1 282 ? -2.695 7.699 9.617 1 97.56 282 THR A CA 1
ATOM 2261 C C . THR A 1 282 ? -1.881 8.078 10.852 1 97.56 282 THR A C 1
ATOM 2263 O O . THR A 1 282 ? -2.172 9.086 11.508 1 97.56 282 THR A O 1
ATOM 2266 N N . ALA A 1 283 ? -0.895 7.332 11.148 1 95.94 283 ALA A N 1
ATOM 2267 C CA . ALA A 1 283 ? 0.017 7.633 12.25 1 95.94 283 ALA A CA 1
ATOM 2268 C C . ALA A 1 283 ? 1.447 7.23 11.906 1 95.94 283 ALA A C 1
ATOM 2270 O O . ALA A 1 283 ? 1.695 6.102 11.477 1 95.94 283 ALA A O 1
ATOM 2271 N N . PHE A 1 284 ? 2.35 8.156 12.023 1 95.25 284 PHE A N 1
ATOM 2272 C CA . PHE A 1 284 ? 3.783 7.898 11.992 1 95.25 284 PHE A CA 1
ATOM 2273 C C . PHE A 1 284 ? 4.34 7.75 13.406 1 95.25 284 PHE A C 1
ATOM 2275 O O . PHE A 1 284 ? 4.215 8.664 14.227 1 95.25 284 PHE A O 1
ATOM 2282 N N . VAL A 1 285 ? 4.934 6.648 13.641 1 93.88 285 VAL A N 1
ATOM 2283 C CA . VAL A 1 285 ? 5.508 6.422 14.969 1 93.88 285 VAL A CA 1
ATOM 2284 C C . VAL A 1 285 ? 6.883 5.766 14.828 1 93.88 285 VAL A C 1
ATOM 2286 O O . VAL A 1 285 ? 7.152 5.082 13.836 1 93.88 285 VAL A O 1
ATOM 2289 N N . ASN A 1 286 ? 7.758 6.012 15.836 1 91.75 286 ASN A N 1
ATOM 2290 C CA . ASN A 1 286 ? 9.062 5.367 15.797 1 91.75 286 ASN A CA 1
ATOM 2291 C C . ASN A 1 286 ? 8.938 3.848 15.742 1 91.75 286 ASN A C 1
ATOM 2293 O O . ASN A 1 286 ? 8.164 3.258 16.5 1 91.75 286 ASN A O 1
ATOM 2297 N N . LYS A 1 287 ? 9.688 3.348 14.844 1 88.06 287 LYS A N 1
ATOM 2298 C CA . LYS A 1 287 ? 9.68 1.899 14.664 1 88.06 287 LYS A CA 1
ATOM 2299 C C . LYS A 1 287 ? 10.031 1.181 15.969 1 88.06 287 LYS A C 1
ATOM 2301 O O . LYS A 1 287 ? 11.023 1.51 16.609 1 88.06 287 LYS A O 1
ATOM 2306 N N . GLY A 1 288 ? 9.258 0.228 16.375 1 86.25 288 GLY A N 1
ATOM 2307 C CA . GLY A 1 288 ? 9.508 -0.583 17.547 1 86.25 288 GLY A CA 1
ATOM 2308 C C . GLY A 1 288 ? 9.133 0.113 18.844 1 86.25 288 GLY A C 1
ATOM 2309 O O . GLY A 1 288 ? 9.352 -0.425 19.938 1 86.25 288 GLY A O 1
ATOM 2310 N N . SER A 1 289 ? 8.516 1.252 18.75 1 89.5 289 SER A N 1
ATOM 2311 C CA . SER A 1 289 ? 8.164 2.016 19.953 1 89.5 289 SER A CA 1
ATOM 2312 C C . SER A 1 289 ? 6.941 1.423 20.641 1 89.5 289 SER A C 1
ATOM 2314 O O . SER A 1 289 ? 6.23 0.599 20.062 1 89.5 289 SER A O 1
ATOM 2316 N N . GLU A 1 290 ? 6.766 1.866 21.875 1 89.38 290 GLU A N 1
ATOM 2317 C CA . GLU A 1 290 ? 5.57 1.482 22.609 1 89.38 290 GLU A CA 1
ATOM 2318 C C . GLU A 1 290 ? 4.305 2.012 21.953 1 89.38 290 GLU A C 1
ATOM 2320 O O . GLU A 1 290 ? 3.275 1.335 21.922 1 89.38 290 GLU A O 1
ATOM 2325 N N . GLU A 1 291 ? 4.445 3.154 21.453 1 89.88 291 GLU A N 1
ATOM 2326 C CA . GLU A 1 291 ? 3.291 3.748 20.797 1 89.88 291 GLU A CA 1
ATOM 2327 C C . GLU A 1 291 ? 2.887 2.936 19.562 1 89.88 291 GLU A C 1
ATOM 2329 O O . GLU A 1 291 ? 1.696 2.771 19.281 1 89.88 291 GLU A O 1
ATOM 2334 N N . GLN A 1 292 ? 3.859 2.508 18.844 1 90.44 292 GLN A N 1
ATOM 2335 C CA . GLN A 1 292 ? 3.561 1.637 17.719 1 90.44 292 GLN A CA 1
ATOM 2336 C C . GLN A 1 292 ? 2.752 0.421 18.156 1 90.44 292 GLN A C 1
ATOM 2338 O O . GLN A 1 292 ? 1.718 0.108 17.562 1 90.44 292 GLN A O 1
ATOM 2343 N N . ARG A 1 293 ? 3.236 -0.247 19.172 1 90.94 293 ARG A N 1
ATOM 2344 C CA . ARG A 1 293 ? 2.578 -1.448 19.688 1 90.94 293 ARG A CA 1
ATOM 2345 C C . ARG A 1 293 ? 1.161 -1.14 20.156 1 90.94 293 ARG A C 1
ATOM 2347 O O . ARG A 1 293 ? 0.239 -1.922 19.922 1 90.94 293 ARG A O 1
ATOM 2354 N N . ARG A 1 294 ? 1.014 -0.044 20.766 1 92.12 294 ARG A N 1
ATOM 2355 C CA . ARG A 1 294 ? -0.291 0.358 21.281 1 92.12 294 ARG A CA 1
ATOM 2356 C C . ARG A 1 294 ? -1.278 0.604 20.141 1 92.12 294 ARG A C 1
ATOM 2358 O O . ARG A 1 294 ? -2.42 0.141 20.188 1 92.12 294 ARG A O 1
ATOM 2365 N N . ILE A 1 295 ? -0.864 1.334 19.188 1 92.06 295 ILE A N 1
ATOM 2366 C CA . ILE A 1 295 ? -1.734 1.645 18.062 1 92.06 295 ILE A CA 1
ATOM 2367 C C . ILE A 1 295 ? -2.156 0.353 17.359 1 92.06 295 ILE A C 1
ATOM 2369 O O . ILE A 1 295 ? -3.338 0.158 17.062 1 92.06 295 ILE A O 1
ATOM 2373 N N . GLU A 1 296 ? -1.186 -0.496 17.125 1 88.75 296 GLU A N 1
ATOM 2374 C CA . GLU A 1 296 ? -1.474 -1.765 16.453 1 88.75 296 GLU A CA 1
ATOM 2375 C C . GLU A 1 296 ? -2.438 -2.613 17.281 1 88.75 296 GLU A C 1
ATOM 2377 O O . GLU A 1 296 ? -3.357 -3.225 16.734 1 88.75 296 GLU A O 1
ATOM 2382 N N . TYR A 1 297 ? -2.225 -2.613 18.547 1 90.38 297 TYR A N 1
ATOM 2383 C CA . TYR A 1 297 ? -3.115 -3.34 19.438 1 90.38 297 TYR A CA 1
ATOM 2384 C C . TYR A 1 297 ? -4.531 -2.775 19.375 1 90.38 297 TYR A C 1
ATOM 2386 O O . TYR A 1 297 ? -5.5 -3.527 19.266 1 90.38 297 TYR A O 1
ATOM 2394 N N . ASP A 1 298 ? -4.66 -1.513 19.484 1 91.75 298 ASP A N 1
ATOM 2395 C CA . ASP A 1 298 ? -5.965 -0.863 19.5 1 91.75 298 ASP A CA 1
ATOM 2396 C C . ASP A 1 298 ? -6.707 -1.084 18.172 1 91.75 298 ASP A C 1
ATOM 2398 O O . ASP A 1 298 ? -7.91 -1.354 18.172 1 91.75 298 ASP A O 1
ATOM 2402 N N . LEU A 1 299 ? -6.008 -0.983 17.125 1 89.81 299 LEU A N 1
ATOM 2403 C CA . LEU A 1 299 ? -6.637 -1.163 15.82 1 89.81 299 LEU A CA 1
ATOM 2404 C C . LEU A 1 299 ? -7.129 -2.596 15.648 1 89.81 299 LEU A C 1
ATOM 2406 O O . LEU A 1 299 ? -8.109 -2.838 14.938 1 89.81 299 LEU A O 1
ATOM 2410 N N . ALA A 1 300 ? -6.461 -3.486 16.297 1 86 300 ALA A N 1
ATOM 2411 C CA . ALA A 1 300 ? -6.812 -4.895 16.156 1 86 300 ALA A CA 1
ATOM 2412 C C . ALA A 1 300 ? -7.938 -5.273 17.109 1 86 300 ALA A C 1
ATOM 2414 O O . ALA A 1 300 ? -8.727 -6.184 16.828 1 86 300 ALA A O 1
ATOM 2415 N N . ASN A 1 301 ? -8.07 -4.504 18.219 1 87.88 301 ASN A N 1
ATOM 2416 C CA . ASN A 1 301 ? -8.898 -5.043 19.297 1 87.88 301 ASN A CA 1
ATOM 2417 C C . ASN A 1 301 ? -9.977 -4.047 19.719 1 87.88 301 ASN A C 1
ATOM 2419 O O . ASN A 1 301 ? -10.836 -4.371 20.531 1 87.88 301 ASN A O 1
ATOM 2423 N N . THR A 1 302 ? -9.805 -2.867 19.266 1 85.19 302 THR A N 1
ATOM 2424 C CA . THR A 1 302 ? -10.75 -1.839 19.688 1 85.19 302 THR A CA 1
ATOM 2425 C C . THR A 1 302 ? -11.57 -1.33 18.516 1 85.19 302 THR A C 1
ATOM 2427 O O . THR A 1 302 ? -11.055 -1.164 17.406 1 85.19 302 THR A O 1
ATOM 2430 N N . THR A 1 303 ? -12.812 -1.098 18.75 1 87.38 303 THR A N 1
ATOM 2431 C CA . THR A 1 303 ? -13.688 -0.551 17.719 1 87.38 303 THR A CA 1
ATOM 2432 C C . THR A 1 303 ? -13.875 0.95 17.906 1 87.38 303 THR A C 1
ATOM 2434 O O . THR A 1 303 ? -13.773 1.456 19.031 1 87.38 303 THR A O 1
ATOM 2437 N N . VAL A 1 304 ? -13.961 1.71 16.828 1 91.62 304 VAL A N 1
ATOM 2438 C CA . VAL A 1 304 ? -14.438 3.09 16.859 1 91.62 304 VAL A CA 1
ATOM 2439 C C . VAL A 1 304 ? -15.961 3.113 16.781 1 91.62 304 VAL A C 1
ATOM 2441 O O . VAL A 1 304 ? -16.547 2.719 15.758 1 91.62 304 VAL A O 1
ATOM 2444 N N . GLY A 1 305 ? -16.625 3.43 17.844 1 90.31 305 GLY A N 1
ATOM 2445 C CA . GLY A 1 305 ? -18.078 3.355 17.938 1 90.31 305 GLY A CA 1
ATOM 2446 C C . GLY A 1 305 ? -18.781 3.918 16.719 1 90.31 305 GLY A C 1
ATOM 2447 O O . GLY A 1 305 ? -18.5 5.043 16.297 1 90.31 305 GLY A O 1
ATOM 2448 N N . GLY A 1 306 ? -19.672 3.08 16.141 1 94.12 306 GLY A N 1
ATOM 2449 C CA . GLY A 1 306 ? -20.484 3.521 15.016 1 94.12 306 GLY A CA 1
ATOM 2450 C C . GLY A 1 306 ? -19.781 3.4 13.68 1 94.12 306 GLY A C 1
ATOM 2451 O O . GLY A 1 306 ? -20.344 3.77 12.648 1 94.12 306 GLY A O 1
ATOM 2452 N N . TYR A 1 307 ? -18.531 2.912 13.727 1 96.19 307 TYR A N 1
ATOM 2453 C CA . TYR A 1 307 ? -17.781 2.83 12.477 1 96.19 307 TYR A CA 1
ATOM 2454 C C . TYR A 1 307 ? -17.219 1.427 12.266 1 96.19 307 TYR A C 1
ATOM 2456 O O . TYR A 1 307 ? -16.984 0.696 13.234 1 96.19 307 TYR A O 1
ATOM 2464 N N . ARG A 1 308 ? -17.078 1.054 11.062 1 93.12 308 ARG A N 1
ATOM 2465 C CA . ARG A 1 308 ? -16.406 -0.175 10.656 1 93.12 308 ARG A CA 1
ATOM 2466 C C . ARG A 1 308 ? -15.086 0.129 9.969 1 93.12 308 ARG A C 1
ATOM 2468 O O . ARG A 1 308 ? -15.023 0.988 9.086 1 93.12 308 ARG A O 1
ATOM 2475 N N . MET A 1 309 ? -14.086 -0.533 10.422 1 93.44 309 MET A N 1
ATOM 2476 C CA . MET A 1 309 ? -12.797 -0.415 9.75 1 93.44 309 MET A CA 1
ATOM 2477 C C . MET A 1 309 ? -12.766 -1.256 8.477 1 93.44 309 MET A C 1
ATOM 2479 O O . MET A 1 309 ? -12.891 -2.48 8.531 1 93.44 309 MET A O 1
ATOM 2483 N N . LEU A 1 310 ? -12.539 -0.634 7.363 1 91.69 310 LEU A N 1
ATOM 2484 C CA . LEU A 1 310 ? -12.602 -1.343 6.09 1 91.69 310 LEU A CA 1
ATOM 2485 C C . LEU A 1 310 ? -11.203 -1.712 5.602 1 91.69 310 LEU A C 1
ATOM 2487 O O . LEU A 1 310 ? -11.047 -2.6 4.762 1 91.69 310 LEU A O 1
ATOM 2491 N N . ASP A 1 311 ? -10.297 -0.995 6.09 1 93.12 311 ASP A N 1
ATOM 2492 C CA . ASP A 1 311 ? -8.938 -1.23 5.621 1 93.12 311 ASP A CA 1
ATOM 2493 C C . ASP A 1 311 ? -7.914 -0.89 6.707 1 93.12 311 ASP A C 1
ATOM 2495 O O . ASP A 1 311 ? -8.141 0.014 7.512 1 93.12 311 ASP A O 1
ATOM 2499 N N . CYS A 1 312 ? -6.809 -1.604 6.688 1 95 312 CYS A N 1
ATOM 2500 C CA . CYS A 1 312 ? -5.699 -1.369 7.605 1 95 312 CYS A CA 1
ATOM 2501 C C . CYS A 1 312 ? -4.383 -1.846 6.996 1 95 312 CYS A C 1
ATOM 2503 O O . CYS A 1 312 ? -4.254 -3.012 6.621 1 95 312 CYS A O 1
ATOM 2505 N N . GLN A 1 313 ? -3.42 -0.959 6.91 1 96.62 313 GLN A N 1
ATOM 2506 C CA . GLN A 1 313 ? -2.113 -1.251 6.328 1 96.62 313 GLN A CA 1
ATOM 2507 C C . GLN A 1 313 ? -0.988 -0.724 7.215 1 96.62 313 GLN A C 1
ATOM 2509 O O . GLN A 1 313 ? -1.137 0.313 7.867 1 96.62 313 GLN A O 1
ATOM 2514 N N . TYR A 1 314 ? 0.08 -1.452 7.203 1 95.88 314 TYR A N 1
ATOM 2515 C CA . TYR A 1 314 ? 1.299 -1.018 7.879 1 95.88 314 TYR A CA 1
ATOM 2516 C C . TYR A 1 314 ? 2.461 -0.928 6.895 1 95.88 314 TYR A C 1
ATOM 2518 O O . TYR A 1 314 ? 2.652 -1.82 6.066 1 95.88 314 TYR A O 1
ATOM 2526 N N . LEU A 1 315 ? 3.125 0.15 6.945 1 96.44 315 LEU A N 1
ATOM 2527 C CA . LEU A 1 315 ? 4.32 0.356 6.137 1 96.44 315 LEU A CA 1
ATOM 2528 C C . LEU A 1 315 ? 5.555 0.513 7.02 1 96.44 315 LEU A C 1
ATOM 2530 O O . LEU A 1 315 ? 5.598 1.39 7.887 1 96.44 315 LEU A O 1
ATOM 2534 N N . ARG A 1 316 ? 6.535 -0.313 6.773 1 92.62 316 ARG A N 1
ATOM 2535 C CA . ARG A 1 316 ? 7.793 -0.2 7.504 1 92.62 316 ARG A CA 1
ATOM 2536 C C . ARG A 1 316 ? 8.734 0.778 6.812 1 92.62 316 ARG A C 1
ATOM 2538 O O . ARG A 1 316 ? 9.188 0.529 5.695 1 92.62 316 ARG A O 1
ATOM 2545 N N . LEU A 1 317 ? 8.992 1.814 7.465 1 91.62 317 LEU A N 1
ATOM 2546 C CA . LEU A 1 317 ? 9.984 2.791 7.027 1 91.62 317 LEU A CA 1
ATOM 2547 C C . LEU A 1 317 ? 11.281 2.635 7.809 1 91.62 317 LEU A C 1
ATOM 2549 O O . LEU A 1 317 ? 11.352 1.846 8.75 1 91.62 317 LEU A O 1
ATOM 2553 N N . PRO A 1 318 ? 12.336 3.326 7.379 1 85.88 318 PRO A N 1
ATOM 2554 C CA . PRO A 1 318 ? 13.625 3.129 8.047 1 85.88 318 PRO A CA 1
ATOM 2555 C C . PRO A 1 318 ? 13.562 3.42 9.547 1 85.88 318 PRO A C 1
ATOM 2557 O O . PRO A 1 318 ? 14.086 2.646 10.352 1 85.88 318 PRO A O 1
ATOM 2560 N N . ASN A 1 319 ? 12.859 4.52 9.891 1 88.88 319 ASN A N 1
ATOM 2561 C CA . ASN A 1 319 ? 12.875 4.93 11.289 1 88.88 319 ASN A CA 1
ATOM 2562 C C . ASN A 1 319 ? 11.469 4.961 11.883 1 88.88 319 ASN A C 1
ATOM 2564 O O . ASN A 1 319 ? 11.305 5.137 13.086 1 88.88 319 ASN A O 1
ATOM 2568 N N . HIS A 1 320 ? 10.547 4.762 11 1 92.56 320 HIS A N 1
ATOM 2569 C CA . HIS A 1 320 ? 9.164 4.891 11.43 1 92.56 320 HIS A CA 1
ATOM 2570 C C . HIS A 1 320 ? 8.312 3.727 10.922 1 92.56 320 HIS A C 1
ATOM 2572 O O . HIS A 1 320 ? 8.75 2.971 10.055 1 92.56 320 HIS A O 1
ATOM 2578 N N . THR A 1 321 ? 7.301 3.516 11.617 1 93.69 321 THR A N 1
ATOM 2579 C CA . THR A 1 321 ? 6.191 2.746 11.07 1 93.69 321 THR A CA 1
ATOM 2580 C C . THR A 1 321 ? 5.008 3.656 10.742 1 93.69 321 THR A C 1
ATOM 2582 O O . THR A 1 321 ? 4.645 4.516 11.547 1 93.69 321 THR A O 1
ATOM 2585 N N . LEU A 1 322 ? 4.555 3.51 9.57 1 97.06 322 LEU A N 1
ATOM 2586 C CA . LEU A 1 322 ? 3.326 4.199 9.195 1 97.06 322 LEU A CA 1
ATOM 2587 C C . LEU A 1 322 ? 2.127 3.262 9.281 1 97.06 322 LEU A C 1
ATOM 2589 O O . LEU A 1 322 ? 2.146 2.168 8.719 1 97.06 322 LEU A O 1
ATOM 2593 N N . VAL A 1 323 ? 1.149 3.721 10 1 96.12 323 VAL A N 1
ATOM 2594 C CA . VAL A 1 323 ? -0.12 3.006 10.094 1 96.12 323 VAL A CA 1
ATOM 2595 C C . VAL A 1 323 ? -1.193 3.756 9.305 1 96.12 323 VAL A C 1
ATOM 2597 O O . VAL A 1 323 ? -1.345 4.969 9.453 1 96.12 323 VAL A O 1
ATOM 2600 N N . TYR A 1 324 ? -1.839 3.021 8.477 1 97.38 324 TYR A N 1
ATOM 2601 C CA . TYR A 1 324 ? -2.971 3.537 7.715 1 97.38 324 TYR A CA 1
ATOM 2602 C C . TYR A 1 324 ? -4.234 2.732 8 1 97.38 324 TYR A C 1
ATOM 2604 O O . TYR A 1 324 ? -4.211 1.5 7.973 1 97.38 324 TYR A O 1
ATOM 2612 N N . SER A 1 325 ? -5.34 3.43 8.195 1 96.75 325 SER A N 1
ATOM 2613 C CA . SER A 1 325 ? -6.625 2.748 8.32 1 96.75 325 SER A CA 1
ATOM 2614 C C . SER A 1 325 ? -7.758 3.598 7.75 1 96.75 325 SER A C 1
ATOM 2616 O O . SER A 1 325 ? -7.66 4.828 7.707 1 96.75 325 SER A O 1
ATOM 2618 N N . TYR A 1 326 ? -8.75 2.941 7.242 1 96.5 326 TYR A N 1
ATOM 2619 C CA . TYR A 1 326 ? -9.914 3.572 6.625 1 96.5 326 TYR A CA 1
ATOM 2620 C C . TYR A 1 326 ? -11.203 3.096 7.281 1 96.5 326 TYR A C 1
ATOM 2622 O O . TYR A 1 326 ? -11.438 1.892 7.41 1 96.5 326 TYR A O 1
ATOM 2630 N N . PHE A 1 327 ? -12.039 4.055 7.688 1 96.44 327 PHE A N 1
ATOM 2631 C CA . PHE A 1 327 ? -13.266 3.754 8.414 1 96.44 327 PHE A CA 1
ATOM 2632 C C . PHE A 1 327 ? -14.477 4.324 7.688 1 96.44 327 PHE A C 1
ATOM 2634 O O . PHE A 1 327 ? -14.391 5.387 7.066 1 96.44 327 PHE A O 1
ATOM 2641 N N . VAL A 1 328 ? -15.594 3.592 7.812 1 95.25 328 VAL A N 1
ATOM 2642 C CA . VAL A 1 328 ? -16.875 4.062 7.281 1 95.25 328 VAL A CA 1
ATOM 2643 C C . VAL A 1 328 ? -17.953 3.896 8.336 1 95.25 328 VAL A C 1
ATOM 2645 O O . VAL A 1 328 ? -17.938 2.947 9.125 1 95.25 328 VAL A O 1
ATOM 2648 N N . LYS A 1 329 ? -18.859 4.84 8.336 1 95.56 329 LYS A N 1
ATOM 2649 C CA . LYS A 1 329 ? -19.969 4.77 9.273 1 95.56 329 LYS A CA 1
ATOM 2650 C C . LYS A 1 329 ? -20.812 3.518 9.039 1 95.56 329 LYS A C 1
ATOM 2652 O O . LYS A 1 329 ? -21.109 3.164 7.898 1 95.56 329 LYS A O 1
ATOM 2657 N N . SER A 1 330 ? -21.141 2.809 10.141 1 90.31 330 SER A N 1
ATOM 2658 C CA . SER A 1 330 ? -21.938 1.582 10.062 1 90.31 330 SER A C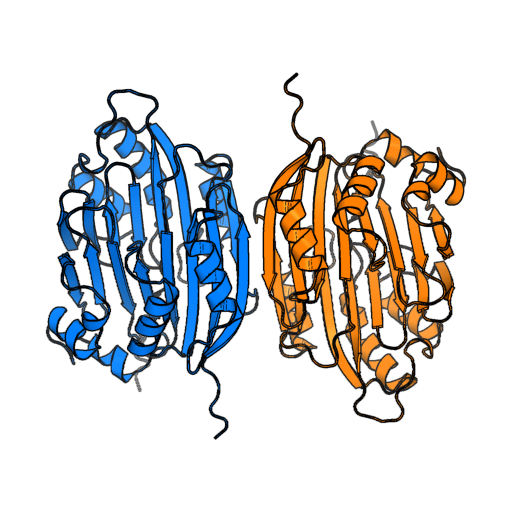A 1
ATOM 2659 C C . SER A 1 330 ? -23.375 1.879 9.68 1 90.31 330 SER A C 1
ATOM 2661 O O . SER A 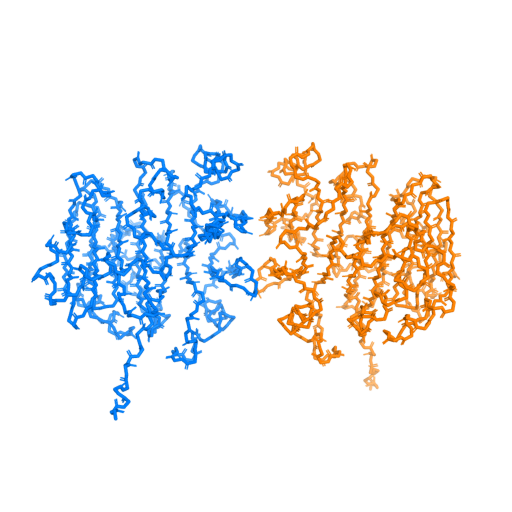1 330 ? -23.953 2.881 10.117 1 90.31 330 SER A O 1
ATOM 2663 N N . SER A 1 331 ? -24 1.306 8.664 1 76.25 331 SER A N 1
ATOM 2664 C CA . SER A 1 331 ? -25.406 1.464 8.344 1 76.25 331 SER A CA 1
ATOM 2665 C C . SER A 1 331 ? -26.297 0.938 9.469 1 76.25 331 SER A C 1
ATOM 2667 O O . SER A 1 331 ? -25.984 -0.091 10.078 1 76.25 331 SER A O 1
ATOM 2669 N N . ALA A 1 332 ? -27.234 1.788 10.234 1 50.56 332 ALA A N 1
ATOM 2670 C CA . ALA A 1 332 ? -28.25 1.339 11.172 1 50.56 332 ALA A CA 1
ATOM 2671 C C . ALA A 1 332 ? -29.078 0.195 10.586 1 50.56 332 ALA A C 1
ATOM 2673 O O . ALA A 1 332 ? -29.516 0.268 9.438 1 50.56 332 ALA A O 1
ATOM 2674 N N . SER A 1 333 ? -28.797 -1.108 10.898 1 40.62 333 SER A N 1
ATOM 2675 C CA . SER A 1 333 ? -29.984 -1.941 10.82 1 40.62 333 SER A CA 1
ATOM 2676 C C . SER A 1 333 ? -31.188 -1.262 11.484 1 40.62 333 SER A C 1
ATOM 2678 O O . SER A 1 333 ? -31.25 -1.18 12.719 1 40.62 333 SER A O 1
ATOM 2680 N N . GLY A 1 334 ? -31.625 -0.104 11.141 1 25.53 334 GLY A N 1
ATOM 2681 C CA . GLY A 1 334 ? -33.062 -0.052 11.398 1 25.53 334 GLY A CA 1
ATOM 2682 C C . GLY A 1 334 ? -33.844 -1.149 10.695 1 25.53 334 GLY A C 1
ATOM 2683 O O . GLY A 1 334 ? -33.375 -1.676 9.672 1 25.53 334 GLY A O 1
ATOM 2684 N N . MET B 1 1 ? 25.375 -5.887 -39.281 1 23.5 1 MET B N 1
ATOM 2685 C CA . MET B 1 1 ? 25.031 -6.672 -38.094 1 23.5 1 MET B CA 1
ATOM 2686 C C . MET B 1 1 ? 23.531 -6.699 -37.875 1 23.5 1 MET B C 1
ATOM 2688 O O . MET B 1 1 ? 22.906 -5.652 -37.719 1 23.5 1 MET B O 1
ATOM 2692 N N . SER B 1 2 ? 22.828 -7.609 -38.469 1 29.81 2 SER B N 1
ATOM 2693 C CA . SER B 1 2 ? 21.375 -7.754 -38.594 1 29.81 2 SER B CA 1
ATOM 2694 C C . SER B 1 2 ? 20.703 -7.633 -37.219 1 29.81 2 SER B C 1
ATOM 2696 O O . SER B 1 2 ? 21.203 -8.164 -36.219 1 29.81 2 SER B O 1
ATOM 2698 N N . HIS B 1 3 ? 20.125 -6.531 -36.875 1 34.56 3 HIS B N 1
ATOM 2699 C CA . HIS B 1 3 ? 19.328 -6.285 -35.688 1 34.56 3 HIS B CA 1
ATOM 2700 C C . HIS B 1 3 ? 18.422 -7.48 -35.344 1 34.56 3 HIS B C 1
ATOM 2702 O O . HIS B 1 3 ? 17.469 -7.754 -36.062 1 34.56 3 HIS B O 1
ATOM 2708 N N . VAL B 1 4 ? 18.984 -8.633 -35.094 1 37.16 4 VAL B N 1
ATOM 2709 C CA . VAL B 1 4 ? 18.156 -9.742 -34.656 1 37.16 4 VAL B CA 1
ATOM 2710 C C . VAL B 1 4 ? 17.016 -9.227 -33.781 1 37.16 4 VAL B C 1
ATOM 2712 O O . VAL B 1 4 ? 17.266 -8.578 -32.75 1 37.16 4 VAL B O 1
ATOM 2715 N N . ASN B 1 5 ? 15.875 -8.805 -34.188 1 42.28 5 ASN B N 1
ATOM 2716 C CA . ASN B 1 5 ? 14.586 -8.508 -33.562 1 42.28 5 ASN B CA 1
ATOM 2717 C C . ASN B 1 5 ? 14.32 -9.406 -32.375 1 42.28 5 ASN B C 1
ATOM 2719 O O . ASN B 1 5 ? 13.828 -10.531 -32.5 1 42.28 5 ASN B O 1
ATOM 2723 N N . VAL B 1 6 ? 15.141 -9.547 -31.422 1 52.47 6 VAL B N 1
ATOM 2724 C CA . VAL B 1 6 ? 14.984 -10.375 -30.219 1 52.47 6 VAL B CA 1
ATOM 2725 C C . VAL B 1 6 ? 13.586 -10.172 -29.641 1 52.47 6 VAL B C 1
ATOM 2727 O O . VAL B 1 6 ? 13.203 -9.047 -29.312 1 52.47 6 VAL B O 1
ATOM 2730 N N . ASN B 1 7 ? 12.531 -11.023 -30.047 1 72.38 7 ASN B N 1
ATOM 2731 C CA . ASN B 1 7 ? 11.133 -11.07 -29.625 1 72.38 7 ASN B CA 1
ATOM 2732 C C . ASN B 1 7 ? 11.008 -11.055 -28.094 1 72.38 7 ASN B C 1
ATOM 2734 O O . ASN B 1 7 ? 11.539 -11.93 -27.422 1 72.38 7 ASN B O 1
ATOM 2738 N N . PHE B 1 8 ? 10.773 -9.977 -27.516 1 84.19 8 PHE B N 1
ATOM 2739 C CA . PHE B 1 8 ? 10.562 -9.781 -26.078 1 84.19 8 PHE B CA 1
ATOM 2740 C C . PHE B 1 8 ? 9.414 -10.656 -25.594 1 84.19 8 PHE B C 1
ATOM 2742 O O . PHE B 1 8 ? 8.344 -10.688 -26.203 1 84.19 8 PHE B O 1
ATOM 2749 N N . PHE B 1 9 ? 9.805 -11.516 -24.594 1 86.44 9 PHE B N 1
ATOM 2750 C CA . PHE B 1 9 ? 8.773 -12.289 -23.922 1 86.44 9 PHE B CA 1
ATOM 2751 C C . PHE B 1 9 ? 8.539 -11.781 -22.516 1 86.44 9 PHE B C 1
ATOM 2753 O O . PHE B 1 9 ? 9.469 -11.727 -21.703 1 86.44 9 PHE B O 1
ATOM 2760 N N . GLU B 1 10 ? 7.262 -11.344 -22.203 1 87.94 10 GLU B N 1
ATOM 2761 C CA . GLU B 1 10 ? 6.918 -10.898 -20.859 1 87.94 10 GLU B CA 1
ATOM 2762 C C . GLU B 1 10 ? 6.809 -12.078 -19.906 1 87.94 10 GLU B C 1
ATOM 2764 O O . GLU B 1 10 ? 5.816 -12.805 -19.922 1 87.94 10 GLU B O 1
ATOM 2769 N N . GLY B 1 11 ? 7.73 -12.18 -18.969 1 88.94 11 GLY B N 1
ATOM 2770 C CA . GLY B 1 11 ? 7.73 -13.297 -18.047 1 88.94 11 GLY B CA 1
ATOM 2771 C C . GLY B 1 11 ? 6.801 -13.094 -16.859 1 88.94 11 GLY B C 1
ATOM 2772 O O . GLY B 1 11 ? 6.391 -14.055 -16.219 1 88.94 11 GLY B O 1
ATOM 2773 N N . VAL B 1 12 ? 6.418 -11.836 -16.562 1 92.25 12 VAL B N 1
ATOM 2774 C CA . VAL B 1 12 ? 5.559 -11.547 -15.414 1 92.25 12 VAL B CA 1
ATOM 2775 C C . VAL B 1 12 ? 4.184 -12.172 -15.625 1 92.25 12 VAL B C 1
ATOM 2777 O O . VAL B 1 12 ? 3.596 -12.047 -16.703 1 92.25 12 VAL B O 1
ATOM 2780 N N . GLU B 1 13 ? 3.738 -12.836 -14.562 1 94.12 13 GLU B N 1
ATOM 2781 C CA . GLU B 1 13 ? 2.492 -13.586 -14.68 1 94.12 13 GLU B CA 1
ATOM 2782 C C . GLU B 1 13 ? 1.348 -12.875 -13.969 1 94.12 13 GLU B C 1
ATOM 2784 O O . GLU B 1 13 ? 1.576 -12.086 -13.047 1 94.12 13 GLU B O 1
ATOM 2789 N N . LYS B 1 14 ? 0.153 -13.188 -14.531 1 96 14 LYS B N 1
ATOM 2790 C CA . LYS B 1 14 ? -1.088 -12.883 -13.828 1 96 14 LYS B CA 1
ATOM 2791 C C . LYS B 1 14 ? -1.62 -14.109 -13.086 1 96 14 LYS B C 1
ATOM 2793 O O . LYS B 1 14 ? -1.611 -15.211 -13.625 1 96 14 LYS B O 1
ATOM 2798 N N . LEU B 1 15 ? -2.012 -13.906 -11.883 1 97.44 15 LEU B N 1
ATOM 2799 C CA . LEU B 1 15 ? -2.568 -15.008 -11.102 1 97.44 15 LEU B CA 1
ATOM 2800 C C . LEU B 1 15 ? -4.035 -14.75 -10.773 1 97.44 15 LEU B C 1
ATOM 2802 O O . LEU B 1 15 ? -4.395 -13.664 -10.305 1 97.44 15 LEU B O 1
ATOM 2806 N N . LEU B 1 16 ? -4.875 -15.688 -11.07 1 97.56 16 LEU B N 1
ATOM 2807 C CA . LEU B 1 16 ? -6.277 -15.688 -10.672 1 97.56 16 LEU B CA 1
ATOM 2808 C C . LEU B 1 16 ? -6.598 -16.891 -9.797 1 97.56 16 LEU B C 1
ATOM 2810 O O . LEU B 1 16 ? -6.355 -18.031 -10.195 1 97.56 16 LEU B O 1
ATOM 2814 N N . GLU B 1 17 ? -7.043 -16.672 -8.68 1 97.31 17 GLU B N 1
ATOM 2815 C CA . GLU B 1 17 ? -7.523 -17.703 -7.77 1 97.31 17 GLU B CA 1
ATOM 2816 C C . GLU B 1 17 ? -8.969 -17.438 -7.352 1 97.31 17 GLU B C 1
ATOM 2818 O O . GLU B 1 17 ? -9.289 -16.359 -6.855 1 97.31 17 GLU B O 1
ATOM 2823 N N . VAL B 1 18 ? -9.812 -18.391 -7.566 1 97 18 VAL B N 1
ATOM 2824 C CA . VAL B 1 18 ? -11.219 -18.234 -7.223 1 97 18 VAL B CA 1
ATOM 2825 C C . VAL B 1 18 ? -11.641 -19.344 -6.27 1 97 18 VAL B C 1
ATOM 2827 O O . VAL B 1 18 ? -11.375 -20.531 -6.527 1 97 18 VAL B O 1
ATOM 2830 N N . TRP B 1 19 ? -12.281 -19 -5.203 1 95.75 19 TRP B N 1
ATOM 2831 C CA . TRP B 1 19 ? -12.875 -19.938 -4.258 1 95.75 19 TRP B CA 1
ATOM 2832 C C . TRP B 1 19 ? -14.391 -19.953 -4.391 1 95.75 19 TRP B C 1
ATOM 2834 O O . TRP B 1 19 ? -15.039 -18.906 -4.348 1 95.75 19 TRP B O 1
ATOM 2844 N N . PHE B 1 20 ? -14.922 -21.156 -4.477 1 96 20 PHE B N 1
ATOM 2845 C CA . PHE B 1 20 ? -16.344 -21.297 -4.738 1 96 20 PHE B CA 1
ATOM 2846 C C . PHE B 1 20 ? -17.078 -21.828 -3.512 1 96 20 PHE B C 1
ATOM 2848 O O . PHE B 1 20 ? -16.469 -22.484 -2.664 1 96 20 PHE B O 1
ATOM 2855 N N . GLU B 1 21 ? -18.312 -21.484 -3.488 1 93.88 21 GLU B N 1
ATOM 2856 C CA . GLU B 1 21 ? -19.281 -22.031 -2.545 1 93.88 21 GLU B CA 1
ATOM 2857 C C . GLU B 1 21 ? -20.609 -22.312 -3.225 1 93.88 21 GLU B C 1
ATOM 2859 O O . GLU B 1 21 ? -20.797 -21.984 -4.402 1 93.88 21 GLU B O 1
ATOM 2864 N N . SER B 1 22 ? -21.438 -23.031 -2.461 1 93.75 22 SER B N 1
ATOM 2865 C CA . SER B 1 22 ? -22.75 -23.359 -3.012 1 93.75 22 SER B CA 1
ATOM 2866 C C . SER B 1 22 ? -23.859 -22.953 -2.051 1 93.75 22 SER B C 1
ATOM 2868 O O . SER B 1 22 ? -23.734 -23.125 -0.835 1 93.75 22 SER B O 1
ATOM 2870 N N . SER B 1 23 ? -24.844 -22.453 -2.68 1 88.56 23 SER B N 1
ATOM 2871 C CA . SER B 1 23 ? -26.062 -22.234 -1.91 1 88.56 23 SER B CA 1
ATOM 2872 C C . SER B 1 23 ? -26.938 -23.484 -1.875 1 88.56 23 SER B C 1
ATOM 2874 O O . SER B 1 23 ? -27.922 -23.531 -1.152 1 88.56 23 SER B O 1
ATOM 2876 N N . ARG B 1 24 ? -26.5 -24.578 -2.621 1 85.88 24 ARG B N 1
ATOM 2877 C CA . ARG B 1 24 ? -27.297 -25.797 -2.777 1 85.88 24 ARG B CA 1
ATOM 2878 C C . ARG B 1 24 ? -26.609 -26.984 -2.115 1 85.88 24 ARG B C 1
ATOM 2880 O O . ARG B 1 24 ? -25.375 -27.047 -2.043 1 85.88 24 ARG B O 1
ATOM 2887 N N . PRO B 1 25 ? -27.344 -27.969 -1.729 1 88.31 25 PRO B N 1
ATOM 2888 C CA . PRO B 1 25 ? -26.781 -29.172 -1.116 1 88.31 25 PRO B CA 1
ATOM 2889 C C . PRO B 1 25 ? -26.125 -30.109 -2.137 1 88.31 25 PRO B C 1
ATOM 2891 O O . PRO B 1 25 ? -25.359 -31 -1.763 1 88.31 25 PRO B O 1
ATOM 2894 N N . THR B 1 26 ? -26.297 -29.875 -3.283 1 91.75 26 THR B N 1
ATOM 2895 C CA . THR B 1 26 ? -25.844 -30.797 -4.32 1 91.75 26 THR B CA 1
ATOM 2896 C C . THR B 1 26 ? -24.547 -30.312 -4.953 1 91.75 26 THR B C 1
ATOM 2898 O O . THR B 1 26 ? -24.266 -30.609 -6.117 1 91.75 26 THR B O 1
ATOM 2901 N N . ALA B 1 27 ? -23.797 -29.641 -4.23 1 92 27 ALA B N 1
ATOM 2902 C CA . ALA B 1 27 ? -22.547 -29.109 -4.758 1 92 27 ALA B CA 1
ATOM 2903 C C . ALA B 1 27 ? -21.562 -30.234 -5.07 1 92 27 ALA B C 1
ATOM 2905 O O . ALA B 1 27 ? -21.438 -31.203 -4.309 1 92 27 ALA B O 1
ATOM 2906 N N . GLU B 1 28 ? -20.922 -30.125 -6.227 1 96.12 28 GLU B N 1
ATOM 2907 C CA . GLU B 1 28 ? -19.891 -31.078 -6.645 1 96.12 28 GLU B CA 1
ATOM 2908 C C . GLU B 1 28 ? -18.531 -30.422 -6.742 1 96.12 28 GLU B C 1
ATOM 2910 O O . GLU B 1 28 ? -18.406 -29.203 -6.633 1 96.12 28 GLU B O 1
ATOM 2915 N N . SER B 1 29 ? -17.547 -31.297 -6.859 1 97.25 29 SER B N 1
ATOM 2916 C CA . SER B 1 29 ? -16.172 -30.828 -6.984 1 97.25 29 SER B CA 1
ATOM 2917 C C . SER B 1 29 ? -15.945 -30.125 -8.32 1 97.25 29 SER B C 1
ATOM 2919 O O . SER B 1 29 ? -16.5 -30.531 -9.344 1 97.25 29 SER B O 1
ATOM 2921 N N . LEU B 1 30 ? -15.117 -29.062 -8.32 1 98.25 30 LEU B N 1
ATOM 2922 C CA . LEU B 1 30 ? -14.734 -28.422 -9.57 1 98.25 30 LEU B CA 1
ATOM 2923 C C . LEU B 1 30 ? -14.039 -29.406 -10.5 1 98.25 30 LEU B C 1
ATOM 2925 O O . LEU B 1 30 ? -13.977 -29.188 -11.711 1 98.25 30 LEU B O 1
ATOM 2929 N N . ARG B 1 31 ? -13.555 -30.453 -9.953 1 98.06 31 ARG B N 1
ATOM 2930 C CA . ARG B 1 31 ? -12.82 -31.438 -10.727 1 98.06 31 ARG B CA 1
ATOM 2931 C C . ARG B 1 31 ? -13.766 -32.281 -11.586 1 98.06 31 ARG B C 1
ATOM 2933 O O . ARG B 1 31 ? -13.312 -33.062 -12.438 1 98.06 31 ARG B O 1
ATOM 2940 N N . CYS B 1 32 ? -15 -32.062 -11.406 1 97.19 32 CYS B N 1
ATOM 2941 C CA . CYS B 1 32 ? -16 -32.75 -12.211 1 97.19 32 CYS B CA 1
ATOM 2942 C C . CYS B 1 32 ? -16.156 -32.062 -13.578 1 97.19 32 CYS B C 1
ATOM 2944 O O . CYS B 1 32 ? -16.734 -32.656 -14.492 1 97.19 32 CYS B O 1
ATOM 2946 N N . ILE B 1 33 ? -15.648 -30.922 -13.727 1 98.31 33 ILE B N 1
ATOM 2947 C CA . ILE B 1 33 ? -15.734 -30.219 -15 1 98.31 33 ILE B CA 1
ATOM 2948 C C . ILE B 1 33 ? -14.914 -30.953 -16.062 1 98.31 33 ILE B C 1
ATOM 2950 O O . ILE B 1 33 ? -13.734 -31.25 -15.836 1 98.31 33 ILE B O 1
ATOM 2954 N N . PRO B 1 34 ? -15.461 -31.188 -17.219 1 97.88 34 PRO B N 1
ATOM 2955 C CA . PRO B 1 34 ? -14.719 -31.891 -18.281 1 97.88 34 PRO B CA 1
ATOM 2956 C C . PRO B 1 34 ? -13.508 -31.094 -18.766 1 97.88 34 PRO B C 1
ATOM 2958 O O . PRO B 1 34 ? -13.555 -29.875 -18.844 1 97.88 34 PRO B O 1
ATOM 2961 N N . ILE B 1 35 ? -12.539 -31.828 -19.125 1 97.56 35 ILE B N 1
ATOM 2962 C CA . ILE B 1 35 ? -11.273 -31.203 -19.531 1 97.56 35 ILE B CA 1
ATOM 2963 C C . ILE B 1 35 ? -11.5 -30.297 -20.734 1 97.56 35 ILE B C 1
ATOM 2965 O O . ILE B 1 35 ? -10.836 -29.266 -20.875 1 97.56 35 ILE B O 1
ATOM 2969 N N . GLU B 1 36 ? -12.461 -30.641 -21.641 1 97.81 36 GLU B N 1
ATOM 2970 C CA . GLU B 1 36 ? -12.766 -29.828 -22.812 1 97.81 36 GLU B CA 1
ATOM 2971 C C . GLU B 1 36 ? -13.188 -28.422 -22.438 1 97.81 36 GLU B C 1
ATOM 2973 O O . GLU B 1 36 ? -12.898 -27.453 -23.156 1 97.81 36 GLU B O 1
ATOM 2978 N N . GLU B 1 37 ? -13.898 -28.328 -21.312 1 98.25 37 GLU B N 1
ATOM 2979 C CA . GLU B 1 37 ? -14.312 -27.016 -20.828 1 98.25 37 GLU B CA 1
ATOM 2980 C C . GLU B 1 37 ? -13.102 -26.188 -20.406 1 98.25 37 GLU B C 1
ATOM 2982 O O . GLU B 1 37 ? -13.062 -24.969 -20.641 1 98.25 37 GLU B O 1
ATOM 2987 N N . PHE B 1 38 ? -12.156 -26.859 -19.75 1 98.12 38 PHE B N 1
ATOM 2988 C CA . PHE B 1 38 ? -10.945 -26.156 -19.344 1 98.12 38 PHE B CA 1
ATOM 2989 C C . PHE B 1 38 ? -10.109 -25.766 -20.562 1 98.12 38 PHE B C 1
ATOM 2991 O O . PHE B 1 38 ? -9.461 -24.719 -20.562 1 98.12 38 PHE B O 1
ATOM 2998 N N . GLU B 1 39 ? -10.117 -26.609 -21.578 1 97.75 39 GLU B N 1
ATOM 2999 C CA . GLU B 1 39 ? -9.43 -26.281 -22.828 1 97.75 39 GLU B CA 1
ATOM 3000 C C . GLU B 1 39 ? -10.039 -25.031 -23.469 1 97.75 39 GLU B C 1
ATOM 3002 O O . GLU B 1 39 ? -9.32 -24.156 -23.938 1 97.75 39 GLU B O 1
ATOM 3007 N N . ARG B 1 40 ? -11.297 -25.016 -23.484 1 97.56 40 ARG B N 1
ATOM 3008 C CA . ARG B 1 40 ? -11.984 -23.844 -24.031 1 97.56 40 ARG B CA 1
ATOM 3009 C C . ARG B 1 40 ? -11.688 -22.609 -23.203 1 97.56 40 ARG B C 1
ATOM 3011 O O . ARG B 1 40 ? -11.453 -21.531 -23.75 1 97.56 40 ARG B O 1
ATOM 3018 N N . LEU B 1 41 ? -11.758 -22.812 -21.922 1 97.25 41 LEU B N 1
ATOM 3019 C CA . LEU B 1 41 ? -11.508 -21.703 -21 1 97.25 41 LEU B CA 1
ATOM 3020 C C . LEU B 1 41 ? -10.117 -21.125 -21.203 1 97.25 41 LEU B C 1
ATOM 3022 O O . LEU B 1 41 ? -9.953 -19.906 -21.328 1 97.25 41 LEU B O 1
ATOM 3026 N N . THR B 1 42 ? -9.086 -21.969 -21.203 1 96.31 42 THR B N 1
ATOM 3027 C CA . THR B 1 42 ? -7.707 -21.516 -21.344 1 96.31 42 THR B CA 1
ATOM 3028 C C . THR B 1 42 ? -7.469 -20.922 -22.734 1 96.31 42 THR B C 1
ATOM 3030 O O . THR B 1 42 ? -6.668 -20 -22.891 1 96.31 42 THR B O 1
ATOM 3033 N N . ALA B 1 43 ? -8.188 -21.406 -23.719 1 95.31 43 ALA B N 1
ATOM 3034 C CA . ALA B 1 43 ? -8.094 -20.859 -25.078 1 95.31 43 ALA B CA 1
ATOM 3035 C C . ALA B 1 43 ? -8.547 -19.391 -25.094 1 95.31 43 ALA B C 1
ATOM 3037 O O . ALA B 1 43 ? -8.016 -18.578 -25.859 1 95.31 43 ALA B O 1
ATOM 3038 N N . LEU B 1 44 ? -9.508 -19.078 -24.281 1 94.19 44 LEU B N 1
ATOM 3039 C CA . LEU B 1 44 ? -9.977 -17.703 -24.172 1 94.19 44 LEU B CA 1
ATOM 3040 C C . LEU B 1 44 ? -8.852 -16.781 -23.734 1 94.19 44 LEU B C 1
ATOM 3042 O O . LEU B 1 44 ? -8.852 -15.586 -24.062 1 94.19 44 LEU B O 1
ATOM 3046 N N . ALA B 1 45 ? -7.902 -17.297 -22.953 1 91.19 45 ALA B N 1
ATOM 3047 C CA . ALA B 1 45 ? -6.762 -16.531 -22.469 1 91.19 45 ALA B CA 1
ATOM 3048 C C . ALA B 1 45 ? -5.566 -16.672 -23.406 1 91.19 45 ALA B C 1
ATOM 3050 O O . ALA B 1 45 ? -4.465 -16.203 -23.094 1 91.19 45 ALA B O 1
ATOM 3051 N N . ASN B 1 46 ? -5.727 -17.359 -24.516 1 89.31 46 ASN B N 1
ATOM 3052 C CA . ASN B 1 46 ? -4.688 -17.578 -25.516 1 89.31 46 ASN B CA 1
ATOM 3053 C C . ASN B 1 46 ? -3.588 -18.484 -24.984 1 89.31 46 ASN B C 1
ATOM 3055 O O . ASN B 1 46 ? -2.4 -18.219 -25.156 1 89.31 46 ASN B O 1
ATOM 3059 N N . CYS B 1 47 ? -3.992 -19.5 -24.203 1 90.75 47 CYS B N 1
ATOM 3060 C CA . CYS B 1 47 ? -3.064 -20.516 -23.734 1 90.75 47 CYS B CA 1
ATOM 3061 C C . CYS B 1 47 ? -3.625 -21.922 -23.984 1 90.75 47 CYS B C 1
ATOM 3063 O O . CYS B 1 47 ? -4.797 -22.062 -24.328 1 90.75 47 CYS B O 1
ATOM 3065 N N . GLN B 1 48 ? -2.697 -22.891 -23.906 1 94 48 GLN B N 1
ATOM 3066 C CA . GLN B 1 48 ? -3.074 -24.281 -24.188 1 94 48 GLN B CA 1
ATOM 3067 C C . GLN B 1 48 ? -2.588 -25.219 -23.078 1 94 48 GLN B C 1
ATOM 3069 O O . GLN B 1 48 ? -1.489 -25.031 -22.547 1 94 48 GLN B O 1
ATOM 3074 N N . ILE B 1 49 ? -3.393 -26.219 -22.844 1 96.5 49 ILE B N 1
ATOM 3075 C CA . ILE B 1 49 ? -2.988 -27.234 -21.891 1 96.5 49 ILE B CA 1
ATOM 3076 C C . ILE B 1 49 ? -1.953 -28.156 -22.531 1 96.5 49 ILE B C 1
ATOM 3078 O O . ILE B 1 49 ? -2.184 -28.703 -23.625 1 96.5 49 ILE B O 1
ATOM 3082 N N . VAL B 1 50 ? -0.875 -28.359 -21.859 1 96.44 50 VAL B N 1
ATOM 3083 C CA . VAL B 1 50 ? 0.241 -29.156 -22.375 1 96.44 50 VAL B CA 1
ATOM 3084 C C . VAL B 1 50 ? 0.245 -30.531 -21.719 1 96.44 50 VAL B C 1
ATOM 3086 O O . VAL B 1 50 ? 0.512 -31.531 -22.375 1 96.44 50 VAL B O 1
ATOM 3089 N N . SER B 1 51 ? 0.014 -30.547 -20.453 1 97.31 51 SER B N 1
ATOM 3090 C CA . SER B 1 51 ? -0.002 -31.797 -19.703 1 97.31 51 SER B CA 1
ATOM 3091 C C . SER B 1 51 ? -0.859 -31.688 -18.453 1 97.31 51 SER B C 1
ATOM 3093 O O . SER B 1 51 ? -1.229 -30.578 -18.047 1 97.31 51 SER B O 1
ATOM 3095 N N . ARG B 1 52 ? -1.211 -32.812 -17.938 1 97.44 52 ARG B N 1
ATOM 3096 C CA . ARG B 1 52 ? -2.051 -32.906 -16.75 1 97.44 52 ARG B CA 1
ATOM 3097 C C . ARG B 1 52 ? -1.528 -33.938 -15.773 1 97.44 52 ARG B C 1
ATOM 3099 O O . ARG B 1 52 ? -1.1 -35.031 -16.188 1 97.44 52 ARG B O 1
ATOM 3106 N N . THR B 1 53 ? -1.488 -33.594 -14.555 1 97.44 53 THR B N 1
ATOM 3107 C CA . THR B 1 53 ? -1.232 -34.5 -13.461 1 97.44 53 THR B CA 1
ATOM 3108 C C . THR B 1 53 ? -2.283 -34.344 -12.359 1 97.44 53 THR B C 1
ATOM 3110 O O . THR B 1 53 ? -2.807 -33.25 -12.148 1 97.44 53 THR B O 1
ATOM 3113 N N . SER B 1 54 ? -2.613 -35.5 -11.719 1 97.31 54 SER B N 1
ATOM 3114 C CA . SER B 1 54 ? -3.664 -35.438 -10.711 1 97.31 54 SER B CA 1
ATOM 3115 C C . SER B 1 54 ? -3.264 -36.219 -9.461 1 97.31 54 SER B C 1
ATOM 3117 O O . SER B 1 54 ? -2.424 -37.125 -9.523 1 97.31 54 SER B O 1
ATOM 3119 N N . CYS B 1 55 ? -3.771 -35.812 -8.375 1 96.31 55 CYS B N 1
ATOM 3120 C CA . CYS B 1 55 ? -3.773 -36.594 -7.133 1 96.31 55 CYS B CA 1
ATOM 3121 C C . CYS B 1 55 ? -5.18 -36.656 -6.547 1 96.31 55 CYS B C 1
ATOM 3123 O O . CYS B 1 55 ? -6.16 -36.375 -7.234 1 96.31 55 CYS B O 1
ATOM 3125 N N . GLU B 1 56 ? -5.285 -37.094 -5.266 1 95.56 56 GLU B N 1
ATOM 3126 C CA . GLU B 1 56 ? -6.598 -37.344 -4.668 1 95.56 56 GLU B CA 1
ATOM 3127 C C . GLU B 1 56 ? -7.359 -36.031 -4.473 1 95.56 56 GLU B C 1
ATOM 3129 O O . GLU B 1 56 ? -8.594 -36.031 -4.492 1 95.56 56 GLU B O 1
ATOM 3134 N N . ALA B 1 57 ? -6.625 -34.969 -4.461 1 95.69 57 ALA B N 1
ATOM 3135 C CA . ALA B 1 57 ? -7.281 -33.75 -3.986 1 95.69 57 ALA B CA 1
ATOM 3136 C C . ALA B 1 57 ? -7.223 -32.656 -5.039 1 95.69 57 ALA B C 1
ATOM 3138 O O . ALA B 1 57 ? -7.898 -31.625 -4.914 1 95.69 57 ALA B O 1
ATOM 3139 N N . MET B 1 58 ? -6.477 -32.906 -6.16 1 96.81 58 MET B N 1
ATOM 3140 C CA . MET B 1 58 ? -6.258 -31.766 -7.062 1 96.81 58 MET B CA 1
ATOM 3141 C C . MET B 1 58 ? -5.852 -32.25 -8.453 1 96.81 58 MET B C 1
ATOM 3143 O O . MET B 1 58 ? -5.234 -33.312 -8.586 1 96.81 58 MET B O 1
ATOM 3147 N N . ASP B 1 59 ? -6.277 -31.5 -9.453 1 98.31 59 ASP B N 1
ATOM 3148 C CA . ASP B 1 59 ? -5.766 -31.625 -10.812 1 98.31 59 ASP B CA 1
ATOM 3149 C C . ASP B 1 59 ? -4.863 -30.438 -11.164 1 98.31 59 ASP B C 1
ATOM 3151 O O . ASP B 1 59 ? -5.215 -29.281 -10.914 1 98.31 59 ASP B O 1
ATOM 3155 N N . ALA B 1 60 ? -3.688 -30.75 -11.656 1 98.44 60 ALA B N 1
ATOM 3156 C CA . ALA B 1 60 ? -2.727 -29.734 -12.062 1 98.44 60 ALA B CA 1
ATOM 3157 C C . ALA B 1 60 ? -2.461 -29.797 -13.562 1 98.44 60 ALA B C 1
ATOM 3159 O O . ALA B 1 60 ? -2.289 -30.875 -14.125 1 98.44 60 ALA B O 1
ATOM 3160 N N . TYR B 1 61 ? -2.494 -28.688 -14.258 1 98.31 61 TYR B N 1
ATOM 3161 C CA . TYR B 1 61 ? -2.287 -28.594 -15.695 1 98.31 61 TYR B CA 1
ATOM 3162 C C . TYR B 1 61 ? -1.115 -27.672 -16.016 1 98.31 61 TYR B C 1
ATOM 3164 O O . TYR B 1 61 ? -1.109 -26.516 -15.625 1 98.31 61 TYR B O 1
ATOM 3172 N N . VAL B 1 62 ? -0.08 -28.188 -16.625 1 97.62 62 VAL B N 1
ATOM 3173 C CA . VAL B 1 62 ? 0.949 -27.328 -17.219 1 97.62 62 VAL B CA 1
ATOM 3174 C C . VAL B 1 62 ? 0.422 -26.703 -18.5 1 97.62 62 VAL B C 1
ATOM 3176 O O . VAL B 1 62 ? -0.116 -27.391 -19.375 1 97.62 62 VAL B O 1
ATOM 3179 N N . LEU B 1 63 ? 0.579 -25.422 -18.594 1 95.94 63 LEU B N 1
ATOM 3180 C CA . LEU B 1 63 ? 0.093 -24.703 -19.766 1 95.94 63 LEU B CA 1
ATOM 3181 C C . LEU B 1 63 ? 1.254 -24.234 -20.625 1 95.94 63 LEU B C 1
ATOM 3183 O O . LEU B 1 63 ? 2.408 -24.25 -20.203 1 95.94 63 LEU B O 1
ATOM 3187 N N . SER B 1 64 ? 1.005 -23.781 -21.875 1 89.94 64 SER B N 1
ATOM 3188 C CA . SER B 1 64 ? 2.018 -23.234 -22.766 1 89.94 64 SER B CA 1
ATOM 3189 C C . SER B 1 64 ? 2.652 -21.969 -22.188 1 89.94 64 SER B C 1
ATOM 3191 O O . SER B 1 64 ? 3.805 -21.656 -22.484 1 89.94 64 SER B O 1
ATOM 3193 N N . GLU B 1 65 ? 1.818 -21.234 -21.375 1 79.38 65 GLU B N 1
ATOM 3194 C CA . GLU B 1 65 ? 2.281 -20 -20.766 1 79.38 65 GLU B CA 1
ATOM 3195 C C . GLU B 1 65 ? 1.861 -19.922 -19.297 1 79.38 65 GLU B C 1
ATOM 3197 O O . GLU B 1 65 ? 1.284 -18.922 -18.859 1 79.38 65 GLU B O 1
ATOM 3202 N N . SER B 1 66 ? 2.152 -21.125 -18.688 1 87.25 66 SER B N 1
ATOM 3203 C CA . SER B 1 66 ? 1.919 -21.047 -17.25 1 87.25 66 SER B CA 1
ATOM 3204 C C . SER B 1 66 ? 1.179 -22.266 -16.734 1 87.25 66 SER B C 1
ATOM 3206 O O . SER B 1 66 ? 1.523 -23.406 -17.078 1 87.25 66 SER B O 1
ATOM 3208 N N . SER B 1 67 ? 0.436 -22.141 -15.5 1 97.31 67 SER B N 1
ATOM 3209 C CA . SER B 1 67 ? -0.093 -23.281 -14.75 1 97.31 67 SER B CA 1
ATOM 3210 C C . SER B 1 67 ? -1.557 -23.062 -14.383 1 97.31 67 SER B C 1
ATOM 3212 O O . SER B 1 67 ? -2.018 -21.922 -14.289 1 97.31 67 SER B O 1
ATOM 3214 N N . MET B 1 68 ? -2.27 -24.172 -14.234 1 98.12 68 MET B N 1
ATOM 3215 C CA . MET B 1 68 ? -3.635 -24.188 -13.719 1 98.12 68 MET B CA 1
ATOM 3216 C C . MET B 1 68 ? -3.812 -25.297 -12.688 1 98.12 68 MET B C 1
ATOM 3218 O O . MET B 1 68 ? -3.311 -26.406 -12.875 1 98.12 68 MET B O 1
ATOM 3222 N N . PHE B 1 69 ? -4.473 -25.016 -11.594 1 98.56 69 PHE B N 1
ATOM 3223 C CA . PHE B 1 69 ? -4.773 -25.984 -10.547 1 98.56 69 PHE B CA 1
ATOM 3224 C C . PHE B 1 69 ? -6.262 -25.984 -10.211 1 98.56 69 PHE B C 1
ATOM 3226 O O . PHE B 1 69 ? -6.883 -24.922 -10.133 1 98.56 69 PHE B O 1
ATOM 3233 N N . VAL B 1 70 ? -6.816 -27.172 -10.055 1 98.56 70 VAL B N 1
ATOM 3234 C CA . VAL B 1 70 ? -8.242 -27.297 -9.758 1 98.56 70 VAL B CA 1
ATOM 3235 C C . VAL B 1 70 ? -8.438 -28.266 -8.594 1 98.56 70 VAL B C 1
ATOM 3237 O O . VAL B 1 70 ? -7.984 -29.406 -8.648 1 98.56 70 VAL B O 1
ATOM 3240 N N . SER B 1 71 ? -9.055 -27.828 -7.578 1 97.25 71 SER B N 1
ATOM 3241 C CA . SER B 1 71 ? -9.477 -28.672 -6.465 1 97.25 71 SER B CA 1
ATOM 3242 C C . SER B 1 71 ? -10.992 -28.609 -6.277 1 97.25 71 SER B C 1
ATOM 3244 O O . SER B 1 71 ? -11.719 -28.234 -7.195 1 97.25 71 SER B O 1
ATOM 3246 N N . ASP B 1 72 ? -11.461 -29.078 -5.121 1 96.06 72 ASP B N 1
ATOM 3247 C CA . ASP B 1 72 ? -12.906 -29.219 -4.945 1 96.06 72 ASP B CA 1
ATO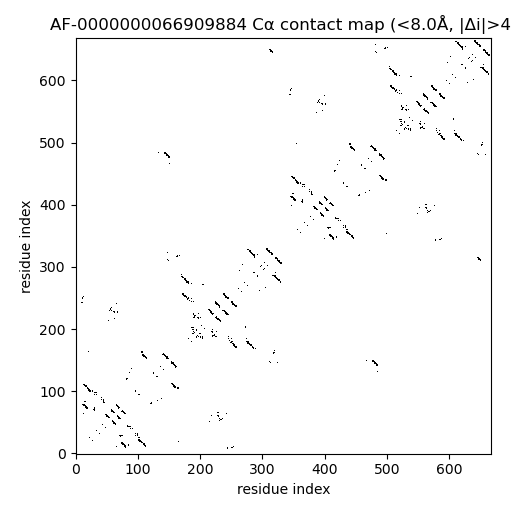M 3248 C C . ASP B 1 72 ? -13.609 -27.875 -5.027 1 96.06 72 ASP B C 1
ATOM 3250 O O . ASP B 1 72 ? -14.672 -27.75 -5.641 1 96.06 72 ASP B O 1
ATOM 3254 N N . ARG B 1 73 ? -12.953 -26.875 -4.445 1 95.69 73 ARG B N 1
ATOM 3255 C CA . ARG B 1 73 ? -13.648 -25.594 -4.344 1 95.69 73 ARG B CA 1
ATOM 3256 C C . ARG B 1 73 ? -12.75 -24.438 -4.797 1 95.69 73 ARG B C 1
ATOM 3258 O O . ARG B 1 73 ? -13.102 -23.266 -4.648 1 95.69 73 ARG B O 1
ATOM 3265 N N . ARG B 1 74 ? -11.625 -24.812 -5.336 1 96.44 74 ARG B N 1
ATOM 3266 C CA . ARG B 1 74 ? -10.633 -23.781 -5.641 1 96.44 74 ARG B CA 1
ATOM 3267 C C . ARG B 1 74 ? -10.109 -23.938 -7.062 1 96.44 74 ARG B C 1
ATOM 3269 O O . ARG B 1 74 ? -9.805 -25.047 -7.5 1 96.44 74 ARG B O 1
ATOM 3276 N N . PHE B 1 75 ? -10.07 -22.859 -7.77 1 98 75 PHE B N 1
ATOM 3277 C CA . PHE B 1 75 ? -9.516 -22.766 -9.117 1 98 75 PHE B CA 1
ATOM 3278 C C . PHE B 1 75 ? -8.375 -21.75 -9.156 1 98 75 PHE B C 1
ATOM 3280 O O . PHE B 1 75 ? -8.539 -20.594 -8.742 1 98 75 PHE B O 1
ATOM 3287 N N . VAL B 1 76 ? -7.164 -22.125 -9.609 1 97.94 76 VAL B N 1
ATOM 3288 C CA . VAL B 1 76 ? -6.012 -21.234 -9.727 1 97.94 76 VAL B CA 1
ATOM 3289 C C . VAL B 1 76 ? -5.516 -21.234 -11.172 1 97.94 76 VAL B C 1
ATOM 3291 O O . VAL B 1 76 ? -5.262 -22.297 -11.75 1 97.94 76 VAL B O 1
ATOM 3294 N N . LEU B 1 77 ? -5.402 -20.125 -11.742 1 97.75 77 LEU B N 1
ATOM 3295 C CA . LEU B 1 77 ? -4.875 -19.938 -13.086 1 97.75 77 LEU B CA 1
ATOM 3296 C C . LEU B 1 77 ? -3.756 -18.906 -13.102 1 97.75 77 LEU B C 1
ATOM 3298 O O . LEU B 1 77 ? -3.943 -17.781 -12.633 1 97.75 77 LEU B O 1
ATOM 3302 N N . LYS B 1 78 ? -2.594 -19.297 -13.5 1 96.75 78 LYS B N 1
ATOM 3303 C CA . LYS B 1 78 ? -1.428 -18.422 -13.633 1 96.75 78 LYS B CA 1
ATOM 3304 C C . LYS B 1 78 ? -0.941 -18.375 -15.078 1 96.75 78 LYS B C 1
ATOM 3306 O O . LYS B 1 78 ? -0.638 -19.422 -15.672 1 96.75 78 LYS B O 1
ATOM 3311 N N . THR B 1 79 ? -0.916 -17.188 -15.664 1 94.12 79 THR B N 1
ATOM 3312 C CA . THR B 1 79 ? -0.531 -17.078 -17.062 1 94.12 79 THR B CA 1
ATOM 3313 C C . THR B 1 79 ? 0.453 -15.922 -17.266 1 94.12 79 THR B C 1
ATOM 3315 O O . THR B 1 79 ? 0.512 -15 -16.438 1 94.12 79 THR B O 1
ATOM 3318 N N . CYS B 1 80 ? 1.131 -15.969 -18.312 1 86.56 80 CYS B N 1
ATOM 3319 C CA . CYS B 1 80 ? 2.102 -14.914 -18.594 1 86.56 80 CYS B CA 1
ATOM 3320 C C . CYS B 1 80 ? 1.403 -13.602 -18.906 1 86.56 80 CYS B C 1
ATOM 3322 O O . CYS B 1 80 ? 0.174 -13.539 -18.969 1 86.56 80 CYS B O 1
ATOM 3324 N N . GLY B 1 81 ? 2.113 -12.555 -19.062 1 73.12 81 GLY B N 1
ATOM 3325 C CA . GLY B 1 81 ? 1.611 -11.195 -19.125 1 73.12 81 GLY B CA 1
ATOM 3326 C C . GLY B 1 81 ? 0.812 -10.906 -20.391 1 73.12 81 GLY B C 1
ATOM 3327 O O . GLY B 1 81 ? -0.113 -10.094 -20.375 1 73.12 81 GLY B O 1
ATOM 3328 N N . SER B 1 82 ? 1.015 -11.648 -21.453 1 79.25 82 SER B N 1
ATOM 3329 C CA . SER B 1 82 ? 0.386 -11.32 -22.719 1 79.25 82 SER B CA 1
ATOM 3330 C C . SER B 1 82 ? -0.964 -12.008 -22.875 1 79.25 82 SER B C 1
ATOM 3332 O O . SER B 1 82 ? -1.688 -11.773 -23.844 1 79.25 82 SER B O 1
ATOM 3334 N N . THR B 1 83 ? -1.252 -12.703 -21.906 1 83.81 83 THR B N 1
ATOM 3335 C CA . THR B 1 83 ? -2.52 -13.422 -21.953 1 83.81 83 THR B CA 1
ATOM 3336 C C . THR B 1 83 ? -3.662 -12.547 -21.453 1 83.81 83 THR B C 1
ATOM 3338 O O . THR B 1 83 ? -3.432 -11.57 -20.734 1 83.81 83 THR B O 1
ATOM 3341 N N . SER B 1 84 ? -4.91 -12.852 -21.922 1 89.06 84 SER B N 1
ATOM 3342 C CA . SER B 1 84 ? -6.117 -12.164 -21.484 1 89.06 84 SER B CA 1
ATOM 3343 C C . SER B 1 84 ? -6.836 -12.938 -20.391 1 89.06 84 SER B C 1
ATOM 3345 O O . SER B 1 84 ? -8.008 -13.289 -20.531 1 89.06 84 SER B O 1
ATOM 3347 N N . LEU B 1 85 ? -6.254 -13.047 -19.359 1 93.62 85 LEU B N 1
ATOM 3348 C CA . LEU B 1 85 ? -6.695 -13.914 -18.281 1 93.62 85 LEU B CA 1
ATOM 3349 C C . LEU B 1 85 ? -8.086 -13.508 -17.797 1 93.62 85 LEU B C 1
ATOM 3351 O O . LEU B 1 85 ? -8.906 -14.359 -17.469 1 93.62 85 LEU B O 1
ATOM 3355 N N . LEU B 1 86 ? -8.43 -12.195 -17.781 1 95 86 LEU B N 1
ATOM 3356 C CA . LEU B 1 86 ? -9.672 -11.711 -17.188 1 95 86 LEU B CA 1
ATOM 3357 C C . LEU B 1 86 ? -10.875 -12.188 -18 1 95 86 LEU B C 1
ATOM 3359 O O . LEU B 1 86 ? -11.992 -12.266 -17.484 1 95 86 LEU B O 1
ATOM 3363 N N . ARG B 1 87 ? -10.641 -12.562 -19.219 1 94.75 87 ARG B N 1
ATOM 3364 C CA . ARG B 1 87 ? -11.711 -13.047 -20.078 1 94.75 87 ARG B CA 1
ATOM 3365 C C . ARG B 1 87 ? -12.211 -14.414 -19.625 1 94.75 87 ARG B C 1
ATOM 3367 O O . ARG B 1 87 ? -13.289 -14.852 -20.031 1 94.75 87 ARG B O 1
ATOM 3374 N N . THR B 1 88 ? -11.477 -15.062 -18.844 1 96.94 88 THR B N 1
ATOM 3375 C CA . THR B 1 88 ? -11.82 -16.422 -18.438 1 96.94 88 THR B CA 1
ATOM 3376 C C . THR B 1 88 ? -12.773 -16.422 -17.25 1 96.94 88 THR B C 1
ATOM 3378 O O . THR B 1 88 ? -13.391 -17.438 -16.938 1 96.94 88 THR B O 1
ATOM 3381 N N . ILE B 1 89 ? -12.953 -15.312 -16.609 1 97.94 89 ILE B N 1
ATOM 3382 C CA . ILE B 1 89 ? -13.594 -15.289 -15.297 1 97.94 89 ILE B CA 1
ATOM 3383 C C . ILE B 1 89 ? -15.078 -15.625 -15.438 1 97.94 89 ILE B C 1
ATOM 3385 O O . ILE B 1 89 ? -15.578 -16.562 -14.805 1 97.94 89 ILE B O 1
ATOM 3389 N N . GLU B 1 90 ? -15.781 -14.945 -16.281 1 97.88 90 GLU B N 1
ATOM 3390 C CA . GLU B 1 90 ? -17.219 -15.172 -16.406 1 97.88 90 GLU B CA 1
ATOM 3391 C C . GLU B 1 90 ? -17.516 -16.578 -16.938 1 97.88 90 GLU B C 1
ATOM 3393 O O . GLU B 1 90 ? -18.375 -17.281 -16.391 1 97.88 90 GLU B O 1
ATOM 3398 N N . PRO B 1 91 ? -16.797 -17.016 -17.969 1 98.31 91 PRO B N 1
ATOM 3399 C CA . PRO B 1 91 ? -17 -18.391 -18.391 1 98.31 91 PRO B CA 1
ATOM 3400 C C . PRO B 1 91 ? -16.719 -19.406 -17.297 1 98.31 91 PRO B C 1
ATOM 3402 O O . PRO B 1 91 ? -17.422 -20.422 -17.172 1 98.31 91 PRO B O 1
ATOM 3405 N N . LEU B 1 92 ? -15.719 -19.188 -16.469 1 98.69 92 LEU B N 1
ATOM 3406 C CA . LEU B 1 92 ? -15.391 -20.078 -15.352 1 98.69 92 LEU B CA 1
ATOM 3407 C C . LEU B 1 92 ? -16.547 -20.156 -14.367 1 98.69 92 LEU B C 1
ATOM 3409 O O . LEU B 1 92 ? -16.906 -21.25 -13.922 1 98.69 92 LEU B O 1
ATOM 3413 N N . LEU B 1 93 ? -17.078 -18.984 -14.031 1 98.31 93 LEU B N 1
ATOM 3414 C CA . LEU B 1 93 ? -18.219 -18.953 -13.117 1 98.31 93 LEU B CA 1
ATOM 3415 C C . LEU B 1 93 ? -19.406 -19.719 -13.688 1 98.31 93 LEU B C 1
ATOM 3417 O O . LEU B 1 93 ? -20.094 -20.438 -12.953 1 98.31 93 LEU B O 1
ATOM 3421 N N . GLN B 1 94 ? -19.578 -19.578 -14.977 1 98.19 94 GLN B N 1
ATOM 3422 C CA . GLN B 1 94 ? -20.688 -20.25 -15.648 1 98.19 94 GLN B CA 1
ATOM 3423 C C . GLN B 1 94 ? -20.516 -21.766 -15.586 1 98.19 94 GLN B C 1
ATOM 3425 O O . GLN B 1 94 ? -21.453 -22.484 -15.211 1 98.19 94 GLN B O 1
ATOM 3430 N N . ILE B 1 95 ? -19.375 -22.281 -15.938 1 98.38 95 ILE B N 1
ATOM 3431 C CA . ILE B 1 95 ? -19.203 -23.719 -16 1 98.38 95 ILE B CA 1
ATOM 3432 C C . ILE B 1 95 ? -19.172 -24.312 -14.594 1 98.38 95 ILE B C 1
ATOM 3434 O O . ILE B 1 95 ? -19.594 -25.438 -14.375 1 98.38 95 ILE B O 1
ATOM 3438 N N . ALA B 1 96 ? -18.656 -23.594 -13.57 1 98.25 96 ALA B N 1
ATOM 3439 C CA . ALA B 1 96 ? -18.703 -24.047 -12.188 1 98.25 96 ALA B CA 1
ATOM 3440 C C . ALA B 1 96 ? -20.156 -24.234 -11.727 1 98.25 96 ALA B C 1
ATOM 3442 O O . ALA B 1 96 ? -20.469 -25.203 -11.016 1 98.25 96 ALA B O 1
ATOM 3443 N N . GLY B 1 97 ? -20.984 -23.281 -12.094 1 97.25 97 GLY B N 1
ATOM 3444 C CA . GLY B 1 97 ? -22.391 -23.406 -11.781 1 97.25 97 GLY B CA 1
ATOM 3445 C C . GLY B 1 97 ? -23.078 -24.547 -12.508 1 97.25 97 GLY B C 1
ATOM 3446 O O . GLY B 1 97 ? -23.812 -25.328 -11.898 1 97.25 97 GLY B O 1
ATOM 3447 N N . GLU B 1 98 ? -22.812 -24.656 -13.766 1 97 98 GLU B N 1
ATOM 3448 C CA . GLU B 1 98 ? -23.5 -25.625 -14.625 1 97 98 GLU B CA 1
ATOM 3449 C C . GLU B 1 98 ? -23.094 -27.047 -14.289 1 97 98 GLU B C 1
ATOM 3451 O O . GLU B 1 98 ? -23.953 -27.938 -14.188 1 97 98 GLU B O 1
ATOM 3456 N N . TYR B 1 99 ? -21.797 -27.297 -14.062 1 97.62 99 TYR B N 1
ATOM 3457 C CA . TYR B 1 99 ? -21.312 -28.672 -13.93 1 97.62 99 TYR B CA 1
ATOM 3458 C C . TYR B 1 99 ? -21.234 -29.078 -12.461 1 97.62 99 TYR B C 1
ATOM 3460 O O . TYR B 1 99 ? -21.312 -30.266 -12.141 1 97.62 99 TYR B O 1
ATOM 3468 N N . CYS B 1 100 ? -21.078 -28.062 -11.555 1 97.81 100 CYS B N 1
ATOM 3469 C CA . CYS B 1 100 ? -20.734 -28.438 -10.195 1 97.81 100 CYS B CA 1
ATOM 3470 C C . CYS B 1 100 ? -21.719 -27.844 -9.195 1 97.81 100 CYS B C 1
ATOM 3472 O O . CYS B 1 100 ? -21.594 -28.062 -7.988 1 97.81 100 CYS B O 1
ATOM 3474 N N . ASN B 1 101 ? -22.688 -27.078 -9.586 1 97.31 101 ASN B N 1
ATOM 3475 C CA . ASN B 1 101 ? -23.656 -26.391 -8.742 1 97.31 101 ASN B CA 1
ATOM 3476 C C . ASN B 1 101 ? -22.953 -25.438 -7.762 1 97.31 101 ASN B C 1
ATOM 3478 O O . ASN B 1 101 ? -23.359 -25.344 -6.602 1 97.31 101 ASN B O 1
ATOM 3482 N N . LEU B 1 102 ? -21.891 -24.891 -8.172 1 96.75 102 LEU B N 1
ATOM 3483 C CA . LEU B 1 102 ? -21.188 -23.859 -7.422 1 96.75 102 LEU B CA 1
ATOM 3484 C C . LEU B 1 102 ? -21.562 -22.469 -7.93 1 96.75 102 LEU B C 1
ATOM 3486 O O . LEU B 1 102 ? -20.938 -21.938 -8.844 1 96.75 102 LEU B O 1
ATOM 3490 N N . ASP B 1 103 ? -22.5 -21.875 -7.215 1 94.75 103 ASP B N 1
ATOM 3491 C CA . ASP B 1 103 ? -23.141 -20.672 -7.746 1 94.75 103 ASP B CA 1
ATOM 3492 C C . ASP B 1 103 ? -22.703 -19.438 -6.969 1 94.75 103 ASP B C 1
ATOM 3494 O O . ASP B 1 103 ? -23.188 -18.328 -7.227 1 94.75 103 ASP B O 1
ATOM 3498 N N . GLN B 1 104 ? -21.828 -19.625 -6 1 94.88 104 GLN B N 1
ATOM 3499 C CA . GLN B 1 104 ? -21.359 -18.5 -5.195 1 94.88 104 GLN B CA 1
ATOM 3500 C C . GLN B 1 104 ? -19.844 -18.438 -5.168 1 94.88 104 GLN B C 1
ATOM 3502 O O . GLN B 1 104 ? -19.172 -19.469 -5.227 1 94.88 104 GLN B O 1
ATOM 3507 N N . VAL B 1 105 ? -19.344 -17.219 -5.176 1 95.56 105 VAL B N 1
ATOM 3508 C CA . VAL B 1 105 ? -17.922 -17 -5.047 1 95.56 105 VAL B CA 1
ATOM 3509 C C . VAL B 1 105 ? -17.578 -16.594 -3.609 1 95.56 105 VAL B C 1
ATOM 3511 O O . VAL B 1 105 ? -18.109 -15.602 -3.1 1 95.56 105 VAL B O 1
ATOM 3514 N N . ALA B 1 106 ? -16.75 -17.406 -2.994 1 93.94 106 ALA B N 1
ATOM 3515 C CA . ALA B 1 106 ? -16.359 -17.125 -1.619 1 93.94 106 ALA B CA 1
ATOM 3516 C C . ALA B 1 106 ? -15.266 -16.047 -1.577 1 93.94 106 ALA B C 1
ATOM 3518 O O . ALA B 1 106 ? -15.258 -15.211 -0.679 1 93.94 106 ALA B O 1
ATOM 3519 N N . ASN B 1 107 ? -14.367 -16.125 -2.475 1 94.5 107 ASN B N 1
ATOM 3520 C CA . ASN B 1 107 ? -13.281 -15.164 -2.541 1 94.5 107 ASN B CA 1
ATOM 3521 C C . ASN B 1 107 ? -12.578 -15.195 -3.896 1 94.5 107 ASN B C 1
ATOM 3523 O O . ASN B 1 107 ? -12.68 -16.188 -4.629 1 94.5 107 ASN B O 1
ATOM 3527 N N . VAL B 1 108 ? -11.945 -14.125 -4.207 1 96.31 108 VAL B N 1
ATOM 3528 C CA . VAL B 1 108 ? -11.148 -13.992 -5.422 1 96.31 108 VAL B CA 1
ATOM 3529 C C . VAL B 1 108 ? -9.812 -13.336 -5.09 1 96.31 108 VAL B C 1
ATOM 3531 O O . VAL B 1 108 ? -9.758 -12.391 -4.297 1 96.31 108 VAL B O 1
ATOM 3534 N N . PHE B 1 109 ? -8.75 -13.891 -5.609 1 96.62 109 PHE B N 1
ATOM 3535 C CA . PHE B 1 109 ? -7.438 -13.258 -5.586 1 96.62 109 PHE B CA 1
ATOM 3536 C C . PHE B 1 109 ? -6.887 -13.102 -7 1 96.62 109 PHE B C 1
ATOM 3538 O O . PHE B 1 109 ? -6.715 -14.094 -7.715 1 96.62 109 PHE B O 1
ATOM 3545 N N . TYR B 1 110 ? -6.789 -11.945 -7.414 1 97.81 110 TYR B N 1
ATOM 3546 C CA . TYR B 1 110 ? -6.137 -11.609 -8.672 1 97.81 110 TYR B CA 1
ATOM 3547 C C . TYR B 1 110 ? -4.926 -10.711 -8.438 1 97.81 110 TYR B C 1
ATOM 3549 O O . TYR B 1 110 ? -5.035 -9.664 -7.805 1 97.81 110 TYR B O 1
ATOM 3557 N N . SER B 1 111 ? -3.775 -11.117 -8.93 1 97.69 111 SER B N 1
ATOM 3558 C CA . SER B 1 111 ? -2.58 -10.344 -8.609 1 97.69 111 SER B CA 1
ATOM 3559 C C . SER B 1 111 ? -1.54 -10.445 -9.719 1 97.69 111 SER B C 1
ATOM 3561 O O . SER B 1 111 ? -1.551 -11.398 -10.5 1 97.69 111 SER B O 1
ATOM 3563 N N . HIS B 1 112 ? -0.741 -9.445 -9.805 1 96.88 112 HIS B N 1
ATOM 3564 C CA . HIS B 1 112 ? 0.442 -9.5 -10.656 1 96.88 112 HIS B CA 1
ATOM 3565 C C . HIS B 1 112 ? 1.424 -8.383 -10.305 1 96.88 112 HIS B C 1
ATOM 3567 O O . HIS B 1 112 ? 1.038 -7.375 -9.711 1 96.88 112 HIS B O 1
ATOM 3573 N N . LYS B 1 113 ? 2.654 -8.656 -10.664 1 96.12 113 LYS B N 1
ATOM 3574 C CA . LYS B 1 113 ? 3.68 -7.621 -10.633 1 96.12 113 LYS B CA 1
ATOM 3575 C C . LYS B 1 113 ? 3.531 -6.668 -11.812 1 96.12 113 LYS B C 1
ATOM 3577 O O . LYS B 1 113 ? 2.91 -7.012 -12.82 1 96.12 113 LYS B O 1
ATOM 3582 N N . ASN B 1 114 ? 4.031 -5.402 -11.617 1 93.69 114 ASN B N 1
ATOM 3583 C CA . ASN B 1 114 ? 4.039 -4.523 -12.781 1 93.69 114 ASN B CA 1
ATOM 3584 C C . ASN B 1 114 ? 4.809 -5.145 -13.945 1 93.69 114 ASN B C 1
ATOM 3586 O O . ASN B 1 114 ? 5.812 -5.828 -13.742 1 93.69 114 ASN B O 1
ATOM 3590 N N . PHE B 1 115 ? 4.375 -4.852 -15.102 1 92.31 115 PHE B N 1
ATOM 3591 C CA . PHE B 1 115 ? 4.957 -5.445 -16.297 1 92.31 115 PHE B CA 1
ATOM 3592 C C . PHE B 1 115 ? 6.207 -4.688 -16.734 1 92.31 115 PHE B C 1
ATOM 3594 O O . PHE B 1 115 ? 6.316 -3.482 -16.5 1 92.31 115 PHE B O 1
ATOM 3601 N N . LEU B 1 116 ? 7.059 -5.43 -17.359 1 89.06 116 LEU B N 1
ATOM 3602 C CA . LEU B 1 116 ? 8.242 -4.789 -17.922 1 89.06 116 LEU B CA 1
ATOM 3603 C C . LEU B 1 116 ? 7.871 -3.912 -19.109 1 89.06 116 LEU B C 1
ATOM 3605 O O . LEU B 1 116 ? 8.414 -2.814 -19.266 1 89.06 116 LEU B O 1
ATOM 3609 N N . ARG B 1 117 ? 6.949 -4.473 -19.906 1 90.19 117 ARG B N 1
ATOM 3610 C CA . ARG B 1 117 ? 6.465 -3.748 -21.078 1 90.19 117 ARG B CA 1
ATOM 3611 C C . ARG B 1 117 ? 4.941 -3.693 -21.094 1 90.19 117 ARG B C 1
ATOM 3613 O O . ARG B 1 117 ? 4.301 -4.367 -21.906 1 90.19 117 ARG B O 1
ATOM 3620 N N . PRO B 1 118 ? 4.418 -2.736 -20.344 1 88.38 118 PRO B N 1
ATOM 3621 C CA . PRO B 1 118 ? 2.959 -2.658 -20.25 1 88.38 118 PRO B CA 1
ATOM 3622 C C . PRO B 1 118 ? 2.291 -2.342 -21.578 1 88.38 118 PRO B C 1
ATOM 3624 O O . PRO B 1 118 ? 1.159 -2.768 -21.828 1 88.38 118 PRO B O 1
ATOM 3627 N N . GLU B 1 119 ? 2.994 -1.717 -22.469 1 88.12 119 GLU B N 1
ATOM 3628 C CA . GLU B 1 119 ? 2.424 -1.31 -23.75 1 88.12 119 GLU B CA 1
ATOM 3629 C C . GLU B 1 119 ? 2.195 -2.514 -24.656 1 88.12 119 GLU B C 1
ATOM 3631 O O . GLU B 1 119 ? 1.439 -2.43 -25.625 1 88.12 119 GLU B O 1
ATOM 3636 N N . LEU B 1 120 ? 2.908 -3.67 -24.328 1 86.81 120 LEU B N 1
ATOM 3637 C CA . LEU B 1 120 ? 2.77 -4.867 -25.156 1 86.81 120 LEU B CA 1
ATOM 3638 C C . LEU B 1 120 ? 1.666 -5.773 -24.609 1 86.81 120 LEU B C 1
ATOM 3640 O O . LEU B 1 120 ? 1.324 -6.781 -25.234 1 86.81 120 LEU B O 1
ATOM 3644 N N . GLN B 1 121 ? 1.059 -5.359 -23.438 1 87.06 121 GLN B N 1
ATOM 3645 C CA . GLN B 1 121 ? -0.038 -6.145 -22.891 1 87.06 121 GLN B CA 1
ATOM 3646 C C . GLN B 1 121 ? -1.36 -5.801 -23.562 1 87.06 121 GLN B C 1
ATOM 3648 O O . GLN B 1 121 ? -1.507 -4.723 -24.141 1 87.06 121 GLN B O 1
ATOM 3653 N N . PRO B 1 122 ? -2.34 -6.805 -23.562 1 87 122 PRO B N 1
ATOM 3654 C CA . PRO B 1 122 ? -3.691 -6.398 -23.969 1 87 122 PRO B CA 1
ATOM 3655 C C . PRO B 1 122 ? -4.176 -5.152 -23.219 1 87 122 PRO B C 1
ATOM 3657 O O . PRO B 1 122 ? -3.822 -4.945 -22.062 1 87 122 PRO B O 1
ATOM 3660 N N . GLU B 1 123 ? -4.969 -4.355 -23.875 1 86.12 123 GLU B N 1
ATOM 3661 C CA . GLU B 1 123 ? -5.363 -3.037 -23.391 1 86.12 123 GLU B CA 1
ATOM 3662 C C . GLU B 1 123 ? -5.918 -3.115 -21.969 1 86.12 123 GLU B C 1
ATOM 3664 O O . GLU B 1 123 ? -5.57 -2.297 -21.125 1 86.12 123 GLU B O 1
ATOM 3669 N N . MET B 1 124 ? -6.664 -4.141 -21.781 1 88.06 124 MET B N 1
ATOM 3670 C CA . MET B 1 124 ? -7.332 -4.309 -20.484 1 88.06 124 MET B CA 1
ATOM 3671 C C . MET B 1 124 ? -6.312 -4.445 -19.359 1 88.06 124 MET B C 1
ATOM 3673 O O . MET B 1 124 ? -6.613 -4.148 -18.203 1 88.06 124 MET B O 1
ATOM 3677 N N . HIS B 1 125 ? -5.109 -4.875 -19.672 1 88.38 125 HIS B N 1
ATOM 3678 C CA . HIS B 1 125 ? -4.145 -5.227 -18.625 1 88.38 125 HIS B CA 1
ATOM 3679 C C . HIS B 1 125 ? -3.031 -4.188 -18.531 1 88.38 125 HIS B C 1
ATOM 3681 O O . HIS B 1 125 ? -2.082 -4.355 -17.766 1 88.38 125 HIS B O 1
ATOM 3687 N N . ARG B 1 126 ? -3.158 -3.096 -19.25 1 87.81 126 ARG B N 1
ATOM 3688 C CA . ARG B 1 126 ? -2.086 -2.105 -19.297 1 87.81 126 ARG B CA 1
ATOM 3689 C C . ARG B 1 126 ? -2.074 -1.262 -18.016 1 87.81 126 ARG B C 1
ATOM 3691 O O . ARG B 1 126 ? -1.038 -0.712 -17.641 1 87.81 126 ARG B O 1
ATOM 3698 N N . HIS B 1 127 ? -3.314 -1.162 -17.438 1 89.25 127 HIS B N 1
ATOM 3699 C CA . HIS B 1 127 ? -3.453 -0.422 -16.188 1 89.25 127 HIS B CA 1
ATOM 3700 C C . HIS B 1 127 ? -4.266 -1.213 -15.172 1 89.25 127 HIS B C 1
ATOM 3702 O O . HIS B 1 127 ? -5.387 -1.637 -15.461 1 89.25 127 HIS B O 1
ATOM 3708 N N . PHE B 1 128 ? -3.678 -1.207 -14.039 1 93.94 128 PHE B N 1
ATOM 3709 C CA . PHE B 1 128 ? -4.332 -2.043 -13.039 1 93.94 128 PHE B CA 1
ATOM 3710 C C . PHE B 1 128 ? -5.691 -1.468 -12.656 1 93.94 128 PHE B C 1
ATOM 3712 O O . PHE B 1 128 ? -6.621 -2.213 -12.352 1 93.94 128 PHE B O 1
ATOM 3719 N N . GLU B 1 129 ? -5.863 -0.228 -12.727 1 92.06 129 GLU B N 1
ATOM 3720 C CA . GLU B 1 129 ? -7.137 0.393 -12.391 1 92.06 129 GLU B CA 1
ATOM 3721 C C . GLU B 1 129 ? -8.25 -0.097 -13.312 1 92.06 129 GLU B C 1
ATOM 3723 O O . GLU B 1 129 ? -9.398 -0.243 -12.883 1 92.06 129 GLU B O 1
ATOM 3728 N N . ARG B 1 130 ? -7.906 -0.297 -14.469 1 93.25 130 ARG B N 1
ATOM 3729 C CA . ARG B 1 130 ? -8.875 -0.83 -15.414 1 93.25 130 ARG B CA 1
ATOM 3730 C C . ARG B 1 130 ? -9.25 -2.266 -15.062 1 93.25 130 ARG B C 1
ATOM 3732 O O . ARG B 1 130 ? -10.414 -2.66 -15.195 1 93.25 130 ARG B O 1
ATOM 3739 N N . GLU B 1 131 ? -8.281 -3.008 -14.711 1 96.25 131 GLU B N 1
ATOM 3740 C CA . GLU B 1 131 ? -8.555 -4.379 -14.289 1 96.25 131 GLU B CA 1
ATOM 3741 C C . GLU B 1 131 ? -9.492 -4.41 -13.086 1 96.25 131 GLU B C 1
ATOM 3743 O O . GLU B 1 131 ? -10.43 -5.211 -13.039 1 96.25 131 GLU B O 1
ATOM 3748 N N . VAL B 1 132 ? -9.234 -3.518 -12.18 1 96.69 132 VAL B N 1
ATOM 3749 C CA . VAL B 1 132 ? -10.062 -3.424 -10.984 1 96.69 132 VAL B CA 1
ATOM 3750 C C . VAL B 1 132 ? -11.5 -3.092 -11.383 1 96.69 132 VAL B C 1
ATOM 3752 O O . VAL B 1 132 ? -12.445 -3.697 -10.867 1 96.69 132 VAL B O 1
ATOM 3755 N N . ALA B 1 133 ? -11.641 -2.178 -12.242 1 95.5 133 ALA B N 1
ATOM 3756 C CA . ALA B 1 133 ? -12.977 -1.785 -12.688 1 95.5 133 ALA B CA 1
ATOM 3757 C C . ALA B 1 133 ? -13.711 -2.965 -13.32 1 95.5 133 ALA B C 1
ATOM 3759 O O . ALA B 1 133 ? -14.898 -3.172 -13.055 1 95.5 133 ALA B O 1
ATOM 3760 N N . GLN B 1 134 ? -13 -3.682 -14.109 1 95.88 134 GLN B N 1
ATOM 3761 C CA . GLN B 1 134 ? -13.594 -4.863 -14.727 1 95.88 134 GLN B CA 1
ATOM 3762 C C . GLN B 1 134 ? -13.992 -5.891 -13.672 1 95.88 134 GLN B C 1
ATOM 3764 O O . GLN B 1 134 ? -15.086 -6.453 -13.727 1 95.88 134 GLN B O 1
ATOM 3769 N N . LEU B 1 135 ? -13.156 -6.148 -12.797 1 97.69 135 LEU B N 1
ATOM 3770 C CA . LEU B 1 135 ? -13.43 -7.117 -11.742 1 97.69 135 LEU B CA 1
ATOM 3771 C C . LEU B 1 135 ? -14.594 -6.664 -10.875 1 97.69 135 LEU B C 1
ATOM 3773 O O . LEU B 1 135 ? -15.438 -7.477 -10.477 1 97.69 135 LEU B O 1
ATOM 3777 N N . ASP B 1 136 ? -14.711 -5.371 -10.648 1 96.25 136 ASP B N 1
ATOM 3778 C CA . ASP B 1 136 ? -15.805 -4.805 -9.867 1 96.25 136 ASP B CA 1
ATOM 3779 C C . ASP B 1 136 ? -17.141 -4.996 -10.578 1 96.25 136 ASP B C 1
ATOM 3781 O O . ASP B 1 136 ? -18.203 -5.004 -9.938 1 96.25 136 ASP B O 1
ATOM 3785 N N . SER B 1 137 ? -17.047 -5.008 -11.828 1 96.94 137 SER B N 1
ATOM 3786 C CA . SER B 1 137 ? -18.281 -5.219 -12.578 1 96.94 137 SER B CA 1
ATOM 3787 C C . SER B 1 137 ? -18.781 -6.652 -12.43 1 96.94 137 SER B C 1
ATOM 3789 O O . SER B 1 137 ? -19.953 -6.938 -12.688 1 96.94 137 SER B O 1
ATOM 3791 N N . ILE B 1 138 ? -17.953 -7.566 -12.023 1 97.06 138 ILE B N 1
ATOM 3792 C CA . ILE B 1 138 ? -18.281 -8.984 -11.906 1 97.06 138 ILE B CA 1
ATOM 3793 C C . ILE B 1 138 ? -18.547 -9.328 -10.445 1 97.06 138 ILE B C 1
ATOM 3795 O O . ILE B 1 138 ? -19.469 -10.086 -10.133 1 97.06 138 ILE B O 1
ATOM 3799 N N . PHE B 1 139 ? -17.719 -8.75 -9.586 1 96.25 139 PHE B N 1
ATOM 3800 C CA . PHE B 1 139 ? -17.766 -9.133 -8.172 1 96.25 139 PHE B CA 1
ATOM 3801 C C . PHE B 1 139 ? -18.203 -7.949 -7.312 1 96.25 139 PHE B C 1
ATOM 3803 O O . PHE B 1 139 ? -17.812 -6.809 -7.57 1 96.25 139 PHE B O 1
ATOM 3810 N N . GLU B 1 140 ? -18.875 -8.297 -6.25 1 92.56 140 GLU B N 1
ATOM 3811 C CA . GLU B 1 140 ? -19.25 -7.285 -5.266 1 92.56 140 GLU B CA 1
ATOM 3812 C C . GLU B 1 140 ? -18.203 -7.184 -4.156 1 92.56 140 GLU B C 1
ATOM 3814 O O . GLU B 1 140 ? -17.484 -8.148 -3.879 1 92.56 140 GLU B O 1
ATOM 3819 N N . ASN B 1 141 ? -18.062 -6.023 -3.588 1 91 141 ASN B N 1
ATOM 3820 C CA . ASN B 1 141 ? -17.234 -5.777 -2.416 1 91 141 ASN B CA 1
ATOM 3821 C C . ASN B 1 141 ? -15.758 -6.035 -2.715 1 91 141 ASN B C 1
ATOM 3823 O O . ASN B 1 141 ? -15.047 -6.621 -1.897 1 91 141 ASN B O 1
ATOM 3827 N N . GLY B 1 142 ? -15.414 -5.723 -3.877 1 94.38 142 GLY B N 1
ATOM 3828 C CA . GLY B 1 142 ? -14.023 -5.883 -4.273 1 94.38 142 GLY B CA 1
ATOM 3829 C C . GLY B 1 142 ? -13.117 -4.793 -3.734 1 94.38 142 GLY B C 1
ATOM 3830 O O . GLY B 1 142 ? -13.578 -3.691 -3.426 1 94.38 142 GLY B O 1
ATOM 3831 N N . ALA B 1 143 ? -11.852 -5.137 -3.582 1 95.06 143 ALA B N 1
ATOM 3832 C CA . ALA B 1 143 ? -10.82 -4.195 -3.158 1 95.06 143 ALA B CA 1
ATOM 3833 C C . ALA B 1 143 ? -9.547 -4.383 -3.969 1 95.06 143 ALA B C 1
ATOM 3835 O O . ALA B 1 143 ? -9.016 -5.492 -4.059 1 95.06 143 ALA B O 1
ATOM 3836 N N . GLY B 1 144 ? -9.094 -3.309 -4.582 1 96.62 144 GLY B N 1
ATOM 3837 C CA . GLY B 1 144 ? -7.832 -3.311 -5.297 1 96.62 144 GLY B CA 1
ATOM 3838 C C . GLY B 1 144 ? -6.73 -2.576 -4.559 1 96.62 144 GLY B C 1
ATOM 3839 O O . GLY B 1 144 ? -6.961 -1.509 -3.988 1 96.62 144 GLY B O 1
ATOM 3840 N N . TYR B 1 145 ? -5.516 -3.156 -4.566 1 96.94 145 TYR B N 1
ATOM 3841 C CA . TYR B 1 145 ? -4.387 -2.574 -3.848 1 96.94 145 TYR B CA 1
ATOM 3842 C C . TYR B 1 145 ? -3.154 -2.498 -4.738 1 96.94 145 TYR B C 1
ATOM 3844 O O . TYR B 1 145 ? -2.961 -3.342 -5.617 1 96.94 145 TYR B O 1
ATOM 3852 N N . CYS B 1 146 ? -2.387 -1.521 -4.52 1 95.94 146 CYS B N 1
ATOM 3853 C CA . CYS B 1 146 ? -1.032 -1.408 -5.051 1 95.94 146 CYS B CA 1
ATOM 3854 C C . CYS B 1 146 ? -0.005 -1.403 -3.922 1 95.94 146 CYS B C 1
ATOM 3856 O O . CYS B 1 146 ? -0.014 -0.511 -3.072 1 95.94 146 CYS B O 1
ATOM 3858 N N . LEU B 1 147 ? 0.821 -2.379 -3.932 1 96.88 147 LEU B N 1
ATOM 3859 C CA . LEU B 1 147 ? 1.851 -2.475 -2.902 1 96.88 147 LEU B CA 1
ATOM 3860 C C . LEU B 1 147 ? 3.234 -2.234 -3.494 1 96.88 147 LEU B C 1
ATOM 3862 O O . LEU B 1 147 ? 3.506 -2.631 -4.629 1 96.88 147 LEU B O 1
ATOM 3866 N N . GLY B 1 148 ? 4.086 -1.648 -2.637 1 95.19 148 GLY B N 1
ATOM 3867 C CA . GLY B 1 148 ? 5.43 -1.32 -3.09 1 95.19 148 GLY B CA 1
ATOM 3868 C C . GLY B 1 148 ? 5.59 0.141 -3.463 1 95.19 148 GLY B C 1
ATOM 3869 O O . GLY B 1 148 ? 4.613 0.89 -3.502 1 95.19 148 GLY B O 1
ATOM 3870 N N . ARG B 1 149 ? 6.809 0.478 -3.805 1 92.44 149 ARG B N 1
ATOM 3871 C CA . ARG B 1 149 ? 7.121 1.854 -4.176 1 92.44 149 ARG B CA 1
ATOM 3872 C C . ARG B 1 149 ? 6.691 2.148 -5.605 1 92.44 149 ARG B C 1
ATOM 3874 O O . ARG B 1 149 ? 6.965 1.362 -6.516 1 92.44 149 ARG B O 1
ATOM 3881 N N . LEU B 1 150 ? 6.078 3.254 -5.742 1 90.5 150 LEU B N 1
ATOM 3882 C CA . LEU B 1 150 ? 5.562 3.645 -7.051 1 90.5 150 LEU B CA 1
ATOM 3883 C C . LEU B 1 150 ? 6.707 3.875 -8.039 1 90.5 150 LEU B C 1
ATOM 3885 O O . LEU B 1 150 ? 6.508 3.793 -9.25 1 90.5 150 LEU B O 1
ATOM 3889 N N . ASN B 1 151 ? 7.824 4.191 -7.527 1 89.06 151 ASN B N 1
ATOM 3890 C CA . ASN B 1 151 ? 8.953 4.453 -8.414 1 89.06 151 ASN B CA 1
ATOM 3891 C C . ASN B 1 151 ? 9.867 3.238 -8.531 1 89.06 151 ASN B C 1
ATOM 3893 O O . ASN B 1 151 ? 11 3.354 -9.008 1 89.06 151 ASN B O 1
ATOM 3897 N N . HIS B 1 152 ? 9.484 2.045 -8.039 1 86.81 152 HIS B N 1
ATOM 3898 C CA . HIS B 1 152 ? 10.141 0.756 -8.203 1 86.81 152 HIS B CA 1
ATOM 3899 C C . HIS B 1 152 ? 9.141 -0.332 -8.578 1 86.81 152 HIS B C 1
ATOM 3901 O O . HIS B 1 152 ? 8.141 -0.057 -9.242 1 86.81 152 HIS B O 1
ATOM 3907 N N . ASP B 1 153 ? 9.602 -1.618 -8.297 1 89.94 153 ASP B N 1
ATOM 3908 C CA . ASP B 1 153 ? 8.711 -2.736 -8.586 1 89.94 153 ASP B CA 1
ATOM 3909 C C . ASP B 1 153 ? 7.5 -2.723 -7.648 1 89.94 153 ASP B C 1
ATOM 3911 O O . ASP B 1 153 ? 7.633 -2.459 -6.453 1 89.94 153 ASP B O 1
ATOM 3915 N N . ARG B 1 154 ? 6.375 -2.971 -8.297 1 93.19 154 ARG B N 1
ATOM 3916 C CA . ARG B 1 154 ? 5.098 -2.965 -7.59 1 93.19 154 ARG B CA 1
ATOM 3917 C C . ARG B 1 154 ? 4.383 -4.305 -7.742 1 93.19 154 ARG B C 1
ATOM 3919 O O . ARG B 1 154 ? 4.703 -5.09 -8.633 1 93.19 154 ARG B O 1
ATOM 3926 N N . TRP B 1 155 ? 3.555 -4.492 -6.797 1 97.75 155 TRP B N 1
ATOM 3927 C CA . TRP B 1 155 ? 2.721 -5.688 -6.789 1 97.75 155 TRP B CA 1
ATOM 3928 C C . TRP B 1 155 ? 1.255 -5.328 -6.566 1 97.75 155 TRP B C 1
ATOM 3930 O O . TRP B 1 155 ? 0.929 -4.566 -5.656 1 97.75 155 TRP B O 1
ATOM 3940 N N . TYR B 1 156 ? 0.382 -5.855 -7.441 1 97.44 156 TYR B N 1
ATOM 3941 C CA . TYR B 1 156 ? -1.032 -5.496 -7.438 1 97.44 156 TYR B CA 1
ATOM 3942 C C . TYR B 1 156 ? -1.887 -6.656 -6.941 1 97.44 156 TYR B C 1
ATOM 3944 O O . TYR B 1 156 ? -1.623 -7.816 -7.27 1 97.44 156 TYR B O 1
ATOM 3952 N N . LEU B 1 157 ? -2.91 -6.301 -6.172 1 98 157 LEU B N 1
ATOM 3953 C CA . LEU B 1 157 ? -3.816 -7.312 -5.648 1 98 157 LEU B CA 1
ATOM 3954 C C . LEU B 1 157 ? -5.266 -6.848 -5.746 1 98 157 LEU B C 1
ATOM 3956 O O . LEU B 1 157 ? -5.578 -5.703 -5.418 1 98 157 LEU B O 1
ATOM 3960 N N . TYR B 1 158 ? -6.09 -7.672 -6.273 1 97.69 158 TYR B N 1
ATOM 3961 C CA . TYR B 1 158 ? -7.539 -7.543 -6.148 1 97.69 158 TYR B CA 1
ATOM 3962 C C . TYR B 1 158 ? -8.117 -8.695 -5.34 1 97.69 158 TYR B C 1
ATOM 3964 O O . TYR B 1 158 ? -7.805 -9.859 -5.59 1 97.69 158 TYR B O 1
ATOM 3972 N N . THR B 1 159 ? -8.945 -8.414 -4.355 1 96.75 159 THR B N 1
ATOM 3973 C CA . THR B 1 159 ? -9.586 -9.445 -3.543 1 96.75 159 THR B CA 1
ATOM 3974 C C . THR B 1 159 ? -10.953 -8.969 -3.057 1 96.75 159 THR B C 1
ATOM 3976 O O . THR B 1 159 ? -11.32 -7.809 -3.248 1 96.75 159 THR B O 1
ATOM 3979 N N . LEU B 1 160 ? -11.695 -9.906 -2.557 1 93.88 160 LEU B N 1
ATOM 3980 C CA . LEU B 1 160 ? -12.992 -9.523 -2.02 1 93.88 160 LEU B CA 1
ATOM 3981 C C . LEU B 1 160 ? -12.883 -9.156 -0.542 1 93.88 160 LEU B C 1
ATOM 3983 O O . LEU B 1 160 ? -12.148 -9.805 0.208 1 93.88 160 LEU B O 1
ATOM 3987 N N . ASN B 1 161 ? -13.57 -8.109 -0.13 1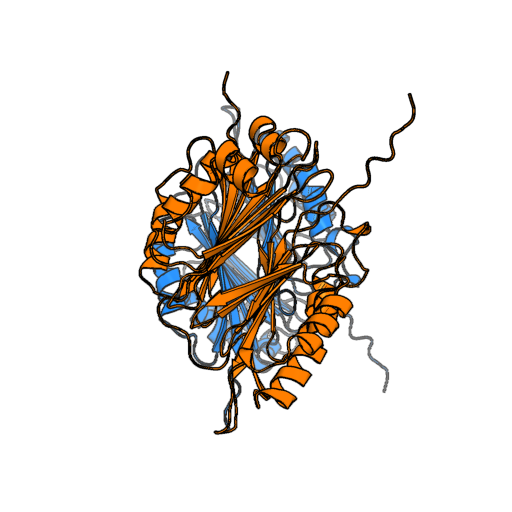 86.25 161 ASN B N 1
ATOM 3988 C CA . ASN B 1 161 ? -13.617 -7.625 1.245 1 86.25 161 ASN B CA 1
ATOM 3989 C C . ASN B 1 161 ? -15.008 -7.113 1.613 1 86.25 161 ASN B C 1
ATOM 3991 O O . ASN B 1 161 ? -15.461 -6.102 1.077 1 86.25 161 ASN B O 1
ATOM 3995 N N . PRO B 1 162 ? -15.766 -7.711 2.596 1 79.88 162 PRO B N 1
ATOM 3996 C CA . PRO B 1 162 ? -15.367 -8.977 3.227 1 79.88 162 PRO B CA 1
ATOM 3997 C C . PRO B 1 162 ? -15.523 -10.172 2.297 1 79.88 162 PRO B C 1
ATOM 3999 O O . PRO B 1 162 ? -16.25 -10.102 1.304 1 79.88 162 PRO B O 1
ATOM 4002 N N . ALA B 1 163 ? -14.711 -11.18 2.545 1 78.56 163 ALA B N 1
ATOM 4003 C CA . ALA B 1 163 ? -14.875 -12.461 1.862 1 78.56 163 ALA B CA 1
ATOM 4004 C C . ALA B 1 163 ? -15.938 -13.32 2.543 1 78.56 163 ALA B C 1
ATOM 4006 O O . ALA B 1 163 ? -16.219 -13.141 3.729 1 78.56 163 ALA B O 1
ATOM 4007 N N . ASN B 1 164 ? -16.516 -14.039 1.677 1 77.62 164 ASN B N 1
ATOM 4008 C CA . ASN B 1 164 ? -17.531 -14.961 2.178 1 77.62 164 ASN B CA 1
ATOM 4009 C C . ASN B 1 164 ? -16.953 -16.344 2.426 1 77.62 164 ASN B C 1
ATOM 4011 O O . ASN B 1 164 ? -15.852 -16.656 1.976 1 77.62 164 ASN B O 1
ATOM 4015 N N . GLY B 1 165 ? -17.641 -17.078 3.301 1 71.12 165 GLY B N 1
ATOM 4016 C CA . GLY B 1 165 ? -17.391 -18.5 3.422 1 71.12 165 GLY B CA 1
ATOM 4017 C C . GLY B 1 165 ? -16.328 -18.828 4.469 1 71.12 165 GLY B C 1
ATOM 4018 O O . GLY B 1 165 ? -15.75 -17.922 5.07 1 71.12 165 GLY B O 1
ATOM 4019 N N . PRO B 1 166 ? -16.188 -20.109 4.598 1 72.12 166 PRO B N 1
ATOM 4020 C CA . PRO B 1 166 ? -15.219 -20.562 5.605 1 72.12 166 PRO B CA 1
ATOM 4021 C C . PRO B 1 166 ? -13.773 -20.359 5.176 1 72.12 166 PRO B C 1
ATOM 4023 O O . PRO B 1 166 ? -13.469 -20.359 3.98 1 72.12 166 PRO B O 1
ATOM 4026 N N . ILE B 1 167 ? -12.938 -20.078 6.113 1 72.12 167 ILE B N 1
ATOM 4027 C CA . ILE B 1 167 ? -11.5 -19.922 5.906 1 72.12 167 ILE B CA 1
ATOM 4028 C C . ILE B 1 167 ? -10.781 -21.234 6.227 1 72.12 167 ILE B C 1
ATOM 4030 O O . ILE B 1 167 ? -10.914 -21.766 7.328 1 72.12 167 ILE B O 1
ATOM 4034 N N . PRO B 1 168 ? -10.047 -21.75 5.172 1 77.06 168 PRO B N 1
ATOM 4035 C CA . PRO B 1 168 ? -9.25 -22.938 5.535 1 77.06 168 PRO B CA 1
ATOM 4036 C C . PRO B 1 168 ? -8.258 -22.656 6.652 1 77.06 168 PRO B C 1
ATOM 4038 O O . PRO B 1 168 ? -7.648 -21.578 6.688 1 77.06 168 PRO B O 1
ATOM 4041 N N . PRO B 1 169 ? -8.219 -23.609 7.598 1 77.06 169 PRO B N 1
ATOM 4042 C CA . PRO B 1 169 ? -7.227 -23.422 8.656 1 77.06 169 PRO B CA 1
ATOM 4043 C C . PRO B 1 169 ? -5.793 -23.406 8.125 1 77.06 169 PRO B C 1
ATOM 4045 O O . PRO B 1 169 ? -5.48 -24.125 7.164 1 77.06 169 PRO B O 1
ATOM 4048 N N . ASN B 1 170 ? -4.938 -22.641 8.539 1 80 170 ASN B N 1
ATOM 4049 C CA . ASN B 1 170 ? -3.514 -22.547 8.227 1 80 170 ASN B CA 1
ATOM 4050 C C . ASN B 1 170 ? -3.281 -22.234 6.75 1 80 170 ASN B C 1
ATOM 4052 O O . ASN B 1 170 ? -2.336 -22.75 6.145 1 80 170 ASN B O 1
ATOM 4056 N N . ASP B 1 171 ? -4.238 -21.703 6.191 1 86.38 171 ASP B N 1
ATOM 4057 C CA . ASP B 1 171 ? -4.078 -21.281 4.801 1 86.38 171 ASP B CA 1
ATOM 4058 C C . ASP B 1 171 ? -2.885 -20.344 4.641 1 86.38 171 ASP B C 1
ATOM 4060 O O . ASP B 1 171 ? -2.732 -19.391 5.41 1 86.38 171 ASP B O 1
ATOM 4064 N N . GLN B 1 172 ? -2.006 -20.734 3.75 1 91.38 172 GLN B N 1
ATOM 4065 C CA . GLN B 1 172 ? -0.837 -19.922 3.461 1 91.38 172 GLN B CA 1
ATOM 4066 C C . GLN B 1 172 ? -0.423 -20.047 1.997 1 91.38 172 GLN B C 1
ATOM 4068 O O . GLN B 1 172 ? -0.521 -21.125 1.412 1 91.38 172 GLN B O 1
ATOM 4073 N N . THR B 1 173 ? -0.051 -19.062 1.374 1 94.69 173 THR B N 1
ATOM 4074 C CA . THR B 1 173 ? 0.536 -19.047 0.039 1 94.69 173 THR B CA 1
ATOM 4075 C C . THR B 1 173 ? 1.673 -18.031 -0.05 1 94.69 173 THR B C 1
ATOM 4077 O O . THR B 1 173 ? 1.508 -16.875 0.332 1 94.69 173 THR B O 1
ATOM 4080 N N . MET B 1 174 ? 2.807 -18.484 -0.45 1 95.88 174 MET B N 1
ATOM 4081 C CA . MET B 1 174 ? 3.92 -17.562 -0.641 1 95.88 174 MET B CA 1
ATOM 4082 C C . MET B 1 174 ? 4.316 -17.484 -2.111 1 95.88 174 MET B C 1
ATOM 4084 O O . MET B 1 174 ? 4.164 -18.453 -2.852 1 95.88 174 MET B O 1
ATOM 4088 N N . GLU B 1 175 ? 4.789 -16.422 -2.496 1 97.38 175 GLU B N 1
ATOM 4089 C CA . GLU B 1 175 ? 5.266 -16.188 -3.854 1 97.38 175 GLU B CA 1
ATOM 4090 C C . GLU B 1 175 ? 6.566 -15.383 -3.848 1 97.38 175 GLU B C 1
ATOM 4092 O O . GLU B 1 175 ? 6.738 -14.477 -3.031 1 97.38 175 GLU B O 1
ATOM 4097 N N . ILE B 1 176 ? 7.48 -15.789 -4.676 1 97.94 176 ILE B N 1
ATOM 4098 C CA . ILE B 1 176 ? 8.727 -15.062 -4.91 1 97.94 176 ILE B CA 1
ATOM 4099 C C . ILE B 1 176 ? 8.859 -14.719 -6.391 1 97.94 176 ILE B C 1
ATOM 4101 O O . ILE B 1 176 ? 8.906 -15.617 -7.238 1 97.94 176 ILE B O 1
ATOM 4105 N N . LEU B 1 177 ? 8.891 -13.469 -6.695 1 98.19 177 LEU B N 1
ATOM 4106 C CA . LEU B 1 177 ? 9.047 -12.977 -8.055 1 98.19 177 LEU B CA 1
ATOM 4107 C C . LEU B 1 177 ? 10.445 -12.406 -8.266 1 98.19 177 LEU B C 1
ATOM 4109 O O . LEU B 1 177 ? 10.789 -11.359 -7.707 1 98.19 177 LEU B O 1
ATOM 4113 N N . MET B 1 178 ? 11.234 -13.039 -9.07 1 97.94 178 MET B N 1
ATOM 4114 C CA . MET B 1 178 ? 12.664 -12.75 -9.148 1 97.94 178 MET B CA 1
ATOM 4115 C C . MET B 1 178 ? 13.031 -12.188 -10.516 1 97.94 178 MET B C 1
ATOM 4117 O O . MET B 1 178 ? 12.555 -12.68 -11.539 1 97.94 178 MET B O 1
ATOM 4121 N N . SER B 1 179 ? 13.859 -11.164 -10.508 1 96.69 179 SER B N 1
ATOM 4122 C CA . SER B 1 179 ? 14.297 -10.547 -11.758 1 96.69 179 SER B CA 1
ATOM 4123 C C . SER B 1 179 ? 15.82 -10.453 -11.82 1 96.69 179 SER B C 1
ATOM 4125 O O . SER B 1 179 ? 16.484 -10.32 -10.789 1 96.69 179 SER B O 1
ATOM 4127 N N . ASP B 1 180 ? 16.328 -10.461 -13.078 1 96.06 180 ASP B N 1
ATOM 4128 C CA . ASP B 1 180 ? 17.75 -10.32 -13.328 1 96.06 180 ASP B CA 1
ATOM 4129 C C . ASP B 1 180 ? 18.547 -11.398 -12.594 1 96.06 180 ASP B C 1
ATOM 4131 O O . ASP B 1 180 ? 19.422 -11.078 -11.781 1 96.06 180 ASP B O 1
ATOM 4135 N N . LEU B 1 181 ? 18.25 -12.609 -13.047 1 97.06 181 LEU B N 1
ATOM 4136 C CA . LEU B 1 181 ? 18.797 -13.773 -12.352 1 97.06 181 LEU B CA 1
ATOM 4137 C C . LEU B 1 181 ? 20.188 -14.109 -12.875 1 97.06 181 LEU B C 1
ATOM 4139 O O . LEU B 1 181 ? 20.656 -13.516 -13.844 1 97.06 181 LEU B O 1
ATOM 4143 N N . ASP B 1 182 ? 20.844 -14.945 -12.172 1 95.94 182 ASP B N 1
ATOM 4144 C CA . ASP B 1 182 ? 22.188 -15.398 -12.5 1 95.94 182 ASP B CA 1
ATOM 4145 C C . ASP B 1 182 ? 22.219 -16.047 -13.883 1 95.94 182 ASP B C 1
ATOM 4147 O O . ASP B 1 182 ? 21.453 -16.969 -14.164 1 95.94 182 ASP B O 1
ATOM 4151 N N . ALA B 1 183 ? 23.172 -15.703 -14.633 1 95.38 183 ALA B N 1
ATOM 4152 C CA . ALA B 1 183 ? 23.234 -16.125 -16.031 1 95.38 183 ALA B CA 1
ATOM 4153 C C . ALA B 1 183 ? 23.531 -17.625 -16.125 1 95.38 183 ALA B C 1
ATOM 4155 O O . ALA B 1 183 ? 22.984 -18.312 -17 1 95.38 183 ALA B O 1
ATOM 4156 N N . ASN B 1 184 ? 24.391 -18.078 -15.266 1 95.25 184 ASN B N 1
ATOM 4157 C CA . ASN B 1 184 ? 24.734 -19.5 -15.297 1 95.25 184 ASN B CA 1
ATOM 4158 C C . ASN B 1 184 ? 23.531 -20.359 -14.945 1 95.25 184 ASN B C 1
ATOM 4160 O O . ASN B 1 184 ? 23.281 -21.391 -15.594 1 95.25 184 ASN B O 1
ATOM 4164 N N . THR B 1 185 ? 22.812 -19.969 -14.023 1 96.19 185 THR B N 1
ATOM 4165 C CA . THR B 1 185 ? 21.609 -20.719 -13.641 1 96.19 185 THR B CA 1
ATOM 4166 C C . THR B 1 185 ? 20.562 -20.672 -14.75 1 96.19 185 THR B C 1
ATOM 4168 O O . THR B 1 185 ? 19.953 -21.688 -15.078 1 96.19 185 THR B O 1
ATOM 4171 N N . MET B 1 186 ? 20.406 -19.531 -15.383 1 96.5 186 MET B N 1
ATOM 4172 C CA . MET B 1 186 ? 19.406 -19.359 -16.438 1 96.5 186 MET B CA 1
ATOM 4173 C C . MET B 1 186 ? 19.75 -20.219 -17.656 1 96.5 186 MET B C 1
ATOM 4175 O O . MET B 1 186 ? 18.859 -20.75 -18.312 1 96.5 186 MET B O 1
ATOM 4179 N N . SER B 1 187 ? 21.047 -20.344 -17.859 1 95.94 187 SER B N 1
ATOM 4180 C CA . SER B 1 187 ? 21.469 -21.109 -19.031 1 95.94 187 SER B CA 1
ATOM 4181 C C . SER B 1 187 ? 21.031 -22.562 -18.938 1 95.94 187 SER B C 1
ATOM 4183 O O . SER B 1 187 ? 20.844 -23.219 -19.969 1 95.94 187 SER B O 1
ATOM 4185 N N . CYS B 1 188 ? 20.781 -23.078 -17.75 1 96.56 188 CYS B N 1
ATOM 4186 C CA . CYS B 1 188 ? 20.344 -24.453 -17.531 1 96.56 188 CYS B CA 1
ATOM 4187 C C . CYS B 1 188 ? 18.984 -24.703 -18.172 1 96.56 188 CYS B C 1
ATOM 4189 O O . CYS B 1 188 ? 18.594 -25.844 -18.391 1 96.56 188 CYS B O 1
ATOM 4191 N N . PHE B 1 189 ? 18.25 -23.656 -18.531 1 96.75 189 PHE B N 1
ATOM 4192 C CA . PHE B 1 189 ? 16.875 -23.797 -19 1 96.75 189 PHE B CA 1
ATOM 4193 C C . PHE B 1 189 ? 16.766 -23.5 -20.484 1 96.75 189 PHE B C 1
ATOM 4195 O O . PHE B 1 189 ? 15.688 -23.172 -20.969 1 96.75 189 PHE B O 1
ATOM 4202 N N . ALA B 1 190 ? 17.906 -23.5 -21.078 1 94.12 190 ALA B N 1
ATOM 4203 C CA . ALA B 1 190 ? 17.969 -23.453 -22.531 1 94.12 190 ALA B CA 1
ATOM 4204 C C . ALA B 1 190 ? 18.156 -24.844 -23.125 1 94.12 190 ALA B C 1
ATOM 4206 O O . ALA B 1 190 ? 18.891 -25.672 -22.578 1 94.12 190 ALA B O 1
ATOM 4207 N N . ARG B 1 191 ? 17.547 -25.062 -24.281 1 92.75 191 ARG B N 1
ATOM 4208 C CA . ARG B 1 191 ? 17.578 -26.391 -24.906 1 92.75 191 ARG B CA 1
ATOM 4209 C C . ARG B 1 191 ? 18.984 -26.766 -25.328 1 92.75 191 ARG B C 1
ATOM 4211 O O . ARG B 1 191 ? 19.328 -27.938 -25.406 1 92.75 191 ARG B O 1
ATOM 4218 N N . ASP B 1 192 ? 19.734 -25.797 -25.562 1 92.38 192 ASP B N 1
ATOM 4219 C CA . ASP B 1 192 ? 21.109 -26.078 -25.984 1 92.38 192 ASP B CA 1
ATOM 4220 C C . ASP B 1 192 ? 21.938 -26.594 -24.812 1 92.38 192 ASP B C 1
ATOM 4222 O O . ASP B 1 192 ? 23 -27.188 -25.016 1 92.38 192 ASP B O 1
ATOM 4226 N N . VAL B 1 193 ? 21.453 -26.359 -23.641 1 93.88 193 VAL B N 1
ATOM 4227 C CA . VAL B 1 193 ? 22.188 -26.781 -22.453 1 93.88 193 VAL B CA 1
ATOM 4228 C C . VAL B 1 193 ? 21.547 -28.031 -21.844 1 93.88 193 VAL B C 1
ATOM 4230 O O . VAL B 1 193 ? 22.234 -28.984 -21.5 1 93.88 193 VAL B O 1
ATOM 4233 N N . SER B 1 194 ? 20.25 -28 -21.703 1 94.81 194 SER B N 1
ATOM 4234 C CA . SER B 1 194 ? 19.516 -29.141 -21.172 1 94.81 194 SER B CA 1
ATOM 4235 C C . SER B 1 194 ? 18.656 -29.797 -22.25 1 94.81 194 SER B C 1
ATOM 4237 O O . SER B 1 194 ? 17.953 -29.125 -22.984 1 94.81 194 SER B O 1
ATOM 4239 N N . CYS B 1 195 ? 18.594 -31.141 -22.219 1 93.12 195 CYS B N 1
ATOM 4240 C CA . CYS B 1 195 ? 17.844 -31.859 -23.219 1 93.12 195 CYS B CA 1
ATOM 4241 C C . CYS B 1 195 ? 16.438 -32.188 -22.734 1 93.12 195 CYS B C 1
ATOM 4243 O O . CYS B 1 195 ? 15.57 -32.562 -23.531 1 93.12 195 CYS B O 1
ATOM 4245 N N . SER B 1 196 ? 16.281 -32.031 -21.438 1 95.56 196 SER B N 1
ATOM 4246 C CA . SER B 1 196 ? 14.977 -32.344 -20.875 1 95.56 196 SER B CA 1
ATOM 4247 C C . SER B 1 196 ? 14.68 -31.453 -19.672 1 95.56 196 SER B C 1
ATOM 4249 O O . SER B 1 196 ? 15.586 -30.828 -19.109 1 95.56 196 SER B O 1
ATOM 4251 N N . ALA B 1 197 ? 13.438 -31.438 -19.344 1 96.38 197 ALA B N 1
ATOM 4252 C CA . ALA B 1 197 ? 13.031 -30.688 -18.156 1 96.38 197 ALA B CA 1
ATOM 4253 C C . ALA B 1 197 ? 13.68 -31.234 -16.891 1 96.38 197 ALA B C 1
ATOM 4255 O O . ALA B 1 197 ? 14.102 -30.484 -16.016 1 96.38 197 ALA B O 1
ATOM 4256 N N . SER B 1 198 ? 13.742 -32.531 -16.812 1 95.62 198 SER B N 1
ATOM 4257 C CA . SER B 1 198 ? 14.359 -33.188 -15.656 1 95.62 198 SER B CA 1
ATOM 4258 C C . SER B 1 198 ? 15.828 -32.812 -15.539 1 95.62 198 SER B C 1
ATOM 4260 O O . SER B 1 198 ? 16.328 -32.562 -14.438 1 95.62 198 SER B O 1
ATOM 4262 N N . GLU B 1 199 ? 16.469 -32.781 -16.609 1 96.75 199 GLU B N 1
ATOM 4263 C CA . GLU B 1 199 ? 17.891 -32.438 -16.609 1 96.75 199 GLU B CA 1
ATOM 4264 C C . GLU B 1 199 ? 18.078 -30.969 -16.188 1 96.75 199 GLU B C 1
ATOM 4266 O O . GLU B 1 199 ? 18.984 -30.656 -15.414 1 96.75 199 GLU B O 1
ATOM 4271 N N . ALA B 1 200 ? 17.234 -30.125 -16.703 1 96.88 200 ALA B N 1
ATOM 4272 C CA . ALA B 1 200 ? 17.312 -28.719 -16.328 1 96.88 200 ALA B CA 1
ATOM 4273 C C . ALA B 1 200 ? 17.109 -28.547 -14.828 1 96.88 200 ALA B C 1
ATOM 4275 O O . ALA B 1 200 ? 17.812 -27.75 -14.195 1 96.88 200 ALA B O 1
ATOM 4276 N N . ARG B 1 201 ? 16.156 -29.281 -14.273 1 95.5 201 ARG B N 1
ATOM 4277 C CA . ARG B 1 201 ? 15.898 -29.219 -12.836 1 95.5 201 ARG B CA 1
ATOM 4278 C C . ARG B 1 201 ? 17.125 -29.625 -12.039 1 95.5 201 ARG B C 1
ATOM 4280 O O . ARG B 1 201 ? 17.469 -28.969 -11.047 1 95.5 201 ARG B O 1
ATOM 4287 N N . LYS B 1 202 ? 17.75 -30.609 -12.477 1 95.19 202 LYS B N 1
ATOM 4288 C CA . LYS B 1 202 ? 18.922 -31.141 -11.781 1 95.19 202 LYS B CA 1
ATOM 4289 C C . LYS B 1 202 ? 20.094 -30.156 -11.883 1 95.19 202 LYS B C 1
ATOM 4291 O O . LYS B 1 202 ? 20.734 -29.859 -10.883 1 95.19 202 LYS B O 1
ATOM 4296 N N . LEU B 1 203 ? 20.344 -29.672 -13.078 1 96.12 203 LEU B N 1
ATOM 4297 C CA . LEU B 1 203 ? 21.5 -28.812 -13.336 1 96.12 203 LEU B CA 1
ATOM 4298 C C . LEU B 1 203 ? 21.359 -27.484 -12.594 1 96.12 203 LEU B C 1
ATOM 4300 O O . LEU B 1 203 ? 22.359 -26.922 -12.133 1 96.12 203 LEU B O 1
ATOM 4304 N N . SER B 1 204 ? 20.188 -26.969 -12.523 1 95.94 204 SER B N 1
ATOM 4305 C CA . SER B 1 204 ? 19.953 -25.656 -11.914 1 95.94 204 SER B CA 1
ATOM 4306 C C . SER B 1 204 ? 19.922 -25.75 -10.391 1 95.94 204 SER B C 1
ATOM 4308 O O . SER B 1 204 ? 20 -24.734 -9.703 1 95.94 204 SER B O 1
ATOM 4310 N N . GLY B 1 205 ? 19.688 -26.984 -9.836 1 94.94 205 GLY B N 1
ATOM 4311 C CA . GLY B 1 205 ? 19.531 -27.172 -8.406 1 94.94 205 GLY B CA 1
ATOM 4312 C C . GLY B 1 205 ? 18.094 -27.031 -7.941 1 94.94 205 GLY B C 1
ATOM 4313 O O . GLY B 1 205 ? 17.797 -27.141 -6.75 1 94.94 205 GLY B O 1
ATOM 4314 N N . LEU B 1 206 ? 17.203 -26.859 -8.828 1 94.38 206 LEU B N 1
ATOM 4315 C CA . LEU B 1 206 ? 15.789 -26.719 -8.516 1 94.38 206 LEU B CA 1
ATOM 4316 C C . LEU B 1 206 ? 15.266 -27.953 -7.785 1 94.38 206 LEU B C 1
ATOM 4318 O O . LEU B 1 206 ? 14.383 -27.844 -6.934 1 94.38 206 LEU B O 1
ATOM 4322 N N . ASP B 1 207 ? 15.789 -29.062 -8.07 1 91.38 207 ASP B N 1
ATOM 4323 C CA . ASP B 1 207 ? 15.367 -30.312 -7.473 1 91.38 207 ASP B CA 1
ATOM 4324 C C . ASP B 1 207 ? 15.57 -30.312 -5.961 1 91.38 207 ASP B C 1
ATOM 4326 O O . ASP B 1 207 ? 14.875 -31.016 -5.23 1 91.38 207 ASP B O 1
ATOM 4330 N N . ARG B 1 208 ? 16.438 -29.547 -5.512 1 91.31 208 ARG B N 1
ATOM 4331 C CA . ARG B 1 208 ? 16.797 -29.531 -4.098 1 91.31 208 ARG B CA 1
ATOM 4332 C C . ARG B 1 208 ? 15.812 -28.688 -3.293 1 91.31 208 ARG B C 1
ATOM 4334 O O . ARG B 1 208 ? 15.805 -28.734 -2.061 1 91.31 208 ARG B O 1
ATOM 4341 N N . LEU B 1 209 ? 14.953 -27.969 -3.969 1 91.31 209 LEU B N 1
ATOM 4342 C CA . LEU B 1 209 ? 14.047 -27.047 -3.291 1 91.31 209 LEU B CA 1
ATOM 4343 C C . LEU B 1 209 ? 12.812 -27.781 -2.775 1 91.31 209 LEU B C 1
ATOM 4345 O O . LEU B 1 209 ? 12.055 -27.234 -1.97 1 91.31 209 LEU B O 1
ATOM 4349 N N . PHE B 1 210 ? 12.625 -28.984 -3.135 1 86 210 PHE B N 1
ATOM 4350 C CA . PHE B 1 210 ? 11.359 -29.656 -2.865 1 86 210 PHE B CA 1
ATOM 4351 C C . PHE B 1 210 ? 11.578 -30.953 -2.094 1 86 210 PHE B C 1
ATOM 4353 O O . PHE B 1 210 ? 12.656 -31.531 -2.154 1 86 210 PHE B O 1
ATOM 4360 N N . GLN B 1 211 ? 10.461 -31.234 -1.435 1 78.5 211 GLN B N 1
ATOM 4361 C CA . GLN B 1 211 ? 10.484 -32.531 -0.763 1 78.5 211 GLN B CA 1
ATOM 4362 C C . GLN B 1 211 ? 10.352 -33.656 -1.766 1 78.5 211 GLN B C 1
ATOM 4364 O O . GLN B 1 211 ? 9.828 -33.469 -2.865 1 78.5 211 GLN B O 1
ATOM 4369 N N . SER B 1 212 ? 10.695 -34.781 -1.274 1 76.19 212 SER B N 1
ATOM 4370 C CA . SER B 1 212 ? 10.766 -35.938 -2.174 1 76.19 212 SER B CA 1
ATOM 4371 C C . SER B 1 212 ? 9.383 -36.469 -2.496 1 76.19 212 SER B C 1
ATOM 4373 O O . SER B 1 212 ? 9.203 -37.188 -3.48 1 76.19 212 SER B O 1
ATOM 4375 N N . ASP B 1 213 ? 8.406 -36.031 -1.878 1 82.88 213 ASP B N 1
ATOM 4376 C CA . ASP B 1 213 ? 7.117 -36.719 -2.068 1 82.88 213 ASP B CA 1
ATOM 4377 C C . ASP B 1 213 ? 6.211 -35.875 -2.984 1 82.88 213 ASP B C 1
ATOM 4379 O O . ASP B 1 213 ? 5.02 -36.188 -3.119 1 82.88 213 ASP B O 1
ATOM 4383 N N . LEU B 1 214 ? 6.703 -35 -3.732 1 91.62 214 LEU B N 1
ATOM 4384 C CA . LEU B 1 214 ? 5.902 -34.219 -4.668 1 91.62 214 LEU B CA 1
ATOM 4385 C C . LEU B 1 214 ? 5.742 -34.938 -5.996 1 91.62 214 LEU B C 1
ATOM 4387 O O . LEU B 1 214 ? 6.684 -35.594 -6.473 1 91.62 214 LEU B O 1
ATOM 4391 N N . ILE B 1 215 ? 4.555 -34.938 -6.535 1 95.56 215 ILE B N 1
ATOM 4392 C CA . ILE B 1 215 ? 4.34 -35.312 -7.926 1 95.56 215 ILE B CA 1
ATOM 4393 C C . ILE B 1 215 ? 4.66 -34.156 -8.844 1 95.56 215 ILE B C 1
ATOM 4395 O O . ILE B 1 215 ? 3.973 -33.125 -8.82 1 95.56 215 ILE B O 1
ATOM 4399 N N . ILE B 1 216 ? 5.707 -34.344 -9.664 1 95.81 216 ILE B N 1
ATOM 4400 C CA . ILE B 1 216 ? 6.199 -33.25 -10.461 1 95.81 216 ILE B CA 1
ATOM 4401 C C . ILE B 1 216 ? 5.82 -33.438 -11.93 1 95.81 216 ILE B C 1
ATOM 4403 O O . ILE B 1 216 ? 5.938 -34.562 -12.453 1 95.81 216 ILE B O 1
ATOM 4407 N N . ASP B 1 217 ? 5.285 -32.469 -12.555 1 97.25 217 ASP B N 1
ATOM 4408 C CA . ASP B 1 217 ? 5.07 -32.344 -13.992 1 97.25 217 ASP B CA 1
ATOM 4409 C C . ASP B 1 217 ? 5.715 -31.047 -14.523 1 97.25 217 ASP B C 1
ATOM 4411 O O . ASP B 1 217 ? 5.293 -29.953 -14.172 1 97.25 217 ASP B O 1
ATOM 4415 N N . ASP B 1 218 ? 6.789 -31.25 -15.32 1 96.38 218 ASP B N 1
ATOM 4416 C CA . ASP B 1 218 ? 7.484 -30.047 -15.805 1 96.38 218 ASP B CA 1
ATOM 4417 C C . ASP B 1 218 ? 7.723 -30.125 -17.312 1 96.38 218 ASP B C 1
ATOM 4419 O O . ASP B 1 218 ? 7.59 -31.203 -17.906 1 96.38 218 ASP B O 1
ATOM 4423 N N . LYS B 1 219 ? 7.938 -29 -17.891 1 96.25 219 LYS B N 1
ATOM 4424 C CA . LYS B 1 219 ? 8.164 -28.859 -19.328 1 96.25 219 LYS B CA 1
ATOM 4425 C C . LYS B 1 219 ? 9.289 -27.8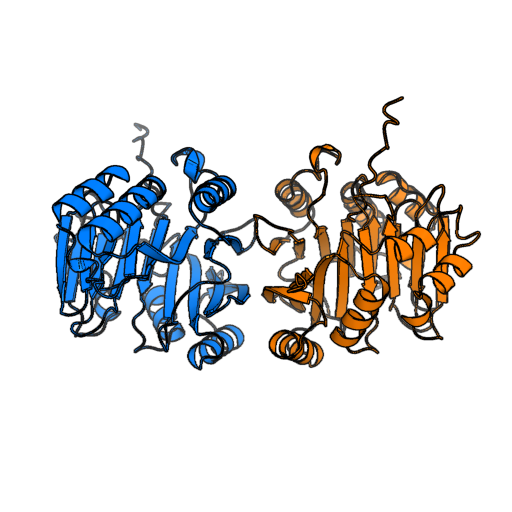59 -19.594 1 96.25 219 LYS B C 1
ATOM 4427 O O . LYS B 1 219 ? 9.344 -26.797 -18.984 1 96.25 219 LYS B O 1
ATOM 4432 N N . LEU B 1 220 ? 10.203 -28.25 -20.438 1 96 220 LEU B N 1
ATOM 4433 C CA . LEU B 1 220 ? 11.219 -27.359 -20.984 1 96 220 LEU B CA 1
ATOM 4434 C C . LEU B 1 220 ? 10.828 -26.875 -22.375 1 96 220 LEU B C 1
ATOM 4436 O O . LEU B 1 220 ? 10.641 -27.688 -23.281 1 96 220 LEU B O 1
ATOM 4440 N N . PHE B 1 221 ? 10.773 -25.625 -22.594 1 92.31 221 PHE B N 1
ATOM 4441 C CA . PHE B 1 221 ? 10.266 -25.062 -23.828 1 92.31 221 PHE B CA 1
ATOM 4442 C C . PHE B 1 221 ? 11.414 -24.75 -24.781 1 92.31 221 PHE B C 1
ATOM 4444 O O . PHE B 1 221 ? 12.578 -24.734 -24.391 1 92.31 221 PHE B O 1
ATOM 4451 N N . GLU B 1 222 ? 11.008 -24.547 -26.016 1 88.88 222 GLU B N 1
ATOM 4452 C CA . GLU B 1 222 ? 11.953 -24.156 -27.047 1 88.88 222 GLU B CA 1
ATOM 4453 C C . GLU B 1 222 ? 11.805 -22.688 -27.406 1 88.88 222 GLU B C 1
ATOM 4455 O O . GLU B 1 222 ? 10.688 -22.188 -27.516 1 88.88 222 GLU B O 1
ATOM 4460 N N . PRO B 1 223 ? 12.938 -22 -27.672 1 88.25 223 PRO B N 1
ATOM 4461 C CA . PRO B 1 223 ? 14.336 -22.406 -27.5 1 88.25 223 PRO B CA 1
ATOM 4462 C C . PRO B 1 223 ? 14.766 -22.391 -26.031 1 88.25 223 PRO B C 1
ATOM 4464 O O . PRO B 1 223 ? 15.812 -22.953 -25.688 1 88.25 223 PRO B O 1
ATOM 4467 N N . CYS B 1 224 ? 13.922 -21.656 -25.234 1 89.69 224 CYS B N 1
ATOM 4468 C CA . CYS B 1 224 ? 14.188 -21.594 -23.797 1 89.69 224 CYS B CA 1
ATOM 4469 C C . CYS B 1 224 ? 12.906 -21.344 -23.016 1 89.69 224 CYS B C 1
ATOM 4471 O O . CYS B 1 224 ? 11.906 -20.906 -23.578 1 89.69 224 CYS B O 1
ATOM 4473 N N . GLY B 1 225 ? 12.922 -21.734 -21.719 1 93.31 225 GLY B N 1
ATOM 4474 C CA . GLY B 1 225 ? 11.773 -21.578 -20.828 1 93.31 225 GLY B CA 1
ATOM 4475 C C . GLY B 1 225 ? 11.43 -22.844 -20.078 1 93.31 225 GLY B C 1
ATOM 4476 O O . GLY B 1 225 ? 11.719 -23.953 -20.547 1 93.31 225 GLY B O 1
ATOM 4477 N N . TYR B 1 226 ? 10.883 -22.672 -19 1 95.44 226 TYR B N 1
ATOM 4478 C CA . TYR B 1 226 ? 10.609 -23.828 -18.156 1 95.44 226 TYR B CA 1
ATOM 4479 C C . TYR B 1 226 ? 9.383 -23.578 -17.281 1 95.44 226 TYR B C 1
ATOM 4481 O O . TYR B 1 226 ? 9.18 -22.469 -16.781 1 95.44 226 TYR B O 1
ATOM 4489 N N . SER B 1 227 ? 8.492 -24.547 -17.156 1 96.19 227 SER B N 1
ATOM 4490 C CA . SER B 1 227 ? 7.34 -24.531 -16.25 1 96.19 227 SER B CA 1
ATOM 4491 C C . SER B 1 227 ? 7.242 -25.844 -15.469 1 96.19 227 SER B C 1
ATOM 4493 O O . SER B 1 227 ? 7.484 -26.922 -16.016 1 96.19 227 SER B O 1
ATOM 4495 N N . MET B 1 228 ? 6.867 -25.688 -14.234 1 96.62 228 MET B N 1
ATOM 4496 C CA . MET B 1 228 ? 6.789 -26.875 -13.398 1 96.62 228 MET B CA 1
ATOM 4497 C C . MET B 1 228 ? 5.621 -26.781 -12.422 1 96.62 228 MET B C 1
ATOM 4499 O O . MET B 1 228 ? 5.438 -25.75 -11.766 1 96.62 228 MET B O 1
ATOM 4503 N N . ASN B 1 229 ? 4.871 -27.812 -12.352 1 97.38 229 ASN B N 1
ATOM 4504 C CA . ASN B 1 229 ? 3.896 -28.031 -11.281 1 97.38 229 ASN B CA 1
ATOM 4505 C C . ASN B 1 229 ? 4.32 -29.156 -10.352 1 97.38 229 ASN B C 1
ATOM 4507 O O . ASN B 1 229 ? 4.805 -30.203 -10.812 1 97.38 229 ASN B O 1
ATOM 4511 N N . GLY B 1 230 ? 4.27 -28.922 -9.117 1 96.5 230 GLY B N 1
ATOM 4512 C CA . GLY B 1 230 ? 4.367 -29.953 -8.094 1 96.5 230 GLY B CA 1
ATOM 4513 C C . GLY B 1 230 ? 3.143 -30.016 -7.199 1 96.5 230 GLY B C 1
ATOM 4514 O O . GLY B 1 230 ? 2.664 -28.984 -6.715 1 96.5 230 GLY B O 1
ATOM 4515 N N . ILE B 1 231 ? 2.564 -31.234 -7.02 1 96.56 231 ILE B N 1
ATOM 4516 C CA . ILE B 1 231 ? 1.406 -31.359 -6.141 1 96.56 231 ILE B CA 1
ATOM 4517 C C . ILE B 1 231 ? 1.666 -32.438 -5.098 1 96.56 231 ILE B C 1
ATOM 4519 O O . ILE B 1 231 ? 2.371 -33.438 -5.367 1 96.56 231 ILE B O 1
ATOM 4523 N N . GLN B 1 232 ? 1.105 -32.25 -3.93 1 92.69 232 GLN B N 1
ATOM 4524 C CA . GLN B 1 232 ? 1.201 -33.219 -2.863 1 92.69 232 GLN B CA 1
ATOM 4525 C C . GLN B 1 232 ? 0.093 -34.281 -2.979 1 92.69 232 GLN B C 1
ATOM 4527 O O . GLN B 1 232 ? -1.047 -33.938 -3.311 1 92.69 232 GLN B O 1
ATOM 4532 N N . ARG B 1 233 ? 0.274 -35.5 -2.656 1 90 233 ARG B N 1
ATOM 4533 C CA . ARG B 1 233 ? -0.604 -36.625 -2.926 1 90 233 ARG B CA 1
ATOM 4534 C C . ARG B 1 233 ? -1.913 -36.5 -2.154 1 90 233 ARG B C 1
ATOM 4536 O O . ARG B 1 233 ? -2.977 -36.875 -2.662 1 90 233 ARG B O 1
ATOM 4543 N N . LYS B 1 234 ? -1.906 -36.031 -0.943 1 89.06 234 LYS B N 1
ATOM 4544 C CA . LYS B 1 234 ? -3.105 -36.125 -0.118 1 89.06 234 LYS B CA 1
ATOM 4545 C C . LYS B 1 234 ? -3.605 -34.75 0.306 1 89.06 234 LYS B C 1
ATOM 4547 O O . LYS B 1 234 ? -4.215 -34.594 1.367 1 89.06 234 LYS B O 1
ATOM 4552 N N . SER B 1 235 ? -3.289 -33.781 -0.53 1 90.38 235 SER B N 1
ATOM 4553 C CA . SER B 1 235 ? -3.746 -32.438 -0.194 1 90.38 235 SER B CA 1
ATOM 4554 C C . SER B 1 235 ? -3.854 -31.562 -1.438 1 90.38 235 SER B C 1
ATOM 4556 O O . SER B 1 235 ? -3.484 -32 -2.535 1 90.38 235 SER B O 1
ATOM 4558 N N . ASP B 1 236 ? -4.449 -30.453 -1.263 1 92.62 236 ASP B N 1
ATOM 4559 C CA . ASP B 1 236 ? -4.531 -29.516 -2.369 1 92.62 236 ASP B CA 1
ATOM 4560 C C . ASP B 1 236 ? -3.352 -28.547 -2.354 1 92.62 236 ASP B C 1
ATOM 4562 O O . ASP B 1 236 ? -3.479 -27.391 -2.777 1 92.62 236 ASP B O 1
ATOM 4566 N N . ALA B 1 237 ? -2.256 -29.016 -1.81 1 92.81 237 ALA B N 1
ATOM 4567 C CA . ALA B 1 237 ? -1.032 -28.219 -1.783 1 92.81 237 ALA B CA 1
ATOM 4568 C C . ALA B 1 237 ? -0.255 -28.359 -3.088 1 92.81 237 ALA B C 1
ATOM 4570 O O . ALA B 1 237 ? -0.213 -29.453 -3.676 1 92.81 237 ALA B O 1
ATOM 4571 N N . TYR B 1 238 ? 0.284 -27.297 -3.516 1 95.62 238 TYR B N 1
ATOM 4572 C CA . TYR B 1 238 ? 1.021 -27.297 -4.777 1 95.62 238 TYR B CA 1
ATOM 4573 C C . TYR B 1 238 ? 2.227 -26.375 -4.711 1 95.62 238 TYR B C 1
ATOM 4575 O O . TYR B 1 238 ? 2.354 -25.578 -3.777 1 95.62 238 TYR B O 1
ATOM 4583 N N . VAL B 1 239 ? 3.141 -26.562 -5.59 1 95.75 239 VAL B N 1
ATOM 4584 C CA . VAL B 1 239 ? 4.227 -25.641 -5.898 1 95.75 239 VAL B CA 1
ATOM 4585 C C . VAL B 1 239 ? 4.332 -25.453 -7.41 1 95.75 239 VAL B C 1
ATOM 4587 O O . VAL B 1 239 ? 4.086 -26.391 -8.18 1 95.75 239 VAL B O 1
ATOM 4590 N N . THR B 1 240 ? 4.578 -24.266 -7.879 1 97.25 240 THR B N 1
ATOM 4591 C CA . THR B 1 240 ? 4.781 -24.016 -9.305 1 97.25 240 THR B CA 1
ATOM 4592 C C . THR B 1 240 ? 5.93 -23.047 -9.523 1 97.25 240 THR B C 1
ATOM 4594 O O . THR B 1 240 ? 6.129 -22.125 -8.727 1 97.25 240 THR B O 1
ATOM 4597 N N . VAL B 1 241 ? 6.719 -23.328 -10.492 1 97.31 241 VAL B N 1
ATOM 4598 C CA . VAL B 1 241 ? 7.859 -22.5 -10.875 1 97.31 241 VAL B CA 1
ATOM 4599 C C . VAL B 1 241 ? 7.793 -22.188 -12.367 1 97.31 241 VAL B C 1
ATOM 4601 O O . VAL B 1 241 ? 7.605 -23.094 -13.195 1 97.31 241 VAL B O 1
ATOM 4604 N N . HIS B 1 242 ? 7.91 -21 -12.727 1 97.06 242 HIS B N 1
ATOM 4605 C CA . HIS B 1 242 ? 7.984 -20.562 -14.117 1 97.06 242 HIS B CA 1
ATOM 4606 C C . HIS B 1 242 ? 9.242 -19.734 -14.367 1 97.06 242 HIS B C 1
ATOM 4608 O O . HIS B 1 242 ? 9.555 -18.828 -13.602 1 97.06 242 HIS B O 1
ATOM 4614 N N . ILE B 1 243 ? 9.992 -20.109 -15.445 1 96.62 243 ILE B N 1
ATOM 4615 C CA . ILE B 1 243 ? 11.297 -19.5 -15.688 1 96.62 243 ILE B CA 1
ATOM 4616 C C . ILE B 1 243 ? 11.352 -18.938 -17.109 1 96.62 243 ILE B C 1
ATOM 4618 O O . ILE B 1 243 ? 11.141 -19.688 -18.078 1 96.62 243 ILE B O 1
ATOM 4622 N N . THR B 1 244 ? 11.547 -17.688 -17.219 1 94.69 244 THR B N 1
ATOM 4623 C CA . THR B 1 244 ? 11.914 -17 -18.453 1 94.69 244 THR B CA 1
ATOM 4624 C C . THR B 1 244 ? 13.383 -16.594 -18.438 1 94.69 244 THR B C 1
ATOM 4626 O O . THR B 1 244 ? 13.742 -15.531 -17.938 1 94.69 244 THR B O 1
ATOM 4629 N N . PRO B 1 245 ? 14.227 -17.406 -19.062 1 93.81 245 PRO B N 1
ATOM 4630 C CA . PRO B 1 245 ? 15.68 -17.219 -18.938 1 93.81 245 PRO B CA 1
ATOM 4631 C C . PRO B 1 245 ? 16.234 -16.25 -19.984 1 93.81 245 PRO B C 1
ATOM 4633 O O . PRO B 1 245 ? 17.453 -16.234 -20.219 1 93.81 245 PRO B O 1
ATOM 4636 N N . GLU B 1 246 ? 15.461 -15.391 -20.547 1 87.62 246 GLU B N 1
ATOM 4637 C CA . GLU B 1 246 ? 15.906 -14.477 -21.594 1 87.62 246 GLU B CA 1
ATOM 4638 C C . GLU B 1 246 ? 16.984 -13.531 -21.078 1 87.62 246 GLU B C 1
ATOM 4640 O O . GLU B 1 246 ? 16.891 -13 -19.984 1 87.62 246 GLU B O 1
ATOM 4645 N N . PHE B 1 247 ? 17.891 -13.336 -21.938 1 80.69 247 PHE B N 1
ATOM 4646 C CA . PHE B 1 247 ? 19.031 -12.484 -21.594 1 80.69 247 PHE B CA 1
ATOM 4647 C C . PHE B 1 247 ? 18.578 -11.039 -21.422 1 80.69 247 PHE B C 1
ATOM 4649 O O . PHE B 1 247 ? 17.844 -10.508 -22.266 1 80.69 247 PHE B O 1
ATOM 4656 N N . GLY B 1 248 ? 18.969 -10.453 -20.406 1 84.19 248 GLY B N 1
ATOM 4657 C CA . GLY B 1 248 ? 18.688 -9.055 -20.141 1 84.19 248 GLY B CA 1
ATOM 4658 C C . GLY B 1 248 ? 17.359 -8.828 -19.438 1 84.19 248 GLY B C 1
ATOM 4659 O O . GLY B 1 248 ? 17.094 -7.742 -18.922 1 84.19 248 GLY B O 1
ATOM 4660 N N . HIS B 1 249 ? 16.453 -9.852 -19.484 1 90.25 249 HIS B N 1
ATOM 4661 C CA . HIS B 1 249 ? 15.188 -9.688 -18.797 1 90.25 249 HIS B CA 1
ATOM 4662 C C . HIS B 1 249 ? 14.703 -11.008 -18.203 1 90.25 249 HIS B C 1
ATOM 4664 O O . HIS B 1 249 ? 13.539 -11.383 -18.391 1 90.25 249 HIS B O 1
ATOM 4670 N N . SER B 1 250 ? 15.648 -11.766 -17.656 1 94.94 250 SER B N 1
ATOM 4671 C CA . SER B 1 250 ? 15.297 -13.031 -17.031 1 94.94 250 SER B CA 1
ATOM 4672 C C . SER B 1 250 ? 14.32 -12.828 -15.875 1 94.94 250 SER B C 1
ATOM 4674 O O . SER B 1 250 ? 14.398 -11.82 -15.156 1 94.94 250 SER B O 1
ATOM 4676 N N . TYR B 1 251 ? 13.438 -13.766 -15.727 1 95.88 251 TYR B N 1
ATOM 4677 C CA . TYR B 1 251 ? 12.383 -13.711 -14.719 1 95.88 251 TYR B CA 1
ATOM 4678 C C . TYR B 1 251 ? 12.016 -15.102 -14.227 1 95.88 251 TYR B C 1
ATOM 4680 O O . TYR B 1 251 ? 11.938 -16.047 -15.016 1 95.88 251 TYR B O 1
ATOM 4688 N N . VAL B 1 252 ? 11.883 -15.258 -12.922 1 97.31 252 VAL B N 1
ATOM 4689 C CA . VAL B 1 252 ? 11.43 -16.516 -12.328 1 97.31 252 VAL B CA 1
ATOM 4690 C C . VAL B 1 252 ? 10.336 -16.234 -11.297 1 97.31 252 VAL B C 1
ATOM 4692 O O . VAL B 1 252 ? 10.477 -15.336 -10.461 1 97.31 252 VAL B O 1
ATOM 4695 N N . SER B 1 253 ? 9.281 -16.969 -11.398 1 97.69 253 SER B N 1
ATOM 4696 C CA . SER B 1 253 ? 8.234 -16.953 -10.383 1 97.69 253 SER B CA 1
ATOM 4697 C C . SER B 1 253 ? 8.164 -18.281 -9.641 1 97.69 253 SER B C 1
ATOM 4699 O O . SER B 1 253 ? 8.195 -19.344 -10.266 1 97.69 253 SER B O 1
ATOM 4701 N N . PHE B 1 254 ? 8.211 -18.25 -8.375 1 97.38 254 PHE B N 1
ATOM 4702 C CA . PHE B 1 254 ? 8.031 -19.391 -7.484 1 97.38 254 PHE B CA 1
ATOM 4703 C C . PHE B 1 254 ? 6.828 -19.188 -6.578 1 97.38 254 PHE B C 1
ATOM 4705 O O . PHE B 1 254 ? 6.707 -18.141 -5.918 1 97.38 254 PHE B O 1
ATOM 4712 N N . GLU B 1 255 ? 5.918 -20.125 -6.5 1 96.94 255 GLU B N 1
ATOM 4713 C CA . GLU B 1 255 ? 4.723 -20.016 -5.668 1 96.94 255 GLU B CA 1
ATOM 4714 C C . GLU B 1 255 ? 4.383 -21.359 -5.02 1 96.94 255 GLU B C 1
ATOM 4716 O O . GLU B 1 255 ? 4.473 -22.406 -5.66 1 96.94 255 GLU B O 1
ATOM 4721 N N . THR B 1 256 ? 3.973 -21.344 -3.781 1 95.88 256 THR B N 1
ATOM 4722 C CA . THR B 1 256 ? 3.58 -22.594 -3.123 1 95.88 256 THR B CA 1
ATOM 4723 C C . THR B 1 256 ? 2.637 -22.312 -1.957 1 95.88 256 THR B C 1
ATOM 4725 O O . THR B 1 256 ? 2.689 -21.234 -1.354 1 95.88 256 THR B O 1
ATOM 4728 N N . ASN B 1 257 ? 1.725 -23.219 -1.719 1 93.25 257 ASN B N 1
ATOM 4729 C CA . ASN B 1 257 ? 0.928 -23.188 -0.497 1 93.25 257 ASN B CA 1
ATOM 4730 C C . ASN B 1 257 ? 1.282 -24.344 0.434 1 93.25 257 ASN B C 1
ATOM 4732 O O . ASN B 1 257 ? 0.522 -24.672 1.349 1 93.25 257 ASN B O 1
ATOM 4736 N N . ILE B 1 258 ? 2.396 -24.938 0.173 1 88.5 258 ILE B N 1
ATOM 4737 C CA . ILE B 1 258 ? 2.838 -26.062 0.998 1 88.5 258 ILE B CA 1
ATOM 4738 C C . ILE B 1 258 ? 3.297 -25.547 2.359 1 88.5 258 ILE B C 1
ATOM 4740 O O . ILE B 1 258 ? 4.121 -24.625 2.439 1 88.5 258 ILE B O 1
ATOM 4744 N N . HIS B 1 259 ? 2.791 -26.062 3.518 1 74.38 259 HIS B N 1
ATOM 4745 C CA . HIS B 1 259 ? 2.971 -25.578 4.883 1 74.38 259 HIS B CA 1
ATOM 4746 C C . HIS B 1 259 ? 4.246 -26.141 5.504 1 74.38 259 HIS B C 1
ATOM 4748 O O . HIS B 1 259 ? 4.758 -25.609 6.484 1 74.38 259 HIS B O 1
ATOM 4754 N N . GLN B 1 260 ? 4.762 -27.156 5.074 1 59 260 GLN B N 1
ATOM 4755 C CA . GLN B 1 260 ? 5.734 -27.938 5.832 1 59 260 GLN B CA 1
ATOM 4756 C C . GLN B 1 260 ? 7.008 -27.141 6.086 1 59 260 GLN B C 1
ATOM 4758 O O . GLN B 1 260 ? 7.727 -27.391 7.051 1 59 260 GLN B O 1
ATOM 4763 N N . THR B 1 261 ? 7.18 -26.188 5.273 1 58.81 261 THR B N 1
ATOM 4764 C CA . THR B 1 261 ? 8.422 -25.453 5.465 1 58.81 261 THR B CA 1
ATOM 4765 C C . THR B 1 261 ? 8.125 -24.031 5.934 1 58.81 261 THR B C 1
ATOM 4767 O O . THR B 1 261 ? 7.105 -23.438 5.566 1 58.81 261 THR B O 1
ATOM 4770 N N . VAL B 1 262 ? 9.023 -23.641 6.852 1 70.56 262 VAL B N 1
ATOM 4771 C CA . VAL B 1 262 ? 9 -22.25 7.297 1 70.56 262 VAL B CA 1
ATOM 4772 C C . VAL B 1 262 ? 9.18 -21.312 6.098 1 70.56 262 VAL B C 1
ATOM 4774 O O . VAL B 1 262 ? 10.109 -21.484 5.305 1 70.56 262 VAL B O 1
ATOM 4777 N N . CYS B 1 263 ? 8.258 -20.453 5.855 1 83.56 263 CYS B N 1
ATOM 4778 C CA . CYS B 1 263 ? 8.164 -19.578 4.699 1 83.56 263 CYS B CA 1
ATOM 4779 C C . CYS B 1 263 ? 9.5 -18.891 4.438 1 83.56 263 CYS B C 1
ATOM 4781 O O . CYS B 1 263 ? 9.992 -18.891 3.307 1 83.56 263 CYS B O 1
ATOM 4783 N N . PHE B 1 264 ? 10.141 -18.469 5.402 1 87.06 264 PHE B N 1
ATOM 4784 C CA . PHE B 1 264 ? 11.344 -17.672 5.227 1 87.06 264 PHE B CA 1
ATOM 4785 C C . PHE B 1 264 ? 12.539 -18.547 4.855 1 87.06 264 PHE B C 1
ATOM 4787 O O . PHE B 1 264 ? 13.406 -18.125 4.094 1 87.06 264 PHE B O 1
ATOM 4794 N N . GLU B 1 265 ? 12.578 -19.734 5.387 1 88.31 265 GLU B N 1
ATOM 4795 C CA . GLU B 1 265 ? 13.625 -20.672 4.984 1 88.31 265 GLU B CA 1
ATOM 4796 C C . GLU B 1 265 ? 13.508 -21.031 3.506 1 88.31 265 GLU B C 1
ATOM 4798 O O . GLU B 1 265 ? 14.516 -21.109 2.801 1 88.31 265 GLU B O 1
ATOM 4803 N N . GLN B 1 266 ? 12.305 -21.312 3.137 1 92.25 266 GLN B N 1
ATOM 4804 C CA . GLN B 1 266 ? 12.07 -21.594 1.726 1 92.25 266 GLN B CA 1
ATOM 4805 C C . GLN B 1 266 ? 12.484 -20.422 0.85 1 92.25 266 GLN B C 1
ATOM 4807 O O . GLN B 1 266 ? 13.016 -20.609 -0.243 1 92.25 266 GLN B O 1
ATOM 4812 N N . LEU B 1 267 ? 12.203 -19.25 1.344 1 94.81 267 LEU B N 1
ATOM 4813 C CA . LEU B 1 267 ? 12.617 -18.031 0.636 1 94.81 267 LEU B CA 1
ATOM 4814 C C . LEU B 1 267 ? 14.117 -18.031 0.401 1 94.81 267 LEU B C 1
ATOM 4816 O O . LEU B 1 267 ? 14.578 -17.828 -0.725 1 94.81 267 LEU B O 1
ATOM 4820 N N . LYS B 1 268 ? 14.875 -18.266 1.396 1 94.12 268 LYS B N 1
ATOM 4821 C CA . LYS B 1 268 ? 16.328 -18.25 1.3 1 94.12 268 LYS B CA 1
ATOM 4822 C C . LYS B 1 268 ? 16.828 -19.312 0.32 1 94.12 268 LYS B C 1
ATOM 4824 O O . LYS B 1 268 ? 17.734 -19.062 -0.477 1 94.12 268 LYS B O 1
ATOM 4829 N N . ASN B 1 269 ? 16.234 -20.469 0.404 1 94.69 269 ASN B N 1
ATOM 4830 C CA . ASN B 1 269 ? 16.625 -21.547 -0.486 1 94.69 269 ASN B CA 1
ATOM 4831 C C . ASN B 1 269 ? 16.391 -21.188 -1.95 1 94.69 269 ASN B C 1
ATOM 4833 O O . ASN B 1 269 ? 17.25 -21.438 -2.799 1 94.69 269 ASN B O 1
ATOM 4837 N N . VAL B 1 270 ? 15.266 -20.656 -2.209 1 96.88 270 VAL B N 1
ATOM 4838 C CA . VAL B 1 270 ? 14.898 -20.312 -3.578 1 96.88 270 VAL B CA 1
ATOM 4839 C C . VAL B 1 270 ? 15.836 -19.219 -4.098 1 96.88 270 VAL B C 1
ATOM 4841 O O . VAL B 1 270 ? 16.344 -19.312 -5.215 1 96.88 270 VAL B O 1
ATOM 4844 N N . VAL B 1 271 ? 16.062 -18.219 -3.295 1 97.19 271 VAL B N 1
ATOM 4845 C CA . VAL B 1 271 ? 16.906 -17.109 -3.688 1 97.19 271 VAL B CA 1
ATOM 4846 C C . VAL B 1 271 ? 18.344 -17.578 -3.891 1 97.19 271 VAL B C 1
ATOM 4848 O O . VAL B 1 271 ? 19.047 -17.094 -4.773 1 97.19 271 VAL B O 1
ATOM 4851 N N . ASN B 1 272 ? 18.766 -18.469 -3.064 1 96.06 272 ASN B N 1
ATOM 4852 C CA . ASN B 1 272 ? 20.109 -19.016 -3.203 1 96.06 272 ASN B CA 1
ATOM 4853 C C . ASN B 1 272 ? 20.25 -19.812 -4.496 1 96.06 272 ASN B C 1
ATOM 4855 O O . ASN B 1 272 ? 21.328 -19.875 -5.074 1 96.06 272 ASN B O 1
ATOM 4859 N N . CYS B 1 273 ? 19.234 -20.391 -4.914 1 96.88 273 CYS B N 1
ATOM 4860 C CA . CYS B 1 273 ? 19.234 -21.203 -6.129 1 96.88 273 CYS B CA 1
ATOM 4861 C C . CYS B 1 273 ? 19.344 -20.312 -7.367 1 96.88 273 CYS B C 1
ATOM 4863 O O . CYS B 1 273 ? 20.156 -20.578 -8.258 1 96.88 273 CYS B O 1
ATOM 4865 N N . PHE B 1 274 ? 18.609 -19.203 -7.402 1 97.69 274 PHE B N 1
ATOM 4866 C CA . PHE B 1 274 ? 18.469 -18.453 -8.641 1 97.69 274 PHE B CA 1
ATOM 4867 C C . PHE B 1 274 ? 19.297 -17.188 -8.602 1 97.69 274 PHE B C 1
ATOM 4869 O O . PHE B 1 274 ? 19.578 -16.578 -9.641 1 97.69 274 PHE B O 1
ATOM 4876 N N . LYS B 1 275 ? 19.625 -16.672 -7.441 1 97.19 275 LYS B N 1
ATOM 4877 C CA . LYS B 1 275 ? 20.516 -15.547 -7.188 1 97.19 275 LYS B CA 1
ATOM 4878 C C . LYS B 1 275 ? 20.078 -14.32 -7.973 1 97.19 275 LYS B C 1
ATOM 4880 O O . LYS B 1 275 ? 20.875 -13.719 -8.703 1 97.19 275 LYS B O 1
ATOM 4885 N N . PRO B 1 276 ? 18.828 -13.883 -7.777 1 97.88 276 PRO B N 1
ATOM 4886 C CA . PRO B 1 276 ? 18.328 -12.711 -8.5 1 97.88 276 PRO B CA 1
ATOM 4887 C C . PRO B 1 276 ? 18.984 -11.414 -8.031 1 97.88 276 PRO B C 1
ATOM 4889 O O . PRO B 1 276 ? 19.484 -11.344 -6.906 1 97.88 276 PRO B O 1
ATOM 4892 N N . LYS B 1 277 ? 18.984 -10.375 -8.852 1 97 277 LYS B N 1
ATOM 4893 C CA . LYS B 1 277 ? 19.422 -9.055 -8.414 1 97 277 LYS B CA 1
ATOM 4894 C C . LYS B 1 277 ? 18.359 -8.375 -7.555 1 97 277 LYS B C 1
ATOM 4896 O O . LYS B 1 277 ? 18.688 -7.551 -6.695 1 97 277 LYS B O 1
ATOM 4901 N N . ARG B 1 278 ? 17.172 -8.672 -7.84 1 96.44 278 ARG B N 1
ATOM 4902 C CA . ARG B 1 278 ? 16.062 -8.141 -7.051 1 96.44 278 ARG B CA 1
ATOM 4903 C C . ARG B 1 278 ? 14.891 -9.117 -7.031 1 96.44 278 ARG B C 1
ATOM 4905 O O . ARG B 1 278 ? 14.711 -9.898 -7.969 1 96.44 278 ARG B O 1
ATOM 4912 N N . PHE B 1 279 ? 14.109 -9.047 -5.977 1 97.88 279 PHE B N 1
ATOM 4913 C CA . PHE B 1 279 ? 12.938 -9.922 -5.934 1 97.88 279 PHE B CA 1
ATOM 4914 C C . PHE B 1 279 ? 11.898 -9.375 -4.969 1 97.88 279 PHE B C 1
ATOM 4916 O O . PHE B 1 279 ? 12.219 -8.594 -4.074 1 97.88 279 PHE B O 1
ATOM 4923 N N . ILE B 1 280 ? 10.648 -9.727 -5.254 1 98 280 ILE B N 1
ATOM 4924 C CA . ILE B 1 280 ? 9.5 -9.461 -4.395 1 98 280 ILE B CA 1
ATOM 4925 C C . ILE B 1 280 ? 9.086 -10.742 -3.676 1 98 280 ILE B C 1
ATOM 4927 O O . ILE B 1 280 ? 9.031 -11.812 -4.285 1 98 280 ILE B O 1
ATOM 4931 N N . PHE B 1 281 ? 8.914 -10.617 -2.381 1 97.69 281 PHE B N 1
ATOM 4932 C CA . PHE B 1 281 ? 8.352 -11.703 -1.58 1 97.69 281 PHE B CA 1
ATOM 4933 C C . PHE B 1 281 ? 6.969 -11.328 -1.062 1 97.69 281 PHE B C 1
ATOM 4935 O O . PHE B 1 281 ? 6.793 -10.281 -0.445 1 97.69 281 PHE B O 1
ATOM 4942 N N . THR B 1 282 ? 5.953 -12.156 -1.36 1 97.62 282 THR B N 1
ATOM 4943 C CA . THR B 1 282 ? 4.621 -11.992 -0.791 1 97.62 282 THR B CA 1
ATOM 4944 C C . THR B 1 282 ? 4.176 -13.266 -0.077 1 97.62 282 THR B C 1
ATOM 4946 O O . THR B 1 282 ? 4.508 -14.375 -0.508 1 97.62 282 THR B O 1
ATOM 4949 N N . ALA B 1 283 ? 3.447 -13.125 0.955 1 96.06 283 ALA B N 1
ATOM 4950 C CA . ALA B 1 283 ? 2.879 -14.266 1.676 1 96.06 283 ALA B CA 1
ATOM 4951 C C . ALA B 1 283 ? 1.483 -13.938 2.199 1 96.06 283 ALA B C 1
ATOM 4953 O O . ALA B 1 283 ? 1.28 -12.914 2.85 1 96.06 283 ALA B O 1
ATOM 4954 N N . PHE B 1 284 ? 0.537 -14.766 1.863 1 95.31 284 PHE B N 1
ATOM 4955 C CA . PHE B 1 284 ? -0.788 -14.773 2.473 1 95.31 284 PHE B CA 1
ATOM 4956 C C . PHE B 1 284 ? -0.86 -15.789 3.604 1 95.31 284 PHE B C 1
ATOM 4958 O O . PHE B 1 284 ? -0.627 -16.984 3.387 1 95.31 284 PHE B O 1
ATOM 4965 N N . VAL B 1 285 ? -1.188 -15.312 4.738 1 94 285 VAL B N 1
ATOM 4966 C CA . VAL B 1 285 ? -1.292 -16.219 5.879 1 94 285 VAL B CA 1
ATOM 4967 C C . VAL B 1 285 ? -2.535 -15.875 6.699 1 94 285 VAL B C 1
ATOM 4969 O O . VAL B 1 285 ? -2.994 -14.727 6.688 1 94 285 VAL B O 1
ATOM 4972 N N . ASN B 1 286 ? -3.08 -16.906 7.406 1 91.75 286 ASN B N 1
ATOM 4973 C CA . ASN B 1 286 ? -4.234 -16.625 8.25 1 91.75 286 ASN B CA 1
ATOM 4974 C C . ASN B 1 286 ? -3.92 -15.562 9.297 1 91.75 286 ASN B C 1
ATOM 4976 O O . ASN B 1 286 ? -2.877 -15.617 9.953 1 91.75 286 ASN B O 1
ATOM 4980 N N . LYS B 1 287 ? -4.832 -14.672 9.352 1 88.06 287 LYS B N 1
ATOM 4981 C CA . LYS B 1 287 ? -4.676 -13.586 10.312 1 88.06 287 LYS B CA 1
ATOM 4982 C C . LYS B 1 287 ? -4.508 -14.117 11.734 1 88.06 287 LYS B C 1
ATOM 4984 O O . LYS B 1 287 ? -5.293 -14.961 12.18 1 88.06 287 LYS B O 1
ATOM 4989 N N . GLY B 1 288 ? -3.525 -13.688 12.438 1 86.12 288 GLY B N 1
ATOM 4990 C CA . GLY B 1 288 ? -3.291 -14.062 13.828 1 86.12 288 GLY B CA 1
ATOM 4991 C C . GLY B 1 288 ? -2.637 -15.422 13.969 1 86.12 288 GLY B C 1
ATOM 4992 O O . GLY B 1 288 ? -2.436 -15.898 15.086 1 86.12 288 GLY B O 1
ATOM 4993 N N . SER B 1 289 ? -2.236 -16.016 12.891 1 89.5 289 SER B N 1
ATOM 4994 C CA . SER B 1 289 ? -1.646 -17.344 12.938 1 89.5 289 SER B CA 1
ATOM 4995 C C . SER B 1 289 ? -0.202 -17.297 13.43 1 89.5 289 SER B C 1
ATOM 4997 O O . SER B 1 289 ? 0.405 -16.234 13.477 1 89.5 289 SER B O 1
ATOM 4999 N N . GLU B 1 290 ? 0.284 -18.469 13.781 1 89.44 290 GLU B N 1
ATOM 5000 C CA . GLU B 1 290 ? 1.69 -18.594 14.148 1 89.44 290 GLU B CA 1
ATOM 5001 C C . GLU B 1 290 ? 2.604 -18.281 12.969 1 89.44 290 GLU B C 1
ATOM 5003 O O . GLU B 1 290 ? 3.662 -17.672 13.148 1 89.44 290 GLU B O 1
ATOM 5008 N N . GLU B 1 291 ? 2.166 -18.688 11.875 1 90 291 GLU B N 1
ATOM 5009 C CA . GLU B 1 291 ? 2.967 -18.438 10.688 1 90 291 GLU B CA 1
ATOM 5010 C C . GLU B 1 291 ? 3.09 -16.938 10.422 1 90 291 GLU B C 1
ATOM 5012 O O . GLU B 1 291 ? 4.152 -16.453 10.023 1 90 291 GLU B O 1
ATOM 5017 N N . GLN B 1 292 ? 2.021 -16.25 10.602 1 90.38 292 GLN B N 1
ATOM 5018 C CA . GLN B 1 292 ? 2.078 -14.805 10.469 1 90.38 292 GLN B CA 1
ATOM 5019 C C . GLN B 1 292 ? 3.139 -14.211 11.391 1 90.38 292 GLN B C 1
ATOM 5021 O O . GLN B 1 292 ? 3.979 -13.422 10.953 1 90.38 292 GLN B O 1
ATOM 5026 N N . ARG B 1 293 ? 3.076 -14.578 12.641 1 90.81 293 ARG B N 1
ATOM 5027 C CA . ARG B 1 293 ? 4.012 -14.062 13.633 1 90.81 293 ARG B CA 1
ATOM 5028 C C . ARG B 1 293 ? 5.449 -14.414 13.266 1 90.81 293 ARG B C 1
ATOM 5030 O O . ARG B 1 293 ? 6.355 -13.594 13.422 1 90.81 293 ARG B O 1
ATOM 5037 N N . ARG B 1 294 ? 5.613 -15.57 12.781 1 92.19 294 ARG B N 1
ATOM 5038 C CA . ARG B 1 294 ? 6.945 -16.031 12.414 1 92.19 294 ARG B CA 1
ATOM 5039 C C . ARG B 1 294 ? 7.5 -15.219 11.242 1 92.19 294 ARG B C 1
ATOM 5041 O O . ARG B 1 294 ? 8.656 -14.797 11.266 1 92.19 294 ARG B O 1
ATOM 5048 N N . ILE B 1 295 ? 6.711 -15.062 10.25 1 92.12 295 ILE B N 1
ATOM 5049 C CA . ILE B 1 295 ? 7.145 -14.312 9.07 1 92.12 295 ILE B CA 1
ATOM 5050 C C . ILE B 1 295 ? 7.512 -12.883 9.477 1 92.12 295 ILE B C 1
ATOM 5052 O O . ILE B 1 295 ? 8.562 -12.375 9.078 1 92.12 295 ILE B O 1
ATOM 5056 N N . GLU B 1 296 ? 6.641 -12.281 10.25 1 88.69 296 GLU B N 1
ATOM 5057 C CA . GLU B 1 296 ? 6.887 -10.914 10.695 1 88.69 296 GLU B CA 1
ATOM 5058 C C . GLU B 1 296 ? 8.164 -10.828 11.523 1 88.69 296 GLU B C 1
ATOM 5060 O O . GLU B 1 296 ? 8.953 -9.891 11.367 1 88.69 296 GLU B O 1
ATOM 5065 N N . TYR B 1 297 ? 8.344 -11.781 12.352 1 90.38 297 TYR B N 1
ATOM 5066 C CA . TYR B 1 297 ? 9.555 -11.836 13.156 1 90.38 297 TYR B CA 1
ATOM 5067 C C . TYR B 1 297 ? 10.797 -11.969 12.281 1 90.38 297 TYR B C 1
ATOM 5069 O O . TYR B 1 297 ? 11.781 -11.25 12.469 1 90.38 297 TYR B O 1
ATOM 5077 N N . ASP B 1 298 ? 10.766 -12.867 11.367 1 91.81 298 ASP B N 1
ATOM 5078 C CA . ASP B 1 298 ? 11.914 -13.133 10.508 1 91.81 298 ASP B CA 1
ATOM 5079 C C . ASP B 1 298 ? 12.242 -11.914 9.648 1 91.81 298 ASP B C 1
ATOM 5081 O O . ASP B 1 298 ? 13.414 -11.562 9.477 1 91.81 298 ASP B O 1
ATOM 5085 N N . LEU B 1 299 ? 11.25 -11.297 9.156 1 89.69 299 LEU B N 1
ATOM 5086 C CA . LEU B 1 299 ? 11.477 -10.125 8.305 1 89.69 299 LEU B CA 1
ATOM 5087 C C . LEU B 1 299 ? 12.086 -8.984 9.109 1 89.69 299 LEU B C 1
ATOM 5089 O O . LEU B 1 299 ? 12.82 -8.164 8.562 1 89.69 299 LEU B O 1
ATOM 5093 N N . ALA B 1 300 ? 11.773 -8.961 10.352 1 85.88 300 ALA B N 1
ATOM 5094 C CA . ALA B 1 300 ? 12.258 -7.875 11.203 1 85.88 300 ALA B CA 1
ATOM 5095 C C . ALA B 1 300 ? 13.656 -8.172 11.727 1 85.88 300 ALA B C 1
ATOM 5097 O O . ALA B 1 300 ? 14.438 -7.258 12 1 85.88 300 ALA B O 1
ATOM 5098 N N . ASN B 1 301 ? 14.008 -9.484 11.789 1 87.75 301 ASN B N 1
ATOM 5099 C CA . ASN B 1 301 ? 15.188 -9.797 12.586 1 87.75 301 ASN B CA 1
ATOM 5100 C C . ASN B 1 301 ? 16.203 -10.617 11.789 1 87.75 301 ASN B C 1
ATOM 5102 O O . ASN B 1 301 ? 17.312 -10.883 12.266 1 87.75 301 ASN B O 1
ATOM 5106 N N . THR B 1 302 ? 15.75 -11.07 10.688 1 84.94 302 THR B N 1
ATOM 5107 C CA . THR B 1 302 ? 16.641 -11.93 9.898 1 84.94 302 THR B CA 1
ATOM 5108 C C . THR B 1 302 ? 16.984 -11.281 8.562 1 84.94 302 THR B C 1
ATOM 5110 O O . THR B 1 302 ? 16.141 -10.594 7.969 1 84.94 302 THR B O 1
ATOM 5113 N N . THR B 1 303 ? 18.172 -11.5 8.141 1 87.5 303 THR B N 1
ATOM 5114 C CA . THR B 1 303 ? 18.594 -10.984 6.844 1 87.5 303 THR B CA 1
ATOM 5115 C C . THR B 1 303 ? 18.625 -12.094 5.797 1 87.5 303 THR B C 1
ATOM 5117 O O . THR B 1 303 ? 18.781 -13.266 6.133 1 87.5 303 THR B O 1
ATOM 5120 N N . VAL B 1 304 ? 18.281 -11.773 4.566 1 91.69 304 VAL B N 1
ATOM 5121 C CA . VAL B 1 304 ? 18.531 -12.641 3.422 1 91.69 304 VAL B CA 1
ATOM 5122 C C . VAL B 1 304 ? 19.938 -12.391 2.887 1 91.69 304 VAL B C 1
ATOM 5124 O O . VAL B 1 304 ? 20.234 -11.305 2.377 1 91.69 304 VAL B O 1
ATOM 5127 N N . GLY B 1 305 ? 20.859 -13.312 3.109 1 90.25 305 GLY B N 1
ATOM 5128 C CA . GLY B 1 305 ? 22.266 -13.125 2.777 1 90.25 305 GLY B CA 1
ATOM 5129 C C . GLY B 1 305 ? 22.469 -12.5 1.412 1 90.25 305 GLY B C 1
ATOM 5130 O O . GLY B 1 305 ? 21.922 -12.977 0.414 1 90.25 305 GLY B O 1
ATOM 5131 N N . GLY B 1 306 ? 23.234 -11.383 1.413 1 94.06 306 GLY B N 1
ATOM 5132 C CA . GLY B 1 306 ? 23.609 -10.734 0.164 1 94.06 306 GLY B CA 1
ATOM 5133 C C . GLY B 1 306 ? 22.562 -9.766 -0.345 1 94.06 306 GLY B C 1
ATOM 5134 O O . GLY B 1 306 ? 22.719 -9.172 -1.412 1 94.06 306 GLY B O 1
ATOM 5135 N N . TYR B 1 307 ? 21.469 -9.664 0.414 1 96.19 307 TYR B N 1
ATOM 5136 C CA . TYR B 1 307 ? 20.391 -8.797 -0.051 1 96.19 307 TYR B CA 1
ATOM 5137 C C . TYR B 1 307 ? 20 -7.789 1.021 1 96.19 307 TYR B C 1
ATOM 5139 O O . TYR B 1 307 ? 20.156 -8.047 2.217 1 96.19 307 TYR B O 1
ATOM 5147 N N . ARG B 1 308 ? 19.547 -6.668 0.616 1 93.19 308 ARG B N 1
ATOM 5148 C CA . ARG B 1 308 ? 18.969 -5.641 1.473 1 93.19 308 ARG B CA 1
ATOM 5149 C C . ARG B 1 308 ? 17.469 -5.516 1.235 1 93.19 308 ARG B C 1
ATOM 5151 O O . ARG B 1 308 ? 17.016 -5.445 0.09 1 93.19 308 ARG B O 1
ATOM 5158 N N . MET B 1 309 ? 16.766 -5.562 2.295 1 93.44 309 MET B N 1
ATOM 5159 C CA . MET B 1 309 ? 15.32 -5.324 2.197 1 93.44 309 MET B CA 1
ATOM 5160 C C . MET B 1 309 ? 15.023 -3.834 2.051 1 93.44 309 MET B C 1
ATOM 5162 O O . MET B 1 309 ? 15.336 -3.045 2.947 1 93.44 309 MET B O 1
ATOM 5166 N N . LEU B 1 310 ? 14.383 -3.451 0.989 1 91.69 310 LEU B N 1
ATOM 5167 C CA . LEU B 1 310 ? 14.156 -2.035 0.716 1 91.69 310 LEU B CA 1
ATOM 5168 C C . LEU B 1 310 ? 12.742 -1.624 1.119 1 91.69 310 LEU B C 1
ATOM 5170 O O . LEU B 1 310 ? 12.469 -0.437 1.307 1 91.69 310 LEU B O 1
ATOM 5174 N N . ASP B 1 311 ? 11.93 -2.588 1.168 1 93.06 311 ASP B N 1
ATOM 5175 C CA . ASP B 1 311 ? 10.539 -2.275 1.47 1 93.06 311 ASP B CA 1
ATOM 5176 C C . ASP B 1 311 ? 9.859 -3.439 2.184 1 93.06 311 ASP B C 1
ATOM 5178 O O . ASP B 1 311 ? 10.188 -4.602 1.94 1 93.06 311 ASP B O 1
ATOM 5182 N N . CYS B 1 312 ? 8.922 -3.111 3.033 1 94.94 312 CYS B N 1
ATOM 5183 C CA . CYS B 1 312 ? 8.117 -4.094 3.75 1 94.94 312 CYS B CA 1
ATOM 5184 C C . CYS B 1 312 ? 6.758 -3.512 4.133 1 94.94 312 CYS B C 1
ATOM 5186 O O . CYS B 1 312 ? 6.688 -2.479 4.801 1 94.94 312 CYS B O 1
ATOM 5188 N N . GLN B 1 313 ? 5.695 -4.168 3.715 1 96.62 313 GLN B N 1
ATOM 5189 C CA . GLN B 1 313 ? 4.328 -3.73 3.975 1 96.62 313 GLN B CA 1
ATOM 5190 C C . GLN B 1 313 ? 3.463 -4.887 4.461 1 96.62 313 GLN B C 1
ATOM 5192 O O . GLN B 1 313 ? 3.656 -6.031 4.047 1 96.62 313 GLN B O 1
ATOM 5197 N N . TYR B 1 314 ? 2.559 -4.539 5.328 1 95.88 314 TYR B N 1
ATOM 5198 C CA . TYR B 1 314 ? 1.553 -5.492 5.781 1 95.88 314 TYR B CA 1
ATOM 5199 C C . TYR B 1 314 ? 0.147 -4.988 5.473 1 95.88 314 TYR B C 1
ATOM 5201 O O . TYR B 1 314 ? -0.159 -3.812 5.68 1 95.88 314 TYR B O 1
ATOM 5209 N N . LEU B 1 315 ? -0.612 -5.84 4.91 1 96.38 315 LEU B N 1
ATOM 5210 C CA . LEU B 1 315 ? -2.016 -5.547 4.633 1 96.38 315 LEU B CA 1
ATOM 5211 C C . LEU B 1 315 ? -2.93 -6.473 5.43 1 96.38 315 LEU B C 1
ATOM 5213 O O . LEU B 1 315 ? -2.822 -7.699 5.328 1 96.38 315 LEU B O 1
ATOM 5217 N N . ARG B 1 316 ? -3.82 -5.875 6.184 1 92.75 316 ARG B N 1
ATOM 5218 C CA . ARG B 1 316 ? -4.801 -6.664 6.926 1 92.75 316 ARG B CA 1
ATOM 5219 C C . ARG B 1 316 ? -6.035 -6.938 6.074 1 92.75 316 ARG B C 1
ATOM 5221 O O . ARG B 1 316 ? -6.762 -6.008 5.711 1 92.75 316 ARG B O 1
ATOM 5228 N N . LEU B 1 317 ? -6.227 -8.141 5.781 1 91.69 317 LEU B N 1
ATOM 5229 C CA . LEU B 1 317 ? -7.426 -8.602 5.098 1 91.69 317 LEU B CA 1
ATOM 5230 C C . LEU B 1 317 ? -8.391 -9.258 6.078 1 91.69 317 LEU B C 1
ATOM 5232 O O . LEU B 1 317 ? -8.062 -9.445 7.25 1 91.69 317 LEU B O 1
ATOM 5236 N N . PRO B 1 318 ? -9.609 -9.547 5.629 1 86.25 318 PRO B N 1
ATOM 5237 C CA . PRO B 1 318 ? -10.594 -10.094 6.566 1 86.25 318 PRO B CA 1
ATOM 5238 C C . PRO B 1 318 ? -10.125 -11.375 7.238 1 86.25 318 PRO B C 1
ATOM 5240 O O . PRO B 1 318 ? -10.266 -11.531 8.453 1 86.25 318 PRO B O 1
ATOM 5243 N N . ASN B 1 319 ? -9.508 -12.258 6.441 1 88.94 319 ASN B N 1
ATOM 5244 C CA . ASN B 1 319 ? -9.148 -13.562 6.988 1 88.94 319 ASN B CA 1
ATOM 5245 C C . ASN B 1 319 ? -7.645 -13.812 6.906 1 88.94 319 ASN B C 1
ATOM 5247 O O . ASN B 1 319 ? -7.141 -14.789 7.473 1 88.94 319 ASN B O 1
ATOM 5251 N N . HIS B 1 320 ? -7.02 -12.914 6.23 1 92.5 320 HIS B N 1
ATOM 5252 C CA . HIS B 1 320 ? -5.598 -13.117 5.98 1 92.5 320 HIS B CA 1
ATOM 5253 C C . HIS B 1 320 ? -4.797 -11.852 6.273 1 92.5 320 HIS B C 1
ATOM 5255 O O . HIS B 1 320 ? -5.371 -10.773 6.422 1 92.5 320 HIS B O 1
ATOM 5261 N N . THR B 1 321 ? -3.592 -12.086 6.547 1 93.62 321 THR B N 1
ATOM 5262 C CA . THR B 1 321 ? -2.607 -11.016 6.445 1 93.62 321 THR B CA 1
ATOM 5263 C C . THR B 1 321 ? -1.718 -11.211 5.219 1 93.62 321 THR B C 1
ATOM 5265 O O . THR B 1 321 ? -1.247 -12.32 4.965 1 93.62 321 THR B O 1
ATOM 5268 N N . LEU B 1 322 ? -1.632 -10.188 4.473 1 97 322 LEU B N 1
ATOM 5269 C CA . LEU B 1 322 ? -0.682 -10.203 3.365 1 97 322 LEU B CA 1
ATOM 5270 C C . LEU B 1 322 ? 0.607 -9.484 3.746 1 97 322 LEU B C 1
ATOM 5272 O O . LEU B 1 322 ? 0.569 -8.344 4.215 1 97 322 LEU B O 1
ATOM 5276 N N . VAL B 1 323 ? 1.682 -10.18 3.543 1 96.12 323 VAL B N 1
ATOM 5277 C CA . VAL B 1 323 ? 3.008 -9.602 3.738 1 96.12 323 VAL B CA 1
ATOM 5278 C C . VAL B 1 323 ? 3.674 -9.367 2.385 1 96.12 323 VAL B C 1
ATOM 5280 O O . VAL B 1 323 ? 3.691 -10.258 1.532 1 96.12 323 VAL B O 1
ATOM 5283 N N . TYR B 1 324 ? 4.137 -8.18 2.234 1 97.31 324 TYR B N 1
ATOM 5284 C CA . TYR B 1 324 ? 4.902 -7.805 1.049 1 97.31 324 TYR B CA 1
ATOM 5285 C C . TYR B 1 324 ? 6.289 -7.305 1.431 1 97.31 324 TYR B C 1
ATOM 5287 O O . TYR B 1 324 ? 6.434 -6.473 2.33 1 97.31 324 TYR B O 1
ATOM 5295 N N . SER B 1 325 ? 7.301 -7.754 0.693 1 96.75 325 SER B N 1
ATOM 5296 C CA . SER B 1 325 ? 8.641 -7.211 0.877 1 96.75 325 SER B CA 1
ATOM 5297 C C . SER B 1 325 ? 9.414 -7.199 -0.436 1 96.75 325 SER B C 1
ATOM 5299 O O . SER B 1 325 ? 9.141 -8 -1.332 1 96.75 325 SER B O 1
ATOM 5301 N N . TYR B 1 326 ? 10.281 -6.254 -0.564 1 96.5 326 TYR B N 1
ATOM 5302 C CA . TYR B 1 326 ? 11.102 -6.059 -1.753 1 96.5 326 TYR B CA 1
ATOM 5303 C C . TYR B 1 326 ? 12.586 -6.051 -1.396 1 96.5 326 TYR B C 1
ATOM 5305 O O . TYR B 1 326 ? 13.008 -5.316 -0.499 1 96.5 326 TYR B O 1
ATOM 5313 N N . PHE B 1 327 ? 13.367 -6.871 -2.105 1 96.38 327 PHE B N 1
ATOM 5314 C CA . PHE B 1 327 ? 14.781 -7.039 -1.818 1 96.38 327 PHE B CA 1
ATOM 5315 C C . PHE B 1 327 ? 15.625 -6.715 -3.045 1 96.38 327 PHE B C 1
ATOM 5317 O O . PHE B 1 327 ? 15.211 -6.969 -4.176 1 96.38 327 PHE B O 1
ATOM 5324 N N . VAL B 1 328 ? 16.812 -6.16 -2.775 1 95.31 328 VAL B N 1
ATOM 5325 C CA . VAL B 1 328 ? 17.797 -5.91 -3.828 1 95.31 328 VAL B CA 1
ATOM 5326 C C . VAL B 1 328 ? 19.156 -6.426 -3.396 1 95.31 328 VAL B C 1
ATOM 5328 O O . VAL B 1 328 ? 19.5 -6.375 -2.213 1 95.31 328 VAL B O 1
ATOM 5331 N N . LYS B 1 329 ? 19.875 -6.926 -4.367 1 95.62 329 LYS B N 1
ATOM 5332 C CA . LYS B 1 329 ? 21.234 -7.418 -4.082 1 95.62 329 LYS B CA 1
ATOM 5333 C C . LYS B 1 329 ? 22.125 -6.301 -3.559 1 95.62 329 LYS B C 1
ATOM 5335 O O . LYS B 1 329 ? 22.109 -5.188 -4.086 1 95.62 329 LYS B O 1
ATOM 5340 N N . SER B 1 330 ? 22.844 -6.59 -2.467 1 90.44 330 SER B N 1
ATOM 5341 C CA . SER B 1 330 ? 23.734 -5.605 -1.861 1 90.44 330 SER B CA 1
ATOM 5342 C C . SER B 1 330 ? 24.938 -5.324 -2.752 1 90.44 330 SER B C 1
ATOM 5344 O O . SER B 1 330 ? 25.469 -6.234 -3.398 1 90.44 330 SER B O 1
ATOM 5346 N N . SER B 1 331 ? 25.297 -4.113 -3.131 1 76.38 331 SER B N 1
ATOM 5347 C CA . SER B 1 331 ? 26.516 -3.791 -3.875 1 76.38 331 SER B CA 1
ATOM 5348 C C . SER B 1 331 ? 27.766 -4.16 -3.082 1 76.38 331 SER B C 1
ATOM 5350 O O . SER B 1 331 ? 27.812 -3.975 -1.864 1 76.38 331 SER B O 1
ATOM 5352 N N . ALA B 1 332 ? 28.734 -5.141 -3.547 1 51.09 332 ALA B N 1
ATOM 5353 C CA . ALA B 1 332 ? 30.047 -5.41 -2.961 1 51.09 332 ALA B CA 1
ATOM 5354 C C . ALA B 1 332 ? 30.812 -4.113 -2.699 1 51.09 332 ALA B C 1
ATOM 5356 O O . ALA B 1 332 ? 30.891 -3.244 -3.574 1 51.09 332 ALA B O 1
ATOM 5357 N N . SER B 1 333 ? 30.812 -3.537 -1.469 1 40.94 333 SER B N 1
ATOM 5358 C CA . SER B 1 333 ? 32.031 -2.764 -1.24 1 40.94 333 SER B CA 1
ATOM 5359 C C . SER B 1 333 ? 33.25 -3.535 -1.685 1 40.94 333 SER B C 1
ATOM 5361 O O . SER B 1 333 ? 33.688 -4.492 -1.024 1 40.94 333 SER B O 1
ATOM 5363 N N . GLY B 1 334 ? 33.438 -3.967 -2.887 1 26.42 334 GLY B N 1
ATOM 5364 C CA . GLY B 1 334 ? 34.844 -3.992 -3.193 1 26.42 334 GLY B CA 1
ATOM 5365 C C . GLY B 1 334 ? 35.531 -2.639 -3.039 1 26.42 334 GLY B C 1
ATOM 5366 O O . GLY B 1 334 ? 34.875 -1.602 -3.117 1 26.42 334 GLY B O 1
#

Solvent-accessible surface area (backbone atoms only — not comparable to full-atom values): 34706 Å² total; per-residue (Å²): 130,79,77,72,78,75,79,82,72,64,56,48,42,37,37,40,34,40,31,49,34,51,92,50,90,73,51,46,42,52,67,67,51,56,66,68,57,52,48,53,40,38,42,60,20,74,37,45,79,72,45,75,50,71,47,83,35,28,42,38,30,41,34,78,44,42,41,35,39,34,23,54,46,40,41,35,41,36,31,32,43,66,39,43,60,75,66,29,50,65,59,49,52,49,49,36,29,74,66,13,39,31,73,36,75,20,37,43,42,36,36,32,53,66,59,94,57,40,86,75,25,51,75,64,68,50,39,69,69,53,43,44,53,55,48,47,73,76,39,75,48,57,42,28,38,55,41,57,32,72,86,56,75,33,40,36,40,33,32,39,54,75,54,47,76,86,75,70,80,82,41,41,41,40,38,39,44,33,33,52,45,36,64,73,46,32,45,26,40,24,49,91,66,20,90,41,38,69,51,19,31,56,71,36,46,57,61,74,77,53,69,87,72,50,50,74,50,66,45,57,40,83,70,49,18,37,40,35,41,30,36,36,57,88,36,77,32,35,36,39,40,40,38,30,53,47,84,96,61,18,28,35,41,40,38,34,44,59,70,90,56,60,67,65,59,55,47,49,53,53,44,66,52,44,47,39,43,30,35,40,42,39,37,39,23,31,56,90,34,70,63,41,54,47,51,57,48,40,68,75,74,48,80,56,89,70,42,41,76,77,40,40,38,39,39,56,50,88,63,29,31,38,39,39,34,34,36,34,50,55,79,76,84,116,131,81,78,73,76,76,78,84,72,64,56,49,44,39,37,40,35,40,31,50,35,51,93,51,90,73,51,46,41,51,68,67,51,54,66,69,59,52,48,51,41,37,43,59,20,74,37,47,79,71,46,75,48,72,47,82,36,28,41,38,32,41,34,77,46,42,41,36,39,33,22,54,46,39,42,37,42,35,31,32,42,68,38,43,59,76,66,29,50,63,58,49,52,49,50,34,29,73,67,11,38,31,76,36,75,23,38,40,42,36,35,33,54,67,61,94,56,40,86,74,26,50,75,63,68,49,38,68,69,53,41,46,53,54,48,47,75,77,39,76,50,58,43,27,38,55,42,58,32,71,85,57,76,33,40,35,41,35,34,40,53,75,55,48,76,85,75,70,80,83,41,40,39,38,37,39,45,32,32,54,44,35,63,73,47,32,47,26,41,22,48,90,69,20,91,41,38,68,50,20,31,57,73,36,46,57,60,73,77,52,70,88,73,49,52,74,52,65,45,56,40,81,71,48,19,37,38,35,40,29,35,36,58,88,35,77,30,35,36,39,40,41,38,30,54,47,85,97,60,18,27,37,39,40,38,35,42,59,72,90,52,60,66,66,60,53,49,50,54,52,43,66,52,46,47,40,44,30,34,39,42,37,35,41,24,33,57,91,34,70,64,42,54,48,52,54,46,41,70,74,72,48,80,53,90,68,42,41,78,77,39,40,37,39,39,57,50,89,63,30,31,38,39,40,35,34,36,35,49,54,80,77,85,117

Foldseek 3Di:
DPPPPPPDFWLWKKKKKWFFDAPDPQFWFPVQQDVVLVQVLVVQFVKGFDDWDDAPFWIKTDIPAAIWIGGRGMTMDMGGQQTPNLRSVVSSLVSSCVRGVGNGIQKMKIKIKQIPCLVNHPPCRSDVVSVQVSVCVVDPQKDKDWDDDPVDIIMIIIMHAPGHDDDDPWFKKKKKKFKAWDLQLLVLLACVNDVWLVSSCVSLVVVVLDDPQWDKDKGRDPRGWIKMKTDHRPDSKIWIKTWDSDPPTTMMMIMIRDDPDQLVVSVLVVCVSTVGQKMKMKMKTFPPDPSVVSVVVCVVPPDNPQKDKDDWDWDDGPGIIMIMTMIGGDDPPD/DPPPPPPDFWLWKKKKKWFFDAPDPQFWFPVQQDVVLVQVLVVQFVKGFDDWDDAPFWIKTQIPAAIWIGGRGMTMDMGGQQTPNLRSVVSSLVSSCVRGVGNGIQKMKIKIKQIPCLVNHPPCRSDVVSVQVSVCVVDPQKDKDWDDDPVDIIMIIIMHVPGHDDDDPWFKKKKKKFKAWDLQLLVLLACVNDVWLVSSCVSLVVVVLDDPQWDKDKGRDPRGWIKMKTQHRPDSKIWIKTWDSDPPTTMMMIMIRDDPDQQVVSVLVVCVSTVGQKMKMKMKTFPPDPSVVSVVVCVVPPDNPQKDWPDWDWDDGPGIIMIMTMIGGDPPPD